Protein 7AR4 (pdb70)

Sequence (524 aa):
DDAELATRAIPELTKLLNDEDQVVVNKAAVMVHQLSKKEASRHAIMRSPQMVSAIVRTMQNTNDVETARCTAGTLHNLSHHREGLLAIFKSGGIPALVKMLGSPVDSVLFYAITTLHNLLLHQEGAKMMAVRLAGGLQKMVALLNKTNVKFLAITTDCLQILAYGNQESKLIILASGGPQALVNIMRTYTYEKLLWTTSRVLKVLSVCSSNKPAIVEAGGMQALGLHLTDPSQRLVQNCLWTLRNLSDAATKQEGMEGLLGTLVQLLGSDDINVVTCAAGILSNLTCNNYKNKMMVCQVGGIEALVRTVLRAGDREDITEPAICALRHLTSRHQEAEMAQNAVRLHYGLPVVVKLLHPPSHWPLIKATVGLIRNLALCPANHAPLREQGAIPRLVQLLVRAHQDTQRFVEGVRMEEIVEGCTGALHILARDVHNRIVIRGLNTIPLFVQLLYSPIENIQRVAAGVLCELAQDKEAAEAIEAEGATAPLTELLHSRNEGVATYAAAVLFRMSEVTRNDVPDSLLVF

Secondary structure (P-SEA, 3-state):
caaaaaaaaaaaaaaaaacccaaaaaaaaaaaaaaaacaaaaaaaaacaaaaaaaaaaaaccccaaaaaaaaaaaaaaaccaaaaaaaaaaaaaaaaaaacccccaaaaaaaaaaaaaaaccccaaaaaaaaaaaaaaaaaacccccaaaaaaaaaaaaaaacccaaaaaaaaaaaaaaaaaaaaaccccaaaaaaaaaaaaaacccccaaaaaaaaaaaaaaaaccccccaaaaaaaaaaaaaacccccccccaaaaaaaaaaacccccaaaaaaaaaaaaaaacccaaaaaaaaaaaaaaaaaaaaaaaccccccaaaaaaaaaaaaccccaaaaaaaaaaaaccaaaaaaaccccccaaaaaaaaaaaaaaaccccaaaaaaaaaaaaaaaaaaaaaaaaaccccccccaaaaaaaaaaaaaaacccaaaaaaaaaacaaaaaaaaaacccaaaaaaaaaaaaaaaccaaaaaaaaaacaaaaaaaacccccaaaaaaaaaaaaaacc/ccccccccccccc

Foldseek 3Di:
DCQVVLQVVQVVLLVQCVDPPLVSVLVSLQVLLVLLVDPSNVVNQLVDLSSLLSLLCSLQPPPPVSSVLSSLSSLLSLLVDPSSLVSCVVSVVLLSLLSQLPPPDPSNVQSSLSSLLSNLVPPPPSLVSNVVSVSLLSLLVCLPDDPLVSLLSSLLNLLSNLAPDVVSLVSCVVSVNLLSLLVCLQPDPPQSNLLSSLSNLLSNLQPPSVLLVNVVSVNLVSLLVCCPPPDPSNNLSSLSSLLSNLLNNLPPPPCLSSLLVLLVQCPPPDVSSVLSSLSSLLNNLPPRQVSLVSCVVNCNLLSLLVSLVVCPQVCSNQLSSLSNLLSNLDDYPCNQVSLVVCVVSPNLLSLLVCCDPPHDDSSVLSSLSNLLSSLLHVVCLVVNVVSVSLVSLLVLLVVLVVCLVVDDPPDRSVSSNLSSLSSLLSSLLDVVSLVVNVVSVCLLVLLVQLVDPDLSSLLSSLRNLLSNLVDVVSLVVNVVSVSLVSLVVLCPDPDPSNNVSSVSSVVSNDD/DDWAAPPRIDDDD

Nearest PDB structures (foldseek):
  2gl7-assembly1_A  TM=9.613E-01  e=1.473E-56  Homo sapiens
  2z6h-assembly1_A  TM=9.650E-01  e=8.062E-56  Homo sapiens
  3tx7-assembly1_A  TM=9.602E-01  e=2.776E-55  Homo sapiens
  8y0p-assembly1_A  TM=9.414E-01  e=1.960E-55  Homo sapiens
  3ifq-assembly1_B-2  TM=9.552E-01  e=3.990E-49  Homo sapiens

Solvent-accessible surface area: 22522 Å² total

Radius of gyration: 33.36 Å; Cα contacts (8 Å, |Δi|>4): 861; chains: 2; bounding box: 43×73×106 Å

B-factor: mean 78.38, std 13.26, range [42.97, 148.44]

Structure (mmCIF, N/CA/C/O backbone):
data_7AR4
#
_entry.id   7AR4
#
_cell.length_a   71.380
_cell.length_b   85.620
_cell.length_c   142.710
_cell.angle_alpha   90.000
_cell.angle_beta   90.000
_cell.angle_gamma   90.000
#
_symmetry.space_group_name_H-M   'P 21 21 21'
#
loop_
_entity.id
_entity.type
_entity.pdbx_description
1 polymer 'Catenin beta-1'
2 polymer Cadherin-1
3 non-polymer '4-(2-HYDROXYETHYL)-1-PIPERAZINE ETHANESULFONIC ACID'
4 non-polymer 'CHLORIDE ION'
5 water water
#
loop_
_atom_site.group_PDB
_atom_site.id
_atom_site.type_symbol
_atom_site.label_atom_id
_atom_site.label_alt_id
_atom_site.label_comp_id
_atom_site.label_asym_id
_atom_site.label_entity_id
_atom_site.label_seq_id
_atom_site.pdbx_PDB_ins_code
_atom_site.Cartn_x
_atom_site.Cartn_y
_atom_site.Cartn_z
_atom_site.occupancy
_atom_site.B_iso_or_equiv
_atom_site.auth_seq_id
_atom_site.auth_comp_id
_atom_site.auth_asym_id
_atom_site.auth_atom_id
_atom_site.pdbx_PDB_model_num
ATOM 1 N N . ASP A 1 15 ? 1.672 -48.204 21.819 1.000 147.826 144 ASP AAA N 1
ATOM 2 C CA . ASP A 1 15 ? 2.230 -46.820 21.660 1.000 146.380 144 ASP AAA CA 1
ATOM 3 C C . ASP A 1 15 ? 1.848 -45.971 22.884 1.000 147.026 144 ASP AAA C 1
ATOM 4 O O . ASP A 1 15 ? 1.114 -46.482 23.761 1.000 148.441 144 ASP AAA O 1
ATOM 13 N N . ASP A 1 16 ? 2.338 -44.725 22.937 1.000 144.616 145 ASP AAA N 1
ATOM 14 C CA . ASP A 1 16 ? 2.101 -43.760 24.050 1.000 139.684 145 ASP AAA CA 1
ATOM 15 C C . ASP A 1 16 ? 0.588 -43.490 24.156 1.000 136.679 145 ASP AAA C 1
ATOM 16 O O . ASP A 1 16 ? -0.001 -43.909 25.170 1.000 137.463 145 ASP AAA O 1
ATOM 25 N N . ALA A 1 17 ? -0.012 -42.855 23.137 1.000 131.524 146 ALA AAA N 1
ATOM 26 C CA . ALA A 1 17 ? -1.469 -42.611 22.976 1.000 126.269 146 ALA AAA CA 1
ATOM 27 C C . ALA A 1 17 ? -2.074 -42.126 24.299 1.000 124.713 146 ALA AAA C 1
ATOM 28 O O . ALA A 1 17 ? -2.167 -40.897 24.490 1.000 121.714 146 ALA AAA O 1
ATOM 35 N N . GLU A 1 18 ? -2.428 -43.071 25.178 1.000 124.442 147 GLU AAA N 1
ATOM 36 C CA . GLU A 1 18 ? -3.062 -42.850 26.507 1.000 123.633 147 GLU AAA CA 1
ATOM 37 C C . GLU A 1 18 ? -2.310 -41.774 27.299 1.000 121.960 147 GLU AAA C 1
ATOM 38 O O . GLU A 1 18 ? -2.962 -40.798 27.722 1.000 122.616 147 GLU AAA O 1
ATOM 50 N N . LEU A 1 19 ? -1.005 -41.975 27.528 1.000 120.820 148 LEU AAA N 1
ATOM 51 C CA . LEU A 1 19 ? -0.158 -41.087 28.377 1.000 118.687 148 LEU AAA CA 1
ATOM 52 C C . LEU A 1 19 ? -0.253 -39.652 27.842 1.000 115.136 148 LEU AAA C 1
ATOM 53 O O . LEU A 1 19 ? -0.510 -38.749 28.665 1.000 114.009 148 LEU AAA O 1
ATOM 69 N N . ALA A 1 20 ? -0.122 -39.468 26.519 1.000 111.217 149 ALA AAA N 1
ATOM 70 C CA . ALA A 1 20 ? -0.129 -38.152 25.835 1.000 107.096 149 ALA AAA CA 1
ATOM 71 C C . ALA A 1 20 ? -1.323 -37.319 26.329 1.000 104.740 149 ALA AAA C 1
ATOM 72 O O . ALA A 1 20 ? -1.097 -36.169 26.778 1.000 103.174 149 ALA AAA O 1
ATOM 79 N N . THR A 1 21 ? -2.531 -37.902 26.290 1.000 102.058 150 THR AAA N 1
ATOM 80 C CA . THR A 1 21 ? -3.834 -37.265 26.645 1.000 101.228 150 THR AAA CA 1
ATOM 81 C C . THR A 1 21 ? -3.854 -36.778 28.096 1.000 101.575 150 THR AAA C 1
ATOM 82 O O . THR A 1 21 ? -4.302 -35.640 28.320 1.000 102.084 150 THR AAA O 1
ATOM 93 N N . ARG A 1 22 ? -3.441 -37.636 29.035 1.000 100.674 151 ARG AAA N 1
ATOM 94 C CA . ARG A 1 22 ? -3.386 -37.330 30.485 1.000 100.107 151 ARG AAA CA 1
ATOM 95 C C . ARG A 1 22 ? -2.392 -36.204 30.766 1.000 97.407 151 ARG AAA C 1
ATOM 96 O O . ARG A 1 22 ? -2.618 -35.472 31.741 1.000 97.966 151 ARG AAA O 1
ATOM 117 N N . ALA A 1 23 ? -1.325 -36.104 29.968 1.000 94.413 152 ALA AAA N 1
ATOM 118 C CA . ALA A 1 23 ? -0.218 -35.130 30.123 1.000 93.409 152 ALA AAA CA 1
ATOM 119 C C . ALA A 1 23 ? -0.670 -33.721 29.714 1.000 93.705 152 ALA AAA C 1
ATOM 120 O O . ALA A 1 23 ? -0.409 -32.775 30.501 1.000 92.514 152 ALA AAA O 1
ATOM 127 N N . ILE A 1 24 ? -1.296 -33.591 28.530 1.000 92.886 153 ILE AAA N 1
ATOM 128 C CA . ILE A 1 24 ? -1.702 -32.294 27.900 1.000 91.951 153 ILE AAA CA 1
ATOM 129 C C . ILE A 1 24 ? -2.299 -31.346 28.949 1.000 91.010 153 ILE AAA C 1
ATOM 130 O O . ILE A 1 24 ? -1.834 -30.215 29.058 1.000 89.796 153 ILE AAA O 1
ATOM 146 N N . PRO A 1 2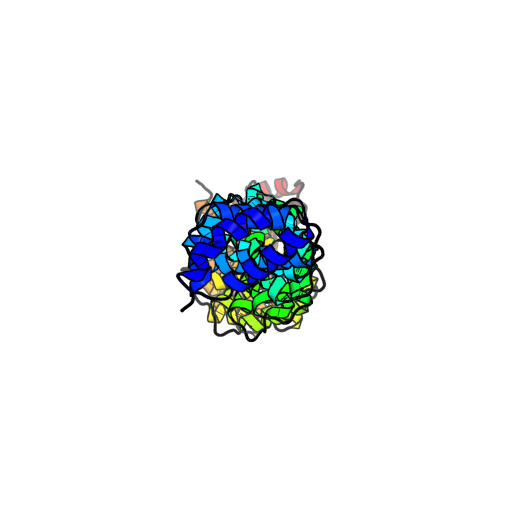5 ? -3.347 -31.722 29.729 1.000 90.868 154 PRO AAA N 1
ATOM 147 C CA . PRO A 1 25 ? -4.011 -30.764 30.622 1.000 92.081 154 PRO AAA CA 1
ATOM 148 C C . PRO A 1 25 ? -3.037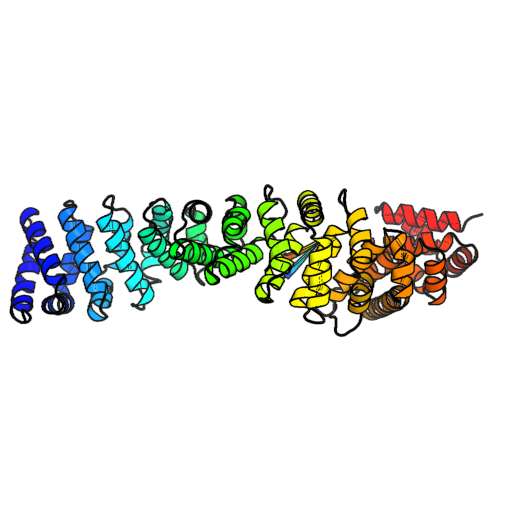 -30.066 31.588 1.000 93.314 154 PRO AAA C 1
ATOM 149 O O . PRO A 1 25 ? -3.121 -28.853 31.741 1.000 91.920 154 PRO AAA O 1
ATOM 160 N N . GLU A 1 26 ? -2.126 -30.841 32.185 1.000 95.450 155 GLU AAA N 1
ATOM 161 C CA . GLU A 1 26 ? -1.057 -30.352 33.096 1.000 98.055 155 GLU AAA CA 1
ATOM 162 C C . GLU A 1 26 ? -0.106 -29.423 32.317 1.000 96.788 155 GLU AAA C 1
ATOM 163 O O . GLU A 1 26 ? 0.113 -28.266 32.778 1.000 96.976 155 GLU AAA O 1
ATOM 175 N N . LEU A 1 27 ? 0.422 -29.897 31.178 1.000 94.336 156 LEU AAA N 1
ATOM 176 C CA . LEU A 1 27 ? 1.407 -29.162 30.325 1.000 91.482 156 LEU AAA CA 1
ATOM 177 C C . LEU A 1 27 ? 0.833 -27.811 29.877 1.000 88.981 156 LEU AAA C 1
ATOM 178 O O . LEU A 1 27 ? 1.627 -26.841 29.750 1.000 87.071 156 LEU AAA O 1
ATOM 194 N N . THR A 1 28 ? -0.479 -27.744 29.634 1.000 88.477 157 THR AAA N 1
ATOM 195 C CA . THR A 1 28 ? -1.179 -26.492 29.243 1.000 89.464 157 THR AAA CA 1
ATOM 196 C C . THR A 1 28 ? -1.025 -25.492 30.389 1.000 91.330 157 THR AAA C 1
ATOM 197 O O . THR A 1 28 ? -0.658 -24.335 30.103 1.000 90.679 157 THR AAA O 1
ATOM 208 N N . LYS A 1 29 ? -1.274 -25.948 31.627 1.000 93.980 158 LYS AAA N 1
ATOM 209 C CA . LYS A 1 29 ? -1.265 -25.124 32.869 1.000 95.407 158 LYS AAA CA 1
ATOM 210 C C . LYS A 1 29 ? 0.166 -24.629 33.149 1.000 94.263 158 LYS AAA C 1
ATOM 211 O O . LYS A 1 29 ? 0.346 -23.391 33.425 1.000 93.142 158 LYS AAA O 1
ATOM 230 N N . LEU A 1 30 ? 1.141 -25.550 33.056 1.000 93.702 159 LEU AAA N 1
ATOM 231 C CA . LEU A 1 30 ? 2.604 -25.267 33.157 1.000 95.313 159 LEU AAA CA 1
ATOM 232 C C . LEU A 1 30 ? 3.043 -24.179 32.150 1.000 97.480 159 LEU AAA C 1
ATOM 233 O O . LEU A 1 30 ? 3.811 -23.291 32.576 1.000 99.688 159 LEU AAA O 1
ATOM 249 N N . LEU A 1 31 ? 2.607 -24.238 30.877 1.000 97.152 160 LEU AAA N 1
ATOM 250 C CA . LEU A 1 31 ? 2.948 -23.233 29.822 1.000 97.662 160 LEU AAA CA 1
ATOM 251 C C . LEU A 1 31 ? 2.448 -21.837 30.226 1.000 99.776 160 LEU AAA C 1
ATOM 252 O O . LEU A 1 31 ? 3.156 -20.856 29.911 1.000 99.724 160 LEU AAA O 1
ATOM 268 N N . ASN A 1 32 ? 1.265 -21.742 30.851 1.000 101.522 161 ASN AAA N 1
ATOM 269 C CA . ASN A 1 32 ? 0.642 -20.454 31.272 1.000 103.479 161 ASN AAA CA 1
ATOM 270 C C . ASN A 1 32 ? 1.134 -20.065 32.673 1.000 106.020 161 ASN AAA C 1
ATOM 271 O O . ASN A 1 32 ? 0.595 -19.087 33.195 1.000 107.620 161 ASN AAA O 1
ATOM 282 N N . ASP A 1 33 ? 2.109 -20.792 33.245 1.000 106.987 162 ASP AAA N 1
ATOM 283 C CA . ASP A 1 33 ? 2.703 -20.531 34.589 1.000 109.995 162 ASP AAA CA 1
ATOM 284 C C . ASP A 1 33 ? 3.539 -19.243 34.599 1.000 110.922 162 ASP AAA C 1
ATOM 285 O O . ASP A 1 33 ? 4.011 -18.834 33.528 1.000 110.445 162 ASP AAA O 1
ATOM 294 N N . GLU A 1 34 ? 3.746 -18.668 35.792 1.000 113.405 163 GLU AAA N 1
ATOM 295 C CA . GLU A 1 34 ? 4.546 -17.434 36.033 1.000 114.421 163 GLU AAA CA 1
ATOM 296 C C . GLU A 1 34 ? 6.046 -17.738 35.929 1.000 112.536 163 GLU AAA C 1
ATOM 297 O O . GLU A 1 34 ? 6.778 -16.896 35.365 1.000 112.710 163 GLU AAA O 1
ATOM 309 N N . ASP A 1 35 ? 6.493 -18.882 36.453 1.000 110.470 164 ASP AAA N 1
ATOM 310 C CA . ASP A 1 35 ? 7.916 -19.304 36.364 1.000 109.281 164 ASP AAA CA 1
ATOM 311 C C . ASP A 1 35 ? 8.255 -19.598 34.895 1.000 105.900 164 ASP AAA C 1
ATOM 312 O O . ASP A 1 35 ? 7.857 -20.671 34.384 1.000 102.956 164 ASP AAA O 1
ATOM 321 N N . GLN A 1 36 ? 8.982 -18.671 34.262 1.000 104.358 165 GLN AAA N 1
ATOM 322 C CA . GLN A 1 36 ? 9.460 -18.766 32.860 1.000 101.884 165 GLN AAA CA 1
ATOM 323 C C . GLN A 1 36 ? 10.490 -19.899 32.724 1.000 100.989 165 GLN AAA C 1
ATOM 324 O O . GLN A 1 36 ? 10.890 -20.178 31.593 1.000 103.282 165 GLN AAA O 1
ATOM 338 N N . VAL A 1 37 ? 10.884 -20.558 33.814 1.000 102.498 166 VAL AAA N 1
ATOM 339 C CA . VAL A 1 37 ? 11.738 -21.788 33.785 1.000 103.140 166 VAL AAA CA 1
ATOM 340 C C . VAL A 1 37 ? 10.830 -23.008 33.562 1.000 102.373 166 VAL AAA C 1
ATOM 341 O O . VAL A 1 37 ? 11.236 -23.922 32.817 1.000 99.817 166 VAL AAA O 1
ATOM 354 N N . VAL A 1 38 ? 9.667 -23.026 34.228 1.000 104.080 167 VAL AAA N 1
ATOM 355 C CA . VAL A 1 38 ? 8.628 -24.101 34.138 1.000 104.440 167 VAL AAA CA 1
ATOM 356 C C . VAL A 1 38 ? 7.977 -24.028 32.748 1.000 103.139 167 VAL AAA C 1
ATOM 357 O O . VAL A 1 38 ? 7.833 -25.084 32.102 1.000 102.211 167 VAL AAA O 1
ATOM 370 N N . VAL A 1 39 ? 7.608 -22.823 32.309 1.000 102.418 168 VAL AAA N 1
ATOM 371 C CA . VAL A 1 39 ? 7.131 -22.551 30.920 1.000 101.765 168 VAL AAA CA 1
ATOM 372 C C . VAL A 1 39 ? 8.097 -23.210 29.930 1.000 100.855 168 VAL AAA C 1
ATOM 373 O O . VAL A 1 39 ? 7.615 -23.827 28.961 1.000 98.928 168 VAL AAA O 1
ATOM 386 N N . ASN A 1 40 ? 9.403 -23.073 30.176 1.000 102.060 169 ASN AAA N 1
ATOM 387 C CA . ASN A 1 40 ? 10.478 -23.484 29.235 1.000 101.540 169 ASN AAA CA 1
ATOM 388 C C . ASN A 1 40 ? 10.580 -25.013 29.209 1.000 101.411 169 ASN AAA C 1
ATOM 389 O O . ASN A 1 40 ? 10.692 -25.566 28.092 1.000 102.704 169 ASN AAA O 1
ATOM 400 N N . LYS A 1 41 ? 10.562 -25.667 30.376 1.000 101.431 170 LYS AAA N 1
ATOM 401 C CA . LYS A 1 41 ? 10.674 -27.149 30.478 1.000 101.391 170 LYS AAA CA 1
ATOM 402 C C . LYS A 1 41 ? 9.407 -27.770 29.872 1.000 98.930 170 LYS AAA C 1
ATOM 403 O O . LYS A 1 41 ? 9.512 -28.843 29.234 1.000 97.103 170 LYS AAA O 1
ATOM 422 N N . ALA A 1 42 ? 8.262 -27.104 30.044 1.000 97.305 171 ALA AAA N 1
ATOM 423 C CA . ALA A 1 42 ? 6.956 -27.515 29.481 1.000 96.419 171 ALA AAA CA 1
ATOM 424 C C . ALA A 1 42 ? 7.033 -27.423 27.953 1.000 94.501 171 ALA AAA C 1
ATOM 425 O O . ALA A 1 42 ? 6.770 -28.442 27.289 1.000 92.954 171 ALA AAA O 1
ATOM 432 N N . ALA A 1 43 ? 7.425 -26.250 27.444 1.000 93.478 172 ALA AAA N 1
ATOM 433 C CA . ALA A 1 43 ? 7.649 -25.950 26.011 1.000 93.062 172 ALA AAA CA 1
ATOM 434 C C . ALA A 1 43 ? 8.522 -27.036 25.372 1.000 93.026 172 ALA AAA C 1
ATOM 435 O O . ALA A 1 43 ? 8.281 -27.378 24.185 1.000 94.337 172 ALA AAA O 1
ATOM 442 N N . VAL A 1 44 ? 9.488 -27.557 26.130 1.000 92.851 173 VAL AAA N 1
ATOM 443 C CA . VAL A 1 44 ? 10.482 -28.563 25.650 1.000 93.240 173 VAL AAA CA 1
ATOM 444 C C . VAL A 1 44 ? 9.809 -29.933 25.544 1.000 94.745 173 VAL AAA C 1
ATOM 445 O O . VAL A 1 44 ? 9.996 -30.586 24.512 1.000 95.992 173 VAL AAA O 1
ATOM 458 N N . MET A 1 45 ? 9.084 -30.356 26.581 1.000 97.587 174 MET AAA N 1
ATOM 459 C CA . MET A 1 45 ? 8.377 -31.664 26.611 1.000 98.802 174 MET AAA CA 1
ATOM 460 C C . MET A 1 45 ? 7.199 -31.628 25.621 1.000 95.933 174 MET AAA C 1
ATOM 461 O O . MET A 1 45 ? 7.022 -32.628 24.901 1.000 93.432 174 MET AAA O 1
ATOM 475 N N . VAL A 1 46 ? 6.460 -30.509 25.542 1.000 94.625 175 VAL AAA N 1
ATOM 476 C CA . VAL A 1 46 ? 5.390 -30.270 24.516 1.000 94.900 175 VAL AAA CA 1
ATOM 477 C C . VAL A 1 46 ? 5.987 -30.507 23.120 1.000 93.003 175 VAL AAA C 1
ATOM 478 O O . VAL A 1 46 ? 5.443 -31.342 22.368 1.000 88.809 175 VAL AAA O 1
ATOM 491 N N . HIS A 1 47 ? 7.071 -29.794 22.804 1.000 92.352 176 HIS AAA N 1
ATOM 492 C CA . HIS A 1 47 ? 7.859 -29.987 21.567 1.000 93.090 176 HIS AAA CA 1
ATOM 493 C C . HIS A 1 47 ? 8.152 -31.477 21.359 1.000 95.025 176 HIS AAA C 1
ATOM 494 O O . HIS A 1 47 ? 7.913 -31.977 20.240 1.000 97.711 176 HIS AAA O 1
ATOM 509 N N . GLN A 1 48 ? 8.661 -32.160 22.384 1.000 97.124 177 GLN AAA N 1
ATOM 510 C CA . GLN A 1 48 ? 9.123 -33.574 22.284 1.000 98.682 177 GLN AAA CA 1
ATOM 511 C C . GLN A 1 48 ? 7.924 -34.482 21.975 1.000 97.395 177 GLN AAA C 1
ATOM 512 O O . GLN A 1 48 ? 8.088 -35.387 21.132 1.000 95.487 177 GLN AAA O 1
ATOM 526 N N . LEU A 1 49 ? 6.776 -34.249 22.633 1.000 97.169 178 LEU AAA N 1
ATOM 527 C CA . LEU A 1 49 ? 5.496 -34.976 22.390 1.000 96.809 178 LEU AAA CA 1
ATOM 528 C C . LEU A 1 49 ? 5.104 -34.815 20.916 1.000 95.079 178 LEU AAA C 1
ATOM 529 O O . LEU A 1 49 ? 4.744 -35.830 20.277 1.000 92.316 178 LEU AAA O 1
ATOM 545 N N . SER A 1 50 ? 5.203 -33.581 20.406 1.000 94.054 179 SER AAA N 1
ATOM 546 C CA . SER A 1 50 ? 4.812 -33.182 19.027 1.000 93.852 179 SER AAA CA 1
ATOM 547 C C . SER A 1 50 ? 5.662 -33.930 17.995 1.000 94.227 179 SER AAA C 1
ATOM 548 O O . SER A 1 50 ? 5.303 -33.889 16.802 1.000 92.580 179 SER AAA O 1
ATOM 556 N N . LYS A 1 51 ? 6.734 -34.592 18.438 1.000 96.065 180 LYS AAA N 1
ATOM 557 C CA . LYS A 1 51 ? 7.724 -35.248 17.550 1.000 97.776 180 LYS AAA CA 1
ATOM 558 C C . LYS A 1 51 ? 7.328 -36.706 17.284 1.000 98.959 180 LYS AAA C 1
ATOM 559 O O . LYS A 1 51 ? 8.016 -37.337 16.473 1.000 99.206 180 LYS AAA O 1
ATOM 578 N N . LYS A 1 52 ? 6.260 -37.211 17.913 1.000 102.113 181 LYS AAA N 1
ATOM 579 C CA . LYS A 1 52 ? 5.764 -38.611 17.755 1.000 104.120 181 LYS AAA CA 1
ATOM 580 C C . LYS A 1 52 ? 4.277 -38.571 17.376 1.000 104.454 181 LYS AAA C 1
ATOM 581 O O . LYS A 1 52 ? 3.520 -37.856 18.061 1.000 104.355 181 LYS AAA O 1
ATOM 600 N N . GLU A 1 53 ? 3.879 -39.312 16.334 1.000 105.279 182 GLU AAA N 1
ATOM 601 C CA . GLU A 1 53 ? 2.520 -39.251 15.721 1.000 106.201 182 GLU AAA CA 1
ATOM 602 C C . GLU A 1 53 ? 1.453 -39.548 16.780 1.000 104.624 182 GLU AAA C 1
ATOM 603 O O . GLU A 1 53 ? 0.428 -38.827 16.812 1.000 102.760 182 GLU AAA O 1
ATOM 615 N N . ALA A 1 54 ? 1.686 -40.595 17.575 1.000 103.167 183 ALA AAA N 1
ATOM 616 C CA . ALA A 1 54 ? 0.905 -40.968 18.773 1.000 102.775 183 ALA AAA CA 1
ATOM 617 C C . ALA A 1 54 ? 0.456 -39.704 19.524 1.000 100.161 183 ALA AAA C 1
ATOM 618 O O . ALA A 1 54 ? -0.751 -39.401 19.517 1.000 97.567 183 ALA AAA O 1
ATOM 625 N N . SER A 1 55 ? 1.402 -38.978 20.127 1.000 98.719 184 SER AAA N 1
ATOM 626 C CA . SER A 1 55 ? 1.142 -37.828 21.033 1.000 97.916 184 SER AAA CA 1
ATOM 627 C C . SER A 1 55 ? 0.878 -36.540 20.233 1.000 95.987 184 SER AAA C 1
ATOM 628 O O . SER A 1 55 ? 0.253 -35.616 20.795 1.000 94.837 184 SER AAA O 1
ATOM 636 N N . ARG A 1 56 ? 1.314 -36.458 18.970 1.000 94.450 185 ARG AAA N 1
ATOM 637 C CA . ARG A 1 56 ? 1.056 -35.257 18.128 1.000 91.938 185 ARG AAA CA 1
ATOM 638 C C . ARG A 1 56 ? -0.454 -35.103 17.936 1.000 90.440 185 ARG AAA C 1
ATOM 639 O O . ARG A 1 56 ? -0.952 -33.969 18.120 1.000 88.799 185 ARG AAA O 1
ATOM 660 N N . HIS A 1 57 ? -1.142 -36.201 17.594 1.000 89.849 186 HIS AAA N 1
ATOM 661 C CA . HIS A 1 57 ? -2.625 -36.258 17.478 1.000 90.764 186 HIS AAA CA 1
ATOM 662 C C . HIS A 1 57 ? -3.247 -35.762 18.787 1.000 90.287 186 HIS AAA C 1
ATOM 663 O O . HIS A 1 57 ? -4.160 -34.928 18.693 1.000 90.678 186 HIS AAA O 1
ATOM 678 N N . ALA A 1 58 ? -2.713 -36.176 19.944 1.000 88.349 187 ALA AAA N 1
ATOM 679 C CA . ALA A 1 58 ? -3.139 -35.694 21.279 1.000 89.048 187 ALA AAA CA 1
ATOM 680 C C . ALA A 1 58 ? -3.138 -34.161 21.316 1.000 87.661 187 ALA AAA C 1
ATOM 681 O O . ALA A 1 58 ? -4.169 -33.579 21.688 1.000 88.537 187 ALA AAA O 1
ATOM 688 N N . ILE A 1 59 ? -2.026 -33.528 20.945 1.000 86.011 188 ILE AAA N 1
ATOM 689 C CA . ILE A 1 59 ? -1.842 -32.052 21.076 1.000 85.331 188 ILE AAA CA 1
ATOM 690 C C . ILE A 1 59 ? -2.903 -31.341 20.231 1.000 84.414 188 ILE AAA C 1
ATOM 691 O O . ILE A 1 59 ? -3.436 -30.330 20.714 1.000 82.435 188 ILE AAA O 1
ATOM 707 N N . MET A 1 60 ? -3.172 -31.848 19.019 1.000 85.741 189 MET AAA N 1
ATOM 708 C CA . MET A 1 60 ? -4.004 -31.171 17.980 1.000 86.826 189 MET AAA CA 1
ATOM 709 C C . MET A 1 60 ? -5.471 -31.226 18.395 1.000 86.743 189 MET AAA C 1
ATOM 710 O O . MET A 1 60 ? -6.201 -30.277 18.099 1.000 86.459 189 MET AAA O 1
ATOM 724 N N . ARG A 1 61 ? -5.853 -32.290 19.100 1.000 88.028 190 ARG AAA N 1
ATOM 725 C CA . ARG A 1 61 ? -7.206 -32.480 19.687 1.000 88.923 190 ARG AAA CA 1
ATOM 726 C C . ARG A 1 61 ? -7.492 -31.436 20.776 1.000 87.638 190 ARG AAA C 1
ATOM 727 O O . ARG A 1 61 ? -8.666 -31.312 21.138 1.000 89.351 190 ARG AAA O 1
ATOM 748 N N . SER A 1 62 ? -6.483 -30.720 21.285 1.000 84.601 191 SER AAA N 1
ATOM 749 C CA . SER A 1 62 ? -6.614 -29.830 22.470 1.000 83.809 191 SER AAA CA 1
ATOM 750 C C . SER A 1 62 ? -6.537 -28.354 22.079 1.000 81.284 191 SER AAA C 1
ATOM 751 O O . SER A 1 62 ? -5.450 -27.786 21.999 1.000 79.066 191 SER AAA O 1
ATOM 759 N N . PRO A 1 63 ? -7.685 -27.660 21.904 1.000 80.955 192 PRO AAA N 1
ATOM 760 C CA . PRO A 1 63 ? -7.674 -26.245 21.550 1.000 80.911 192 PRO AAA CA 1
ATOM 761 C C . PRO A 1 63 ? -6.872 -25.439 22.577 1.000 82.044 192 PRO AAA C 1
ATOM 762 O O . PRO A 1 63 ? -6.139 -24.568 22.187 1.000 82.359 192 PRO AAA O 1
ATOM 773 N N . GLN A 1 64 ? -7.027 -25.757 23.861 1.000 83.830 193 GLN AAA N 1
ATOM 774 C CA . GLN A 1 64 ? -6.414 -24.965 24.954 1.000 85.586 193 GLN AAA CA 1
ATOM 775 C C . GLN A 1 64 ? -4.889 -25.067 24.825 1.000 85.352 193 GLN AAA C 1
ATOM 776 O O . GLN A 1 64 ? -4.240 -24.006 24.795 1.000 85.230 193 GLN AAA O 1
ATOM 790 N N . MET A 1 65 ? -4.356 -26.291 24.719 1.000 86.116 194 MET AAA N 1
ATOM 791 C CA . MET A 1 65 ? -2.904 -26.581 24.525 1.000 85.996 194 MET AAA CA 1
ATOM 792 C C . MET A 1 65 ? -2.375 -25.776 23.330 1.000 83.558 194 MET AAA C 1
ATOM 793 O O . MET A 1 65 ? -1.371 -25.074 23.499 1.000 82.561 194 MET AAA O 1
ATOM 807 N N . VAL A 1 66 ? -3.036 -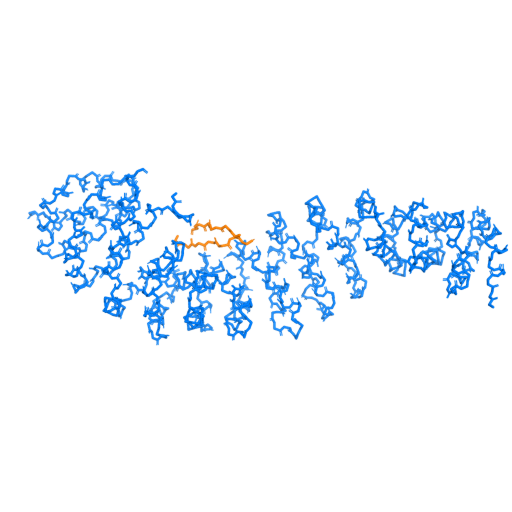25.848 22.174 1.000 82.623 195 VAL AAA N 1
ATOM 808 C CA . VAL A 1 66 ? -2.550 -25.178 20.929 1.000 81.756 195 VAL AAA CA 1
ATOM 809 C C . VAL A 1 66 ? -2.586 -23.667 21.169 1.000 81.428 195 VAL AAA C 1
ATOM 810 O O . VAL A 1 66 ? -1.649 -22.980 20.757 1.000 81.662 195 VAL AAA O 1
ATOM 823 N N . SER A 1 67 ? -3.617 -23.169 21.833 1.000 83.164 196 SER AAA N 1
ATOM 824 C CA . SER A 1 67 ? -3.730 -21.726 22.155 1.000 85.234 196 SER AAA CA 1
ATOM 825 C C . SER A 1 67 ? -2.595 -21.329 23.109 1.000 84.941 196 SER AAA C 1
ATOM 826 O O . SER A 1 67 ? -2.106 -20.185 22.999 1.000 85.218 196 SER AAA O 1
ATOM 834 N N . ALA A 1 68 ? -2.185 -22.236 23.999 1.000 84.020 197 ALA AAA N 1
ATOM 835 C CA . ALA A 1 68 ? -1.124 -21.985 25.002 1.000 85.113 197 ALA AAA CA 1
ATOM 836 C C . ALA A 1 68 ? 0.225 -21.905 24.277 1.000 84.417 197 ALA AAA C 1
ATOM 837 O O . ALA A 1 68 ? 1.009 -20.982 24.587 1.000 83.785 197 ALA AAA O 1
ATOM 844 N N . ILE A 1 69 ? 0.463 -22.805 23.315 1.000 83.855 198 ILE AAA N 1
ATOM 845 C CA . ILE A 1 69 ? 1.716 -22.843 22.497 1.000 83.000 198 ILE AAA CA 1
ATOM 846 C C . ILE A 1 69 ? 1.853 -21.520 21.724 1.000 82.619 198 ILE AAA C 1
ATOM 847 O O . ILE A 1 69 ? 2.967 -20.946 21.729 1.000 82.528 198 ILE AAA O 1
ATOM 863 N N . VAL A 1 70 ? 0.768 -21.035 21.111 1.000 82.389 199 VAL AAA N 1
ATOM 864 C CA . VAL A 1 70 ? 0.791 -19.835 20.223 1.000 82.543 199 VAL AAA CA 1
ATOM 865 C C . VAL A 1 70 ? 1.081 -18.594 21.075 1.000 84.351 199 VAL AAA C 1
ATOM 866 O O . VAL A 1 70 ? 1.820 -17.719 20.607 1.000 83.944 199 VAL AAA O 1
ATOM 879 N N . ARG A 1 71 ? 0.526 -18.526 22.285 1.000 88.172 200 ARG AAA N 1
ATOM 880 C CA . ARG A 1 71 ? 0.703 -17.367 23.200 1.000 90.423 200 ARG AAA CA 1
ATOM 881 C C . ARG A 1 71 ? 2.122 -17.390 23.791 1.000 88.541 200 ARG AAA C 1
ATOM 882 O O . ARG A 1 71 ? 2.720 -16.308 23.897 1.000 87.625 200 ARG AAA O 1
ATOM 903 N N . THR A 1 72 ? 2.653 -18.566 24.148 1.000 87.393 201 THR AAA N 1
ATOM 904 C CA . THR A 1 72 ? 4.050 -18.740 24.643 1.000 87.397 201 THR AAA CA 1
ATOM 905 C C . THR A 1 72 ? 5.019 -18.219 23.576 1.000 86.728 201 THR AAA C 1
ATOM 906 O O . THR A 1 72 ? 5.663 -17.197 23.839 1.000 87.578 201 THR AAA O 1
ATOM 917 N N . MET A 1 73 ? 5.093 -18.891 22.420 1.000 85.741 202 MET AAA N 1
ATOM 918 C CA . MET A 1 73 ? 5.886 -18.479 21.224 1.000 84.911 202 MET AAA CA 1
ATOM 919 C C . MET A 1 73 ? 5.826 -16.952 21.040 1.000 85.290 202 MET AAA C 1
ATOM 920 O O . MET A 1 73 ? 6.882 -16.303 20.993 1.000 85.901 202 MET AAA O 1
ATOM 934 N N . GLN A 1 74 ? 4.625 -16.391 20.964 1.000 85.887 203 GLN AAA N 1
ATOM 935 C CA . GLN A 1 74 ? 4.391 -14.966 20.624 1.000 87.538 203 GLN AAA CA 1
ATOM 936 C C . GLN A 1 74 ? 4.982 -14.017 21.676 1.000 89.149 203 GLN AAA C 1
ATOM 937 O O . GLN A 1 74 ? 5.326 -12.885 21.275 1.000 90.687 203 GLN AAA O 1
ATOM 951 N N . ASN A 1 75 ? 5.068 -14.446 22.948 1.000 88.643 204 ASN AAA N 1
ATOM 952 C CA . ASN A 1 75 ? 5.316 -13.585 24.142 1.000 89.991 204 ASN AAA CA 1
ATOM 953 C C . ASN A 1 75 ? 6.576 -14.001 24.917 1.000 89.460 204 ASN AAA C 1
ATOM 954 O O . ASN A 1 75 ? 6.912 -13.295 25.867 1.000 90.155 204 ASN AAA O 1
ATOM 965 N N . THR A 1 76 ? 7.248 -15.093 24.557 1.000 87.940 205 THR AAA N 1
ATOM 966 C CA . THR A 1 76 ? 8.449 -15.593 25.279 1.000 87.446 205 THR AAA CA 1
ATOM 967 C C . THR A 1 76 ? 9.640 -14.677 24.979 1.000 89.007 205 THR AAA C 1
ATOM 968 O O . THR A 1 76 ? 9.533 -13.847 24.052 1.000 88.602 205 THR AAA O 1
ATOM 979 N N . ASN A 1 77 ? 10.712 -14.821 25.767 1.000 91.177 206 ASN AAA N 1
ATOM 980 C CA . ASN A 1 77 ? 12.054 -14.211 25.555 1.000 91.952 206 ASN AAA CA 1
ATOM 981 C C . ASN A 1 77 ? 13.145 -15.282 25.638 1.000 92.513 206 ASN AAA C 1
ATOM 982 O O . ASN A 1 77 ? 14.291 -14.945 25.344 1.000 93.532 206 ASN AAA O 1
ATOM 993 N N . ASP A 1 78 ? 12.824 -16.506 26.058 1.000 94.457 207 ASP AAA N 1
ATOM 994 C CA . ASP A 1 78 ? 13.727 -17.675 25.901 1.000 96.853 207 ASP AAA CA 1
ATOM 995 C C . ASP A 1 78 ? 13.716 -18.034 24.414 1.000 96.595 207 ASP AAA C 1
ATOM 996 O O . ASP A 1 78 ? 12.616 -18.293 23.888 1.000 97.252 207 ASP AAA O 1
ATOM 1005 N N . VAL A 1 79 ? 14.873 -17.999 23.752 1.000 95.768 208 VAL AAA N 1
ATOM 1006 C CA . VAL A 1 79 ? 15.000 -18.444 22.335 1.000 94.623 208 VAL AAA CA 1
ATOM 1007 C C . VAL A 1 79 ? 14.661 -19.943 22.293 1.000 94.657 208 VAL AAA C 1
ATOM 1008 O O . VAL A 1 79 ? 13.917 -20.362 21.385 1.000 92.580 208 VAL AAA O 1
ATOM 1021 N N . GLU A 1 80 ? 15.128 -20.702 23.284 1.000 96.689 209 GLU AAA N 1
ATOM 1022 C CA . GLU A 1 80 ? 14.849 -22.153 23.443 1.000 98.815 209 GLU AAA CA 1
ATOM 1023 C C . GLU A 1 80 ? 13.340 -22.427 23.338 1.000 99.956 209 GLU AAA C 1
ATOM 1024 O O . GLU A 1 80 ? 12.980 -23.419 22.651 1.000 100.754 209 GLU AAA O 1
ATOM 1036 N N . THR A 1 81 ? 12.496 -21.602 23.983 1.000 100.273 210 THR AAA N 1
ATOM 1037 C CA . THR A 1 81 ? 11.019 -21.812 24.096 1.000 99.940 210 THR AAA CA 1
ATOM 1038 C C . THR A 1 81 ? 10.287 -21.165 22.914 1.000 96.340 210 THR AAA C 1
ATOM 1039 O O . THR A 1 81 ? 9.182 -21.633 22.595 1.000 96.114 210 THR AAA O 1
ATOM 1050 N N . ALA A 1 82 ? 10.858 -20.122 22.311 1.000 94.146 211 ALA AAA N 1
ATOM 1051 C CA . ALA A 1 82 ? 10.462 -19.641 20.967 1.000 92.217 211 ALA AAA CA 1
ATOM 1052 C C . ALA A 1 82 ? 10.684 -20.776 19.959 1.000 90.268 211 ALA AAA C 1
ATOM 1053 O O . ALA A 1 82 ? 9.755 -21.089 19.204 1.000 88.668 211 ALA AAA O 1
ATOM 1060 N N . ARG A 1 83 ? 11.869 -21.384 19.976 1.000 91.255 212 ARG AAA N 1
ATOM 1061 C CA . ARG A 1 83 ? 12.274 -22.447 19.017 1.000 92.786 212 ARG AAA CA 1
ATOM 1062 C C . ARG A 1 83 ? 11.363 -23.665 19.195 1.000 91.760 212 ARG AAA C 1
ATOM 1063 O O . ARG A 1 83 ? 10.871 -24.204 18.171 1.000 91.631 212 ARG AAA O 1
ATOM 1084 N N . CYS A 1 84 ? 11.169 -24.085 20.447 1.000 90.689 213 CYS AAA N 1
ATOM 1085 C CA . CYS A 1 84 ? 10.389 -25.291 20.823 1.000 89.216 213 CYS AAA CA 1
ATOM 1086 C C . CYS A 1 84 ? 8.913 -25.107 20.460 1.000 85.113 213 CYS AAA C 1
ATOM 1087 O O . CYS A 1 84 ? 8.356 -26.066 19.926 1.000 83.736 213 CYS AAA O 1
ATOM 1095 N N . THR A 1 85 ? 8.316 -23.937 20.733 1.000 82.544 214 THR AAA N 1
ATOM 1096 C CA . THR A 1 85 ? 6.864 -23.676 20.515 1.000 81.676 214 THR AAA CA 1
ATOM 1097 C C . THR A 1 85 ? 6.586 -23.583 19.012 1.000 81.511 214 THR AAA C 1
ATOM 1098 O O . THR A 1 85 ? 5.624 -24.240 18.544 1.000 80.881 214 THR AAA O 1
ATOM 1109 N N . ALA A 1 86 ? 7.389 -22.789 18.296 1.000 81.420 215 ALA AAA N 1
ATOM 1110 C CA . ALA A 1 86 ? 7.388 -22.678 16.821 1.000 79.720 215 ALA AAA CA 1
ATOM 1111 C C . ALA A 1 86 ? 7.581 -24.070 16.202 1.000 79.647 215 ALA AAA C 1
ATOM 1112 O O . ALA A 1 86 ? 6.840 -24.402 15.239 1.000 79.270 215 ALA AAA O 1
ATOM 1119 N N . GLY A 1 87 ? 8.547 -24.837 16.730 1.000 78.369 216 GLY AAA N 1
ATOM 1120 C CA . GLY A 1 87 ? 8.834 -26.225 16.322 1.000 78.160 216 GLY AAA CA 1
ATOM 1121 C C . GLY A 1 87 ? 7.606 -27.115 16.449 1.000 78.610 216 GLY AAA C 1
ATOM 1122 O O . GLY A 1 87 ? 7.398 -27.974 15.567 1.000 78.539 216 GLY AAA O 1
ATOM 1126 N N . THR A 1 88 ? 6.826 -26.936 17.522 1.000 79.459 217 THR AAA N 1
ATOM 1127 C CA . THR A 1 88 ? 5.569 -27.688 17.781 1.000 79.564 217 THR AAA CA 1
ATOM 1128 C C . THR A 1 88 ? 4.545 -27.312 16.704 1.000 78.308 217 THR AAA C 1
ATOM 1129 O O . THR A 1 88 ? 3.915 -28.232 16.156 1.000 78.076 217 THR AAA O 1
ATOM 1140 N N . LEU A 1 89 ? 4.388 -26.016 16.424 1.000 77.181 218 LEU AAA N 1
ATOM 1141 C CA . LEU A 1 89 ? 3.453 -25.516 15.386 1.000 77.929 218 LEU AAA CA 1
ATOM 1142 C C . LEU A 1 89 ? 3.899 -26.052 14.010 1.000 78.075 218 LEU AAA C 1
ATOM 1143 O O . LEU A 1 89 ? 3.041 -26.558 13.280 1.000 78.152 218 LEU AAA O 1
ATOM 1159 N N . HIS A 1 90 ? 5.195 -26.022 13.696 1.000 78.390 219 HIS AAA N 1
ATOM 1160 C CA . HIS A 1 90 ? 5.761 -26.680 12.490 1.000 79.594 219 HIS AAA CA 1
ATOM 1161 C C . HIS A 1 90 ? 5.194 -28.102 12.366 1.000 80.769 219 HIS AAA C 1
ATOM 1162 O O . HIS A 1 90 ? 4.822 -28.498 11.239 1.000 82.619 219 HIS AAA O 1
ATOM 1177 N N . ASN A 1 91 ? 5.155 -28.860 13.459 1.000 80.137 220 ASN AAA N 1
ATOM 1178 C CA . ASN A 1 91 ? 4.785 -30.300 13.433 1.000 81.360 220 ASN AAA CA 1
ATOM 1179 C C . ASN A 1 91 ? 3.264 -30.442 13.289 1.000 80.531 220 ASN AAA C 1
ATOM 1180 O O . ASN A 1 91 ? 2.834 -31.287 12.487 1.000 81.518 220 ASN AAA O 1
ATOM 1191 N N . LEU A 1 92 ? 2.487 -29.659 14.044 1.000 79.321 221 LEU AAA N 1
ATOM 1192 C CA . LEU A 1 92 ? 1.000 -29.654 13.986 1.000 79.033 221 LEU AAA CA 1
ATOM 1193 C C . LEU A 1 92 ? 0.566 -29.335 12.553 1.000 77.685 221 LEU AAA C 1
ATOM 1194 O O . LEU A 1 92 ? -0.439 -29.905 12.092 1.000 78.251 221 LEU AAA O 1
ATOM 1210 N N . SER A 1 93 ? 1.317 -28.459 11.884 1.000 75.537 222 SER AAA N 1
ATOM 1211 C CA . SER A 1 93 ? 0.999 -27.901 10.545 1.000 75.595 222 SER AAA CA 1
ATOM 1212 C C . SER A 1 93 ? 1.121 -28.969 9.441 1.000 76.433 222 SER AAA C 1
ATOM 1213 O O . SER A 1 93 ? 0.843 -28.639 8.266 1.000 73.758 222 SER AAA O 1
ATOM 1221 N N . HIS A 1 94 ? 1.503 -30.200 9.789 1.000 77.740 223 HIS AAA N 1
ATOM 1222 C CA . HIS A 1 94 ? 1.639 -31.316 8.822 1.000 79.054 223 HIS AAA CA 1
ATOM 1223 C C . HIS A 1 94 ? 0.325 -32.099 8.728 1.000 79.482 223 HIS AAA C 1
ATOM 1224 O O . HIS A 1 94 ? 0.287 -33.048 7.948 1.000 81.170 223 HIS AAA O 1
ATOM 1239 N N . HIS A 1 95 ? -0.721 -31.686 9.446 1.000 79.178 224 HIS AAA N 1
ATOM 1240 C CA . HIS A 1 95 ? -2.018 -32.405 9.532 1.000 80.384 224 HIS AAA CA 1
ATOM 1241 C C . HIS A 1 95 ? -3.181 -31.425 9.359 1.000 79.409 224 HIS AAA C 1
ATOM 1242 O O . HIS A 1 95 ? -2.996 -30.240 9.639 1.000 78.033 224 HIS AAA O 1
ATOM 1257 N N . ARG A 1 96 ? -4.345 -31.932 8.947 1.000 80.517 225 ARG AAA N 1
ATOM 1258 C CA . ARG A 1 96 ? -5.610 -31.162 8.790 1.000 81.322 225 ARG AAA CA 1
ATOM 1259 C C . ARG A 1 96 ? -5.963 -30.522 10.135 1.000 80.930 225 ARG AAA C 1
ATOM 1260 O O . ARG A 1 96 ? -6.108 -29.287 10.174 1.000 79.019 225 ARG AAA O 1
ATOM 1281 N N . GLU A 1 97 ? -6.082 -31.351 11.177 1.000 82.256 226 GLU AAA N 1
ATOM 1282 C CA . GLU A 1 97 ? -6.497 -30.965 12.554 1.000 84.690 226 GLU AAA CA 1
ATOM 1283 C C . GLU A 1 97 ? -5.576 -29.852 13.068 1.000 81.257 226 GLU AAA C 1
ATOM 1284 O O . GLU A 1 97 ? -6.101 -28.832 13.541 1.000 79.733 226 GLU AAA O 1
ATOM 1296 N N . GLY A 1 98 ? -4.258 -30.052 12.950 1.000 78.340 227 GLY AAA N 1
ATOM 1297 C CA . GLY A 1 98 ? -3.212 -29.095 13.352 1.000 76.525 227 GLY AAA CA 1
ATOM 1298 C C . GLY A 1 98 ? -3.320 -27.759 12.633 1.000 75.165 227 GLY AAA C 1
ATOM 1299 O O . GLY A 1 98 ? -3.277 -26.724 13.325 1.000 75.028 227 GLY AAA O 1
ATOM 1303 N N . LEU A 1 99 ? -3.440 -27.759 11.299 1.000 73.463 228 LEU AAA N 1
ATOM 1304 C CA . LEU A 1 99 ? -3.514 -26.510 10.486 1.000 71.977 228 LEU AAA CA 1
ATOM 1305 C C . LEU A 1 99 ? -4.739 -25.691 10.901 1.000 71.737 228 LEU AAA C 1
ATOM 1306 O O . LEU A 1 99 ? -4.594 -24.470 11.065 1.000 72.224 228 LEU AAA O 1
ATOM 1322 N N . LEU A 1 100 ? -5.905 -26.322 11.036 1.000 71.315 229 LEU AAA N 1
ATOM 1323 C CA . LEU A 1 100 ? -7.128 -25.617 11.500 1.000 73.034 229 LEU AAA CA 1
ATOM 1324 C C . LEU A 1 100 ? -6.919 -25.135 12.948 1.000 74.535 229 LEU AAA C 1
ATOM 1325 O O . LEU A 1 100 ? -7.219 -23.953 13.210 1.000 74.984 229 LEU AAA O 1
ATOM 1341 N N . ALA A 1 101 ? -6.419 -26.001 13.843 1.000 74.741 230 ALA AAA N 1
ATOM 1342 C CA . ALA A 1 101 ? -6.010 -25.638 15.224 1.000 75.636 230 ALA AAA CA 1
ATOM 1343 C C . ALA A 1 101 ? -5.227 -24.323 15.183 1.000 75.683 230 ALA AAA C 1
ATOM 1344 O O . ALA A 1 101 ? -5.716 -23.335 15.771 1.000 75.752 230 ALA AAA O 1
ATOM 1351 N N . ILE A 1 102 ? -4.084 -24.299 14.483 1.000 74.540 231 ILE AAA N 1
ATOM 1352 C CA . ILE A 1 102 ? -3.188 -23.108 14.462 1.000 73.463 231 ILE AAA CA 1
ATOM 1353 C C . ILE A 1 102 ? -4.035 -21.909 14.033 1.000 74.179 231 ILE AAA C 1
ATOM 1354 O O . ILE A 1 102 ? -4.015 -20.904 14.766 1.000 75.472 231 ILE AAA O 1
ATOM 1370 N N . PHE A 1 103 ? -4.813 -22.027 12.952 1.000 74.291 232 PHE AAA N 1
ATOM 1371 C CA . PHE A 1 103 ? -5.640 -20.911 12.412 1.000 75.201 232 PHE AAA CA 1
ATOM 1372 C C . PHE A 1 103 ? -6.590 -20.388 13.502 1.000 77.271 232 PHE AAA C 1
ATOM 1373 O O . PHE A 1 103 ? -6.606 -19.169 13.741 1.000 78.024 232 PHE AAA O 1
ATOM 1390 N N . LYS A 1 104 ? -7.356 -21.278 14.135 1.000 79.206 233 LYS AAA N 1
ATOM 1391 C CA . LYS A 1 104 ? -8.429 -20.923 15.112 1.000 81.882 233 LYS AAA CA 1
ATOM 1392 C C . LYS A 1 104 ? -7.794 -20.358 16.388 1.000 81.938 233 LYS AAA C 1
ATOM 1393 O O . LYS A 1 104 ? -8.396 -19.465 16.993 1.000 83.874 233 LYS AAA O 1
ATOM 1412 N N . SER A 1 105 ? -6.608 -20.840 16.761 1.000 80.729 234 SER AAA N 1
ATOM 1413 C CA . SER A 1 105 ? -5.804 -20.339 17.904 1.000 79.551 234 SER AAA CA 1
ATOM 1414 C C . SER A 1 105 ? -5.162 -18.981 17.589 1.000 79.601 234 SER AAA C 1
ATOM 1415 O O . SER A 1 105 ? -4.249 -18.611 18.323 1.000 82.454 234 SER AAA O 1
ATOM 1423 N N . GLY A 1 106 ? -5.567 -18.282 16.525 1.000 79.042 235 GLY AAA N 1
ATOM 1424 C CA . GLY A 1 106 ? -4.954 -17.011 16.089 1.000 77.888 235 GLY AAA CA 1
ATOM 1425 C C . GLY A 1 106 ? -3.463 -17.137 15.800 1.000 77.479 235 GLY AAA C 1
ATOM 1426 O O . GLY A 1 106 ? -2.752 -16.130 15.933 1.000 78.655 235 GLY AAA O 1
ATOM 1430 N N . GLY A 1 107 ? -2.995 -18.307 15.356 1.000 77.210 236 GLY AAA N 1
ATOM 1431 C CA . GLY A 1 107 ? -1.573 -18.573 15.042 1.000 75.779 236 GLY AAA CA 1
ATOM 1432 C C . GLY A 1 107 ? -1.010 -17.743 13.887 1.000 74.974 236 GLY AAA C 1
ATOM 1433 O O . GLY A 1 107 ? 0.214 -17.558 13.862 1.000 76.354 236 GLY AAA O 1
ATOM 1437 N N . ILE A 1 108 ? -1.823 -17.266 12.941 1.000 73.478 237 ILE AAA N 1
ATOM 1438 C CA . ILE A 1 108 ? -1.287 -16.595 11.717 1.000 72.940 237 ILE AAA CA 1
ATOM 1439 C C . ILE A 1 108 ? -0.702 -15.226 12.071 1.000 74.162 237 ILE AAA C 1
ATOM 1440 O O . ILE A 1 108 ? 0.404 -14.898 11.644 1.000 73.114 237 ILE AAA O 1
ATOM 1456 N N . PRO A 1 109 ? -1.409 -14.373 12.844 1.000 77.542 238 PRO AAA N 1
ATOM 1457 C CA . PRO A 1 109 ? -0.799 -13.156 13.399 1.000 77.112 238 PRO AAA CA 1
ATOM 1458 C C . PRO A 1 109 ? 0.476 -13.389 14.236 1.000 75.592 238 PRO AAA C 1
ATOM 1459 O O . PRO A 1 109 ? 1.443 -12.664 14.052 1.000 74.147 238 PRO AAA O 1
ATOM 1470 N N . ALA A 1 110 ? 0.466 -14.399 15.114 1.000 74.800 239 ALA AAA N 1
ATOM 1471 C CA . ALA A 1 110 ? 1.624 -14.808 15.946 1.000 75.079 239 ALA AAA CA 1
ATOM 1472 C C . ALA A 1 110 ? 2.820 -15.125 15.039 1.000 74.162 239 ALA AAA C 1
ATOM 1473 O O . ALA A 1 110 ? 3.865 -14.452 15.177 1.000 73.625 239 ALA AAA O 1
ATOM 1480 N N . LEU A 1 111 ? 2.653 -16.096 14.132 1.000 73.371 240 LEU AAA N 1
ATOM 1481 C CA . LEU A 1 111 ? 3.718 -16.585 13.213 1.000 72.115 240 LEU AAA CA 1
ATOM 1482 C C . LEU A 1 111 ? 4.270 -15.416 12.397 1.000 70.526 240 LEU AAA C 1
ATOM 1483 O O . LEU A 1 111 ? 5.503 -15.375 12.217 1.000 70.161 240 LEU AAA O 1
ATOM 1499 N N . VAL A 1 112 ? 3.416 -14.492 11.944 1.000 69.771 241 VAL AAA N 1
ATOM 1500 C CA . VAL A 1 112 ? 3.881 -13.304 11.165 1.000 69.972 241 VAL AAA CA 1
ATOM 1501 C C . VAL A 1 112 ? 4.762 -12.443 12.074 1.000 71.487 241 VAL AAA C 1
ATOM 1502 O O . VAL A 1 112 ? 5.759 -11.913 11.582 1.000 69.682 241 VAL AAA O 1
ATOM 1515 N N . LYS A 1 113 ? 4.413 -12.312 13.357 1.000 75.256 242 LYS AAA N 1
ATOM 1516 C CA . LYS A 1 113 ? 5.276 -11.591 14.332 1.000 76.881 242 LYS AAA CA 1
ATOM 1517 C C . LYS A 1 113 ? 6.643 -12.277 14.348 1.000 75.574 242 LYS AAA C 1
ATOM 1518 O O . LYS A 1 113 ? 7.653 -11.554 14.268 1.000 75.772 242 LYS AAA O 1
ATOM 1537 N N . MET A 1 114 ? 6.664 -13.615 14.385 1.000 74.530 243 MET AAA N 1
ATOM 1538 C CA . MET A 1 114 ? 7.907 -14.430 14.516 1.000 74.577 243 MET AAA CA 1
ATOM 1539 C C . MET A 1 114 ? 8.796 -14.319 13.261 1.000 73.656 243 MET AAA C 1
ATOM 1540 O O . MET A 1 114 ? 9.960 -14.763 13.342 1.000 73.487 243 MET AAA O 1
ATOM 1554 N N . LEU A 1 115 ? 8.296 -13.749 12.157 1.000 72.388 244 LEU AAA N 1
ATOM 1555 C CA . LEU A 1 115 ? 9.098 -13.490 10.928 1.000 71.746 244 LEU AAA CA 1
ATOM 1556 C C . LEU A 1 115 ? 9.981 -12.256 11.134 1.000 72.234 244 LEU AAA C 1
ATOM 1557 O O . LEU A 1 115 ? 10.700 -11.891 10.183 1.000 72.445 244 LEU AAA O 1
ATOM 1573 N N . GLY A 1 116 ? 9.916 -11.630 12.313 1.000 73.154 245 GLY AAA N 1
ATOM 1574 C CA . GLY A 1 116 ? 10.896 -10.623 12.768 1.000 73.597 245 GLY AAA CA 1
ATOM 1575 C C . GLY A 1 116 ? 11.942 -11.209 13.715 1.000 74.205 245 GLY AAA C 1
ATOM 1576 O O . GLY A 1 116 ? 12.863 -10.473 14.075 1.000 76.181 245 GLY AAA O 1
ATOM 1580 N N . SER A 1 117 ? 11.829 -12.480 14.111 1.000 73.281 246 SER AAA N 1
ATOM 1581 C CA . SER A 1 117 ? 12.761 -13.149 15.056 1.000 74.472 246 SER AAA CA 1
ATOM 1582 C C . SER A 1 117 ? 14.202 -13.030 14.565 1.000 75.581 246 SER AAA C 1
ATOM 1583 O O . SER A 1 117 ? 14.477 -13.184 13.377 1.000 75.937 246 SER AAA O 1
ATOM 1591 N N . PRO A 1 118 ? 15.185 -12.835 15.471 1.000 77.919 247 PRO AAA N 1
ATOM 1592 C CA . PRO A 1 118 ? 16.598 -12.919 15.129 1.000 79.349 247 PRO AAA CA 1
ATOM 1593 C C . PRO A 1 118 ? 17.238 -14.298 15.569 1.000 80.049 247 PRO AAA C 1
ATOM 1594 O O . PRO A 1 118 ? 18.458 -14.335 15.488 1.000 83.955 247 PRO AAA O 1
ATOM 1605 N N . VAL A 1 119 ? 16.250 -15.324 15.590 1.000 78.116 248 VAL AAA N 1
ATOM 1606 C CA . VAL A 1 119 ? 16.660 -16.753 15.684 1.000 77.198 248 V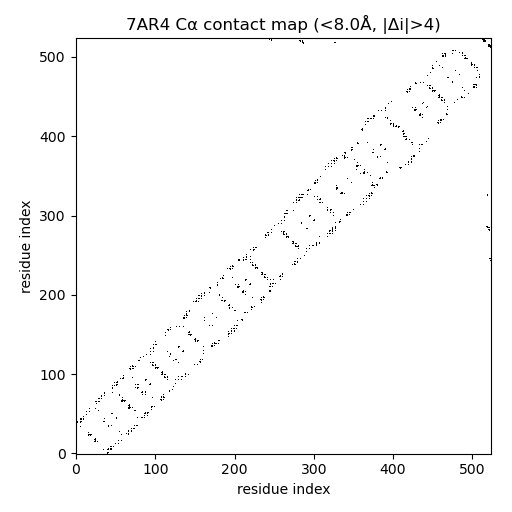AL AAA CA 1
ATOM 1607 C C . VAL A 1 119 ? 16.343 -17.433 14.347 1.000 75.715 248 VAL AAA C 1
ATOM 1608 O O . VAL A 1 119 ? 15.192 -17.345 13.901 1.000 75.764 248 VAL AAA O 1
ATOM 1621 N N . ASP A 1 120 ? 17.345 -18.054 13.719 1.000 75.590 249 ASP AAA N 1
ATOM 1622 C CA . ASP A 1 120 ? 17.236 -18.665 12.368 1.000 73.342 249 ASP AAA CA 1
ATOM 1623 C C . ASP A 1 120 ? 16.248 -19.835 12.427 1.000 71.284 249 ASP AAA C 1
ATOM 1624 O O . ASP A 1 120 ? 15.426 -19.930 11.530 1.000 68.562 249 ASP AAA O 1
ATOM 1633 N N . SER A 1 121 ? 16.299 -20.670 13.471 1.000 72.724 250 SER AAA N 1
ATOM 1634 C CA . SER A 1 121 ? 15.418 -21.861 13.618 1.000 71.772 250 SER AAA CA 1
ATOM 1635 C C . SER A 1 121 ? 13.960 -21.394 13.723 1.000 71.401 250 SER AAA C 1
ATOM 1636 O O . SER A 1 121 ? 13.089 -22.029 13.090 1.000 71.973 250 SER AAA O 1
ATOM 1644 N N . VAL A 1 122 ? 13.713 -20.297 14.448 1.000 70.218 251 VAL AAA N 1
ATOM 1645 C CA . VAL A 1 122 ? 12.356 -19.698 14.619 1.000 69.108 251 VAL AAA CA 1
ATOM 1646 C C . VAL A 1 122 ? 11.855 -19.189 13.258 1.000 67.974 251 VAL AAA C 1
ATOM 1647 O O . VAL A 1 122 ? 10.715 -19.521 12.919 1.000 66.375 251 VAL AAA O 1
ATOM 1660 N N . LEU A 1 123 ? 12.660 -18.424 12.507 1.000 69.099 252 LEU AAA N 1
ATOM 1661 C CA . LEU A 1 123 ? 12.300 -17.955 11.135 1.000 70.145 252 LEU AAA CA 1
ATOM 1662 C C . LEU A 1 123 ? 11.919 -19.149 10.248 1.000 68.856 252 LEU AAA C 1
ATOM 1663 O O . LEU A 1 123 ? 10.950 -19.016 9.479 1.000 67.203 252 LEU AAA O 1
ATOM 1679 N N . PHE A 1 124 ? 12.645 -20.265 10.350 1.000 68.730 253 PHE AAA N 1
ATOM 1680 C CA . PHE A 1 124 ? 12.432 -21.470 9.507 1.000 69.726 253 PHE AAA CA 1
ATOM 1681 C C . PHE A 1 124 ? 11.063 -22.097 9.799 1.000 70.204 253 PHE AAA C 1
ATOM 1682 O O . PHE A 1 124 ? 10.287 -22.393 8.873 1.000 70.837 253 PHE AAA O 1
ATOM 1699 N N . TYR A 1 125 ? 10.818 -22.349 11.075 1.000 70.957 254 TYR AAA N 1
ATOM 1700 C CA . TYR A 1 125 ? 9.578 -22.949 11.610 1.000 71.188 254 TYR AAA CA 1
ATOM 1701 C C . TYR A 1 125 ? 8.396 -22.037 11.278 1.000 70.024 254 TYR AAA C 1
ATOM 1702 O O . TYR A 1 125 ? 7.361 -22.551 10.817 1.000 71.666 254 TYR AAA O 1
ATOM 1720 N N . ALA A 1 126 ? 8.553 -20.731 11.500 1.000 68.372 255 ALA AAA N 1
ATOM 1721 C CA . ALA A 1 126 ? 7.539 -19.695 11.195 1.000 67.411 255 ALA AAA CA 1
ATOM 1722 C C . ALA A 1 126 ? 7.121 -19.790 9.722 1.000 65.821 255 ALA AAA C 1
ATOM 1723 O O . ALA A 1 126 ? 5.913 -19.896 9.439 1.000 64.606 255 ALA AAA O 1
ATOM 1730 N N . ILE A 1 127 ? 8.090 -19.733 8.818 1.000 65.382 256 ILE AAA N 1
ATOM 1731 C CA . ILE A 1 127 ? 7.817 -19.552 7.369 1.000 65.806 256 ILE AAA CA 1
ATOM 1732 C C . ILE A 1 127 ? 7.287 -20.872 6.799 1.000 65.125 256 ILE AAA C 1
ATOM 1733 O O . ILE A 1 127 ? 6.412 -20.801 5.914 1.000 64.259 256 ILE AAA O 1
ATOM 1749 N N . THR A 1 128 ? 7.770 -22.025 7.276 1.000 64.808 257 THR AAA N 1
ATOM 1750 C CA . THR A 1 128 ? 7.267 -23.350 6.813 1.000 65.284 257 THR AAA CA 1
ATOM 1751 C C . THR A 1 128 ? 5.817 -23.483 7.300 1.000 65.189 257 THR AAA C 1
ATOM 1752 O O . THR A 1 128 ? 4.961 -23.926 6.509 1.000 65.897 257 THR AAA O 1
ATOM 1763 N N . THR A 1 129 ? 5.527 -23.081 8.540 1.000 65.363 258 THR AAA N 1
ATOM 1764 C CA . THR A 1 129 ? 4.161 -23.191 9.120 1.000 65.133 258 THR AAA CA 1
ATOM 1765 C C . THR A 1 129 ? 3.202 -22.334 8.277 1.000 64.115 258 THR AAA C 1
ATOM 1766 O O . THR A 1 129 ? 2.180 -22.870 7.844 1.000 63.887 258 THR AAA O 1
ATOM 1777 N N . LEU A 1 130 ? 3.539 -21.066 8.028 1.000 64.649 259 LEU AAA N 1
ATOM 1778 C CA . LEU A 1 130 ? 2.740 -20.128 7.186 1.000 65.007 259 LEU AAA CA 1
ATOM 1779 C C . LEU A 1 130 ? 2.594 -20.697 5.774 1.000 64.512 259 LEU AAA C 1
ATOM 1780 O O . LEU A 1 130 ? 1.512 -20.548 5.189 1.000 64.442 259 LEU AAA O 1
ATOM 1796 N N . HIS A 1 131 ? 3.636 -21.348 5.269 1.000 64.828 260 HIS AAA N 1
ATOM 1797 C CA . HIS A 1 131 ? 3.654 -22.016 3.939 1.000 64.591 260 HIS AAA CA 1
ATOM 1798 C C . HIS A 1 131 ? 2.586 -23.118 3.901 1.000 64.194 260 HIS AAA C 1
ATOM 1799 O O . HIS A 1 131 ? 1.753 -23.124 2.974 1.000 62.561 260 HIS AAA O 1
ATOM 1814 N N . ASN A 1 132 ? 2.587 -24.008 4.893 1.000 64.634 261 ASN AAA N 1
ATOM 1815 C CA . ASN A 1 132 ? 1.611 -25.124 4.949 1.000 65.287 261 ASN AAA CA 1
ATOM 1816 C C . ASN A 1 132 ? 0.211 -24.521 5.044 1.000 65.230 261 ASN AAA C 1
ATOM 1817 O O . ASN A 1 132 ? -0.647 -24.992 4.314 1.000 66.250 261 ASN AAA O 1
ATOM 1828 N N . LEU A 1 133 ? 0.020 -23.485 5.863 1.000 64.504 262 LEU AAA N 1
ATOM 1829 C CA . LEU A 1 133 ? -1.279 -22.784 6.002 1.000 65.304 262 LEU AAA CA 1
ATOM 1830 C C . LEU A 1 133 ? -1.704 -22.196 4.648 1.000 64.608 262 LEU AAA C 1
ATOM 1831 O O . LEU A 1 133 ? -2.854 -22.417 4.265 1.000 65.609 262 LEU AAA O 1
ATOM 1847 N N . LEU A 1 134 ? -0.832 -21.472 3.950 1.000 64.268 263 LEU AAA N 1
ATOM 1848 C CA . LEU A 1 134 ? -1.179 -20.824 2.655 1.000 65.048 263 LEU AAA CA 1
ATOM 1849 C C . LEU A 1 134 ? -1.659 -21.886 1.655 1.000 64.781 263 LEU AAA C 1
ATOM 1850 O O . LEU A 1 134 ? -2.636 -21.620 0.963 1.000 64.612 263 LEU AAA O 1
ATOM 1866 N N . LEU A 1 135 ? -1.055 -23.071 1.642 1.000 64.458 264 LEU AAA N 1
ATOM 1867 C CA . LEU A 1 135 ? -1.394 -24.142 0.673 1.000 64.829 264 LEU AAA CA 1
ATOM 1868 C C . LEU A 1 135 ? -2.586 -24.991 1.126 1.000 66.020 264 LEU AAA C 1
ATOM 1869 O O . LEU A 1 135 ? -3.298 -25.503 0.248 1.000 67.749 264 LEU AAA O 1
ATOM 1885 N N . HIS A 1 136 ? -2.786 -25.193 2.428 1.000 67.289 265 HIS AAA N 1
ATOM 1886 C CA . HIS A 1 136 ? -3.602 -26.324 2.948 1.000 67.667 265 HIS AAA CA 1
ATOM 1887 C C . HIS A 1 136 ? -4.736 -25.874 3.868 1.000 67.740 265 HIS AAA C 1
ATOM 1888 O O . HIS A 1 136 ? -5.459 -26.770 4.344 1.000 69.630 265 HIS AAA O 1
ATOM 1903 N N . GLN A 1 137 ? -4.922 -24.573 4.093 1.000 67.208 266 GLN AAA N 1
ATOM 1904 C CA . GLN A 1 137 ? -5.971 -24.070 5.021 1.000 68.447 266 GLN AAA CA 1
ATOM 1905 C C . GLN A 1 137 ? -6.717 -22.901 4.373 1.000 68.519 266 GLN AAA C 1
ATOM 1906 O O . GLN A 1 137 ? -6.136 -21.815 4.308 1.000 68.780 266 GLN AAA O 1
ATOM 1920 N N . GLU A 1 138 ? -7.956 -23.123 3.926 1.000 69.469 267 GLU AAA N 1
ATOM 1921 C CA . GLU A 1 138 ? -8.836 -22.049 3.399 1.000 70.609 267 GLU AAA CA 1
ATOM 1922 C C . GLU A 1 138 ? -8.966 -20.975 4.487 1.000 71.487 267 GLU AAA C 1
ATOM 1923 O O . GLU A 1 138 ? -9.277 -21.335 5.656 1.000 71.882 267 GLU AAA O 1
ATOM 1935 N N . GLY A 1 139 ? -8.714 -19.717 4.102 1.000 71.791 268 GLY AAA N 1
ATOM 1936 C CA . GLY A 1 139 ? -8.841 -18.510 4.941 1.000 73.101 268 GLY AAA CA 1
ATOM 1937 C C . GLY A 1 139 ? -7.496 -17.870 5.220 1.000 72.329 268 GLY AAA C 1
ATOM 1938 O O . GLY A 1 139 ? -7.474 -16.688 5.636 1.000 75.358 268 GLY AAA O 1
ATOM 1942 N N . ALA A 1 140 ? -6.423 -18.636 5.021 1.000 70.467 269 ALA AAA N 1
ATOM 1943 C CA . ALA A 1 140 ? -5.049 -18.319 5.457 1.000 70.595 269 ALA AAA CA 1
ATOM 1944 C C . ALA A 1 140 ? -4.424 -17.245 4.559 1.000 70.575 269 ALA AAA C 1
ATOM 1945 O O . ALA A 1 140 ? -3.625 -16.459 5.066 1.000 70.060 269 ALA AAA O 1
ATOM 1952 N N . LYS A 1 141 ? -4.758 -17.207 3.272 1.000 72.349 270 LYS AAA N 1
ATOM 1953 C CA . LYS A 1 141 ? -4.170 -16.224 2.329 1.000 72.844 270 LYS AAA CA 1
ATOM 1954 C C . LYS A 1 141 ? -4.577 -14.807 2.745 1.000 74.302 270 LYS AAA C 1
ATOM 1955 O O . LYS A 1 141 ? -3.673 -13.966 2.904 1.000 74.829 270 LYS AAA O 1
ATOM 1974 N N . MET A 1 142 ? -5.878 -14.549 2.909 1.000 75.444 271 MET AAA N 1
ATOM 1975 C CA A MET A 1 142 ? -6.448 -13.259 3.390 0.500 76.347 271 MET AAA CA 1
ATOM 1976 C CA B MET A 1 142 ? -6.332 -13.198 3.336 0.500 75.564 271 MET AAA CA 1
ATOM 1977 C C . MET A 1 142 ? -5.917 -12.968 4.800 1.000 75.912 271 MET AAA C 1
ATOM 1978 O O . MET A 1 142 ? -5.555 -11.826 5.093 1.000 77.471 271 MET AAA O 1
ATOM 2004 N N . ALA A 1 143 ? -5.884 -13.993 5.650 1.000 74.156 272 ALA AAA N 1
ATOM 2005 C CA . ALA A 1 143 ? -5.379 -13.875 7.040 1.000 74.338 272 ALA AAA CA 1
ATOM 2006 C C . ALA A 1 143 ? -3.917 -13.385 7.056 1.000 74.412 272 ALA AAA C 1
ATOM 2007 O O . ALA A 1 143 ? -3.594 -12.434 7.800 1.000 74.393 272 ALA AAA O 1
ATOM 2014 N N . VAL A 1 144 ? -3.031 -14.021 6.286 1.000 73.705 273 VAL AAA N 1
ATOM 2015 C CA . VAL A 1 144 ? -1.5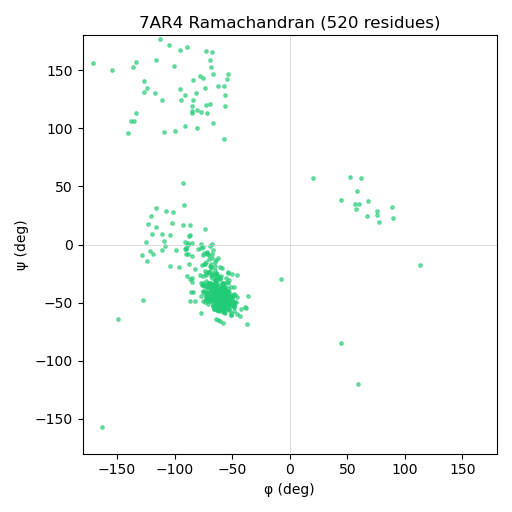82 -13.673 6.291 1.000 72.255 273 VAL AAA CA 1
ATOM 2016 C C . VAL A 1 144 ? -1.457 -12.245 5.758 1.000 72.919 273 VAL AAA C 1
ATOM 2017 O O . VAL A 1 144 ? -0.781 -11.444 6.419 1.000 74.610 273 VAL AAA O 1
ATOM 2030 N N . ARG A 1 145 ? -2.132 -11.936 4.648 1.000 72.656 274 ARG AAA N 1
ATOM 2031 C CA . ARG A 1 145 ? -2.165 -10.577 4.041 1.000 73.149 274 ARG AAA CA 1
ATOM 2032 C C . ARG A 1 145 ? -2.520 -9.523 5.097 1.000 74.007 274 ARG AAA C 1
ATOM 2033 O O . ARG A 1 145 ? -1.791 -8.529 5.184 1.000 74.193 274 ARG AAA O 1
ATOM 2054 N N . LEU A 1 146 ? -3.603 -9.718 5.850 1.000 74.881 275 LEU AAA N 1
ATOM 2055 C CA . LEU A 1 146 ? -4.108 -8.714 6.828 1.000 76.736 275 LEU AAA CA 1
ATOM 2056 C C . LEU A 1 146 ? -3.145 -8.607 8.019 1.000 77.152 275 LEU AAA C 1
ATOM 2057 O O . LEU A 1 146 ? -3.159 -7.552 8.660 1.000 79.587 275 LEU AAA O 1
ATOM 2073 N N . ALA A 1 147 ? -2.339 -9.636 8.311 1.000 76.094 276 ALA AAA N 1
ATOM 2074 C CA . ALA A 1 147 ? -1.373 -9.634 9.438 1.000 75.251 276 ALA AAA CA 1
ATOM 2075 C C . ALA A 1 147 ? -0.041 -8.982 9.027 1.000 75.360 276 ALA AAA C 1
ATOM 2076 O O . ALA A 1 147 ? 0.859 -8.939 9.872 1.000 76.430 276 ALA AAA O 1
ATOM 2083 N N . GLY A 1 148 ? 0.092 -8.490 7.790 1.000 74.672 277 GLY AAA N 1
ATOM 2084 C CA . GLY A 1 148 ? 1.320 -7.846 7.278 1.000 74.922 277 GLY AAA CA 1
ATOM 2085 C C . GLY A 1 148 ? 2.416 -8.852 6.938 1.000 75.009 277 GLY AAA C 1
ATOM 2086 O O . GLY A 1 148 ? 3.599 -8.479 6.992 1.000 76.257 277 GLY AAA O 1
ATOM 2090 N N . GLY A 1 149 ? 2.044 -10.077 6.565 1.000 74.679 278 GLY AAA N 1
ATOM 2091 C CA . GLY A 1 149 ? 2.974 -11.153 6.172 1.000 73.424 278 GLY AAA CA 1
ATOM 2092 C C . GLY A 1 149 ? 3.849 -10.781 4.988 1.000 71.766 278 GLY AAA C 1
ATOM 2093 O O . GLY A 1 149 ? 5.005 -11.191 4.998 1.000 72.335 278 GLY AAA O 1
ATOM 2097 N N . LEU A 1 150 ? 3.330 -10.057 3.994 1.000 71.836 279 LEU AAA N 1
ATOM 2098 C CA . LEU A 1 150 ? 4.092 -9.713 2.759 1.000 72.873 279 LEU AAA CA 1
ATOM 2099 C C . LEU A 1 150 ? 5.328 -8.892 3.119 1.000 74.386 279 LEU AAA C 1
ATOM 2100 O O . LEU A 1 150 ? 6.430 -9.264 2.692 1.000 75.510 279 LEU AAA O 1
ATOM 2116 N N . GLN A 1 151 ? 5.132 -7.813 3.871 1.000 76.182 280 GLN AAA N 1
ATOM 2117 C CA . GLN A 1 151 ? 6.207 -6.883 4.297 1.000 76.506 280 GLN AAA CA 1
ATOM 2118 C C . GLN A 1 151 ? 7.297 -7.676 5.030 1.000 76.358 280 GLN AAA C 1
ATOM 2119 O O . GLN A 1 151 ? 8.494 -7.485 4.709 1.000 77.961 280 GLN AAA O 1
ATOM 2133 N N . LYS A 1 152 ? 6.895 -8.553 5.950 1.000 74.592 281 LYS AAA N 1
ATOM 2134 C CA . LYS A 1 152 ? 7.804 -9.430 6.734 1.000 74.208 281 LYS AAA CA 1
ATOM 2135 C C . LYS A 1 152 ? 8.582 -10.367 5.811 1.000 71.380 281 LYS AAA C 1
ATOM 2136 O O . LYS A 1 152 ? 9.781 -10.537 6.024 1.000 71.105 281 LYS AAA O 1
ATOM 2155 N N . MET A 1 153 ? 7.901 -10.978 4.845 1.000 70.683 282 MET AAA N 1
ATOM 2156 C CA . MET A 1 153 ? 8.488 -11.985 3.923 1.000 69.187 282 MET AAA CA 1
ATOM 2157 C C . MET A 1 153 ? 9.440 -11.314 2.928 1.000 68.872 282 MET AAA C 1
ATOM 2158 O O . MET A 1 153 ? 10.520 -11.874 2.694 1.000 70.707 282 MET AAA O 1
ATOM 2172 N N . VAL A 1 154 ? 9.069 -10.167 2.355 1.000 68.338 283 VAL AAA N 1
ATOM 2173 C CA . VAL A 1 154 ? 9.961 -9.401 1.434 1.000 68.261 283 VAL AAA CA 1
ATOM 2174 C C . VAL A 1 154 ? 11.214 -8.978 2.203 1.000 70.286 283 VAL AAA C 1
ATOM 2175 O O . VAL A 1 154 ? 12.307 -9.069 1.637 1.000 70.473 283 VAL AAA O 1
ATOM 2188 N N . ALA A 1 155 ? 11.063 -8.536 3.455 1.000 72.948 284 ALA AAA N 1
ATOM 2189 C CA . ALA A 1 155 ? 12.189 -8.143 4.333 1.000 73.732 284 ALA AAA CA 1
ATOM 2190 C C . ALA A 1 155 ? 13.136 -9.336 4.515 1.000 74.256 284 ALA AAA C 1
ATOM 2191 O O . ALA A 1 155 ? 14.364 -9.119 4.608 1.000 78.585 284 ALA AAA O 1
ATOM 2198 N N . LEU A 1 156 ? 12.598 -10.557 4.517 1.000 72.209 285 LEU AAA N 1
ATOM 2199 C CA . LEU A 1 156 ? 13.380 -11.800 4.754 1.000 71.218 285 LEU AAA CA 1
ATOM 2200 C C . LEU A 1 156 ? 14.140 -12.255 3.494 1.000 69.609 285 LEU AAA C 1
ATOM 2201 O O . LEU A 1 156 ? 14.913 -13.228 3.614 1.000 68.632 285 LEU AAA O 1
ATOM 2217 N N . LEU A 1 157 ? 13.974 -11.586 2.347 1.000 69.152 286 LEU AAA N 1
ATOM 2218 C CA . LEU A 1 157 ? 14.610 -12.010 1.066 1.000 70.000 286 LEU AAA CA 1
ATOM 2219 C C . LEU A 1 157 ? 16.116 -11.736 1.105 1.000 71.630 286 LEU AAA C 1
ATOM 2220 O O . LEU A 1 157 ? 16.791 -12.206 0.196 1.000 72.142 286 LEU AAA O 1
ATOM 2236 N N . ASN A 1 158 ? 16.612 -11.050 2.137 1.000 73.914 287 ASN AAA N 1
ATOM 2237 C CA . ASN A 1 158 ? 18.055 -10.773 2.370 1.000 75.073 287 ASN AAA CA 1
ATOM 2238 C C . ASN A 1 158 ? 18.736 -11.939 3.109 1.000 73.282 287 ASN AAA C 1
ATOM 2239 O O . ASN A 1 158 ? 19.963 -11.928 3.202 1.000 72.862 287 ASN AAA O 1
ATOM 2250 N N . LYS A 1 159 ? 18.000 -12.924 3.622 1.000 72.206 288 LYS AAA N 1
ATOM 2251 C CA . LYS A 1 159 ? 18.632 -14.114 4.255 1.000 73.215 288 LYS AAA CA 1
ATOM 2252 C C . LYS A 1 159 ? 19.349 -14.922 3.165 1.000 71.603 288 LYS AAA C 1
ATOM 2253 O O . LYS A 1 159 ? 19.062 -14.689 1.989 1.000 72.235 288 LYS AAA O 1
ATOM 2272 N N . THR A 1 160 ? 20.218 -15.858 3.550 1.000 70.481 289 THR AAA N 1
ATOM 2273 C CA . THR A 1 160 ? 21.204 -16.520 2.659 1.000 69.628 289 THR AAA CA 1
ATOM 2274 C C . THR A 1 160 ? 20.992 -18.040 2.557 1.000 68.857 289 THR AAA C 1
ATOM 2275 O O . THR A 1 160 ? 21.669 -18.679 1.713 1.000 72.402 289 THR AAA O 1
ATOM 2286 N N . ASN A 1 161 ? 20.104 -18.620 3.355 1.000 65.542 290 ASN AAA N 1
ATOM 2287 C CA . ASN A 1 161 ? 19.771 -20.061 3.273 1.000 64.398 290 ASN AAA CA 1
ATOM 2288 C C . ASN A 1 161 ? 18.840 -20.300 2.069 1.000 64.444 290 ASN AAA C 1
ATOM 2289 O O . ASN A 1 161 ? 17.681 -19.840 2.064 1.000 63.317 290 ASN AAA O 1
ATOM 2300 N N . VAL A 1 162 ? 19.329 -21.027 1.073 1.000 65.088 291 VAL AAA N 1
ATOM 2301 C CA . VAL A 1 162 ? 18.645 -21.184 -0.241 1.000 65.383 291 VAL AAA CA 1
ATOM 2302 C C . VAL A 1 162 ? 17.314 -21.928 -0.050 1.000 65.571 291 VAL AAA C 1
ATOM 2303 O O . VAL A 1 162 ? 16.367 -21.622 -0.795 1.000 63.190 291 VAL AAA O 1
ATOM 2316 N N . LYS A 1 163 ? 17.226 -22.832 0.931 1.000 68.208 292 LYS AAA N 1
ATOM 2317 C CA . LYS A 1 163 ? 15.986 -23.610 1.236 1.000 69.908 292 LYS AAA CA 1
ATOM 2318 C C . LYS A 1 163 ? 14.942 -22.707 1.911 1.000 68.392 292 LYS AAA C 1
ATOM 2319 O O . LYS A 1 163 ? 13.746 -22.800 1.549 1.000 67.263 292 LYS AAA O 1
ATOM 2338 N N . PHE A 1 164 ? 15.380 -21.867 2.852 1.000 65.869 293 PHE AAA N 1
ATOM 2339 C CA . PHE A 1 164 ? 14.554 -20.828 3.514 1.000 63.968 293 PHE AAA CA 1
ATOM 2340 C C . PHE A 1 164 ? 14.014 -19.854 2.461 1.000 62.655 293 PHE AAA C 1
ATOM 2341 O O . PHE A 1 164 ? 12.783 -19.634 2.430 1.000 62.564 293 PHE AAA O 1
ATOM 2358 N N . LEU A 1 165 ? 14.899 -19.265 1.652 1.000 62.215 294 LEU AAA N 1
ATOM 2359 C CA . LEU A 1 165 ? 14.510 -18.308 0.572 1.000 62.733 294 LEU AAA CA 1
ATOM 2360 C C . LEU A 1 165 ? 13.511 -18.966 -0.398 1.000 62.075 294 LEU AAA C 1
ATOM 2361 O O . LEU A 1 165 ? 12.586 -18.279 -0.835 1.000 63.166 294 LEU AAA O 1
ATOM 2377 N N . ALA A 1 166 ? 13.692 -20.242 -0.741 1.000 61.999 295 ALA AAA N 1
ATOM 2378 C CA . ALA A 1 166 ? 12.818 -20.976 -1.683 1.000 61.606 295 ALA AAA CA 1
ATOM 2379 C C . ALA A 1 166 ? 11.394 -21.000 -1.127 1.000 62.068 295 ALA AAA C 1
ATOM 2380 O O . ALA A 1 166 ? 10.446 -20.780 -1.905 1.000 60.345 295 ALA AAA O 1
ATOM 2387 N N . ILE A 1 167 ? 11.265 -21.199 0.195 1.000 66.033 296 ILE AAA N 1
ATOM 2388 C CA . ILE A 1 167 ? 9.960 -21.227 0.938 1.000 64.828 296 ILE AAA CA 1
ATOM 2389 C C . ILE A 1 167 ? 9.401 -19.803 0.999 1.000 62.650 296 ILE AAA C 1
ATOM 2390 O O . ILE A 1 167 ? 8.201 -19.631 0.794 1.000 62.013 296 ILE AAA O 1
ATOM 2406 N N . THR A 1 168 ? 10.242 -18.808 1.248 1.000 62.844 297 THR AAA N 1
ATOM 2407 C CA . THR A 1 168 ? 9.790 -17.404 1.407 1.000 63.296 297 THR AAA CA 1
ATOM 2408 C C . THR A 1 168 ? 9.267 -16.904 0.053 1.000 63.202 297 THR AAA C 1
ATOM 2409 O O . THR A 1 168 ? 8.159 -16.325 0.019 1.000 63.273 297 THR AAA O 1
ATOM 2420 N N . THR A 1 169 ? 10.016 -17.123 -1.030 1.000 63.101 298 THR AAA N 1
ATOM 2421 C CA . THR A 1 169 ? 9.620 -16.661 -2.384 1.000 63.221 298 THR AAA CA 1
ATOM 2422 C C . THR A 1 169 ? 8.349 -17.410 -2.796 1.000 63.842 298 THR AAA C 1
ATOM 2423 O O . THR A 1 169 ? 7.493 -16.794 -3.468 1.000 63.995 298 THR AAA O 1
ATOM 2434 N N . ASP A 1 170 ? 8.184 -18.662 -2.365 1.000 64.366 299 ASP AAA N 1
ATOM 2435 C CA . ASP A 1 170 ? 6.966 -19.437 -2.715 1.000 65.661 299 ASP AAA CA 1
ATOM 2436 C C . ASP A 1 170 ? 5.720 -18.867 -2.008 1.000 66.950 299 ASP AAA C 1
ATOM 2437 O O . ASP A 1 170 ? 4.649 -18.826 -2.632 1.000 67.659 299 ASP AAA O 1
ATOM 2446 N N . CYS A 1 171 ? 5.828 -18.473 -0.742 1.000 68.084 300 CYS AAA N 1
ATOM 2447 C CA . CYS A 1 171 ? 4.761 -17.733 -0.020 1.000 67.867 300 CYS AAA CA 1
ATOM 2448 C C . CYS A 1 171 ? 4.453 -16.445 -0.789 1.000 66.699 300 CYS AAA C 1
ATOM 2449 O O . CYS A 1 171 ? 3.273 -16.166 -1.019 1.000 67.373 300 CYS AAA O 1
ATOM 2457 N N . LEU A 1 172 ? 5.478 -15.709 -1.210 1.000 66.838 301 LEU AAA N 1
ATOM 2458 C CA . LEU A 1 172 ? 5.293 -14.423 -1.934 1.000 67.977 301 LEU AAA CA 1
ATOM 2459 C C . LEU A 1 172 ? 4.532 -14.675 -3.241 1.000 68.391 301 LEU AAA C 1
ATOM 2460 O O . LEU A 1 172 ? 3.621 -13.885 -3.542 1.000 70.363 301 LEU AAA O 1
ATOM 2476 N N . GLN A 1 173 ? 4.848 -15.751 -3.964 1.000 67.813 302 GLN AAA N 1
ATOM 2477 C CA . GLN A 1 173 ? 4.179 -16.080 -5.251 1.000 67.170 302 GLN AAA CA 1
ATOM 2478 C C . GLN A 1 173 ? 2.702 -16.376 -4.985 1.000 66.481 302 GLN AAA C 1
ATOM 2479 O O . GLN A 1 173 ? 1.852 -15.768 -5.661 1.000 67.274 302 GLN AAA O 1
ATOM 2493 N N . ILE A 1 174 ? 2.410 -17.273 -4.039 1.000 66.306 303 ILE AAA N 1
ATOM 2494 C CA . ILE A 1 174 ? 1.019 -17.633 -3.628 1.000 67.085 303 ILE AAA CA 1
ATOM 2495 C C . ILE A 1 174 ? 0.220 -16.350 -3.375 1.000 67.092 303 ILE AAA C 1
ATOM 2496 O O . ILE A 1 174 ? -0.898 -16.257 -3.926 1.000 68.215 303 ILE AAA O 1
ATOM 2512 N N . LEU A 1 175 ? 0.767 -15.415 -2.580 1.000 66.080 304 LEU AAA N 1
ATOM 2513 C CA . LEU A 1 175 ? 0.064 -14.188 -2.104 1.000 66.313 304 LEU AAA CA 1
ATOM 2514 C C . LEU A 1 175 ? -0.015 -13.115 -3.200 1.000 66.803 304 LEU AAA C 1
ATOM 2515 O O . LEU A 1 175 ? -1.004 -12.340 -3.177 1.000 68.279 304 LEU AAA O 1
ATOM 2531 N N . ALA A 1 176 ? 0.984 -13.014 -4.082 1.000 65.566 305 ALA AAA N 1
ATOM 2532 C CA . ALA A 1 176 ? 1.015 -11.992 -5.155 1.000 66.665 305 ALA AAA CA 1
ATOM 2533 C C . ALA A 1 176 ? 0.039 -12.385 -6.274 1.000 67.547 305 ALA AAA C 1
ATOM 2534 O O . ALA A 1 176 ? -0.576 -11.477 -6.851 1.000 65.361 305 ALA AAA O 1
ATOM 2541 N N . TYR A 1 177 ? -0.111 -13.687 -6.553 1.000 70.072 306 TYR AAA N 1
ATOM 2542 C CA . TYR A 1 177 ? -0.910 -14.218 -7.690 1.000 72.359 306 TYR AAA CA 1
ATOM 2543 C C . TYR A 1 177 ? -2.354 -13.699 -7.618 1.000 74.290 306 TYR AAA C 1
ATOM 2544 O O . TYR A 1 177 ? -3.045 -13.987 -6.630 1.000 74.149 306 TYR AAA O 1
ATOM 2562 N N . GLY A 1 178 ? -2.769 -12.961 -8.658 1.000 76.562 307 GLY AAA N 1
ATOM 2563 C CA . GLY A 1 178 ? -4.123 -12.405 -8.856 1.000 77.484 307 GLY AAA CA 1
ATOM 2564 C C . GLY A 1 178 ? -4.563 -11.529 -7.701 1.000 79.368 307 GLY AAA C 1
ATOM 2565 O O . GLY A 1 178 ? -5.768 -11.551 -7.374 1.000 83.495 307 GLY AAA O 1
ATOM 2569 N N . ASN A 1 179 ? -3.631 -10.799 -7.084 1.000 78.169 308 ASN AAA N 1
ATOM 2570 C CA . ASN A 1 179 ? -3.933 -9.839 -5.995 1.000 77.876 308 ASN AAA CA 1
ATOM 2571 C C . ASN A 1 179 ? -3.053 -8.608 -6.195 1.000 77.742 308 ASN AAA C 1
ATOM 2572 O O . ASN A 1 179 ? -1.907 -8.640 -5.748 1.000 77.579 308 ASN AAA O 1
ATOM 2583 N N . GLN A 1 180 ? -3.589 -7.567 -6.837 1.000 80.431 309 GLN AAA N 1
ATOM 2584 C CA . GLN A 1 180 ? -2.799 -6.401 -7.311 1.000 82.700 309 GLN AAA CA 1
ATOM 2585 C C . GLN A 1 180 ? -2.350 -5.568 -6.106 1.000 83.371 309 GLN AAA C 1
ATOM 2586 O O . GLN A 1 180 ? -1.335 -4.880 -6.248 1.000 85.212 309 GLN AAA O 1
ATOM 2600 N N . GLU A 1 181 ? -3.032 -5.638 -4.960 1.000 84.678 310 GLU AAA N 1
ATOM 2601 C CA . GLU A 1 181 ? -2.589 -4.909 -3.742 1.000 84.739 310 GLU AAA CA 1
ATOM 2602 C C . GLU A 1 181 ? -1.291 -5.546 -3.242 1.000 82.115 310 GLU AAA C 1
ATOM 2603 O O . GLU A 1 181 ? -0.359 -4.789 -2.906 1.000 81.552 310 GLU AAA O 1
ATOM 2615 N N . SER A 1 182 ? -1.234 -6.880 -3.200 1.000 79.255 311 SER AAA N 1
ATOM 2616 C CA . SER A 1 182 ? -0.062 -7.650 -2.708 1.000 77.625 311 SER AAA CA 1
ATOM 2617 C C . SER A 1 182 ? 1.150 -7.376 -3.606 1.000 76.372 311 SER AAA C 1
ATOM 2618 O O . SER A 1 182 ? 2.279 -7.330 -3.084 1.000 76.387 311 SER AAA O 1
ATOM 2626 N N . LYS A 1 183 ? 0.926 -7.189 -4.906 1.000 75.297 312 LYS AAA N 1
ATOM 2627 C CA . LYS A 1 183 ? 2.002 -6.861 -5.880 1.000 74.663 312 LYS AAA CA 1
ATOM 2628 C C . LYS A 1 183 ? 2.589 -5.498 -5.516 1.000 74.397 312 LYS AAA C 1
ATOM 2629 O O . LYS A 1 183 ? 3.827 -5.356 -5.509 1.000 73.751 312 LYS AAA O 1
ATOM 2648 N N . LEU A 1 184 ? 1.722 -4.537 -5.206 1.000 75.030 313 LEU AAA N 1
ATOM 2649 C CA . LEU A 1 184 ? 2.133 -3.151 -4.883 1.000 75.352 313 LEU AAA CA 1
ATOM 2650 C C . LEU A 1 184 ? 2.818 -3.154 -3.514 1.000 73.473 313 LEU AAA C 1
ATOM 2651 O O . LEU A 1 184 ? 3.784 -2.407 -3.354 1.000 72.688 313 LEU AAA O 1
ATOM 2667 N N . ILE A 1 185 ? 2.393 -4.016 -2.593 1.000 73.284 314 ILE AAA N 1
ATOM 2668 C CA . ILE A 1 185 ? 3.067 -4.164 -1.268 1.000 74.663 314 ILE AAA CA 1
ATOM 2669 C C . ILE A 1 185 ? 4.467 -4.734 -1.507 1.000 73.965 314 ILE AAA C 1
ATOM 2670 O O . ILE A 1 185 ? 5.431 -4.226 -0.907 1.000 72.684 314 ILE AAA O 1
ATOM 2686 N N . ILE A 1 186 ? 4.587 -5.745 -2.365 1.000 74.444 315 ILE AAA N 1
ATOM 2687 C CA . ILE A 1 186 ? 5.909 -6.363 -2.677 1.000 73.816 315 ILE AAA CA 1
ATOM 2688 C C . ILE A 1 186 ? 6.807 -5.284 -3.306 1.000 74.350 315 ILE AAA C 1
ATOM 2689 O O . ILE A 1 186 ? 7.956 -5.141 -2.850 1.000 74.192 315 ILE AAA O 1
ATOM 2705 N N . LEU A 1 187 ? 6.285 -4.518 -4.270 1.000 74.337 316 LEU AAA N 1
ATOM 2706 C CA . LEU A 1 187 ? 7.000 -3.383 -4.909 1.000 74.456 316 LEU AAA CA 1
ATOM 2707 C C . LEU A 1 187 ? 7.407 -2.361 -3.846 1.000 75.476 316 LEU AAA C 1
ATOM 2708 O O . LEU A 1 187 ? 8.576 -1.979 -3.818 1.000 78.269 316 LEU AAA O 1
ATOM 2724 N N . ALA A 1 188 ? 6.480 -1.923 -2.999 1.000 75.536 317 ALA AAA N 1
ATOM 2725 C CA . ALA A 1 188 ? 6.740 -0.844 -2.020 1.000 76.100 317 ALA AAA CA 1
ATOM 2726 C C . ALA A 1 188 ? 7.742 -1.317 -0.953 1.000 76.875 317 ALA AAA C 1
ATOM 2727 O O . ALA A 1 188 ? 8.404 -0.442 -0.381 1.000 79.669 317 ALA AAA O 1
ATOM 2734 N N . SER A 1 189 ? 7.866 -2.630 -0.699 1.000 75.798 318 SER AAA N 1
ATOM 2735 C CA . SER A 1 189 ? 8.772 -3.227 0.326 1.000 75.338 318 SER AAA CA 1
ATOM 2736 C C . SER A 1 189 ? 10.167 -3.511 -0.252 1.000 74.105 318 SER AAA C 1
ATOM 2737 O O . SER A 1 189 ? 10.999 -4.039 0.498 1.000 73.432 318 SER AAA O 1
ATOM 2745 N N . GLY A 1 190 ? 10.408 -3.219 -1.534 1.000 73.416 319 GLY AAA N 1
ATOM 2746 C CA . GLY A 1 190 ? 11.717 -3.425 -2.186 1.000 73.907 319 GLY AAA CA 1
ATOM 2747 C C . GLY A 1 190 ? 11.845 -4.811 -2.798 1.000 72.925 319 GLY AAA C 1
ATOM 2748 O O . GLY A 1 190 ? 12.984 -5.273 -3.007 1.000 72.889 319 GLY AAA O 1
ATOM 2752 N N . GLY A 1 191 ? 10.717 -5.447 -3.096 1.000 71.744 320 GLY AAA N 1
ATOM 2753 C CA . GLY A 1 191 ? 10.676 -6.813 -3.637 1.000 71.109 320 GLY AAA CA 1
ATOM 2754 C C . GLY A 1 191 ? 11.596 -6.960 -4.843 1.000 70.390 320 GLY AAA C 1
ATOM 2755 O O . GLY A 1 191 ? 12.530 -7.755 -4.797 1.000 70.589 320 GLY AAA O 1
ATOM 2759 N N . PRO A 1 192 ? 11.371 -6.197 -5.939 1.000 70.015 321 PRO AAA N 1
ATOM 2760 C CA . PRO A 1 192 ? 12.031 -6.463 -7.222 1.000 69.307 321 PRO AAA CA 1
ATOM 2761 C C . PRO A 1 192 ? 13.561 -6.562 -7.110 1.000 69.546 321 PRO AAA C 1
ATOM 2762 O O . PRO A 1 192 ? 14.108 -7.553 -7.563 1.000 68.492 321 PRO AAA O 1
ATOM 2773 N N . GLN A 1 193 ? 14.195 -5.578 -6.467 1.000 71.033 322 GLN AAA N 1
ATOM 2774 C CA . GLN A 1 193 ? 15.667 -5.536 -6.270 1.000 72.684 322 GLN AAA CA 1
ATOM 2775 C C . GLN A 1 193 ? 16.125 -6.814 -5.559 1.000 72.452 322 GLN AAA C 1
ATOM 2776 O O . GLN A 1 193 ? 17.127 -7.411 -5.996 1.000 74.868 322 GLN AAA O 1
ATOM 2790 N N . ALA A 1 194 ? 15.419 -7.238 -4.513 1.000 71.773 323 ALA AAA N 1
ATOM 2791 C CA . ALA A 1 194 ? 15.786 -8.430 -3.711 1.000 71.671 323 ALA AAA CA 1
ATOM 2792 C C . ALA A 1 194 ? 15.674 -9.674 -4.596 1.000 70.490 323 ALA AAA C 1
ATOM 2793 O O . ALA A 1 194 ? 16.616 -10.465 -4.628 1.000 69.706 323 ALA AAA O 1
ATOM 2800 N N . LEU A 1 195 ? 14.567 -9.806 -5.320 1.000 71.245 324 LEU AAA N 1
ATOM 2801 C CA . LEU A 1 195 ? 14.305 -10.959 -6.224 1.000 71.759 324 LEU AAA CA 1
ATOM 2802 C C . LEU A 1 195 ? 15.359 -11.009 -7.338 1.000 70.453 324 LEU AAA C 1
ATOM 2803 O O . LEU A 1 195 ? 15.891 -12.108 -7.595 1.000 68.927 324 LEU AAA O 1
ATOM 2819 N N . VAL A 1 196 ? 15.679 -9.870 -7.956 1.000 69.869 325 VAL AAA N 1
ATOM 2820 C CA . VAL A 1 196 ? 16.745 -9.801 -8.999 1.000 69.896 325 VAL AAA CA 1
ATOM 2821 C C . VAL A 1 196 ? 18.080 -10.223 -8.369 1.000 70.715 325 VAL AAA C 1
ATOM 2822 O O . VAL A 1 196 ? 18.796 -11.019 -8.995 1.000 71.105 325 VAL AAA O 1
ATOM 2835 N N . ASN A 1 197 ? 18.389 -9.755 -7.158 1.000 71.553 326 ASN AAA N 1
ATOM 2836 C CA . ASN A 1 197 ? 19.656 -10.094 -6.457 1.000 71.344 326 ASN AAA CA 1
ATOM 2837 C C . ASN A 1 197 ? 19.753 -11.611 -6.269 1.000 68.589 326 ASN AAA C 1
ATOM 2838 O O . ASN A 1 197 ? 20.857 -12.152 -6.463 1.000 69.115 326 ASN AAA O 1
ATOM 2849 N N . ILE A 1 198 ? 18.652 -12.271 -5.916 1.000 66.337 327 ILE AAA N 1
ATOM 2850 C CA . ILE A 1 198 ? 18.601 -13.754 -5.758 1.000 66.714 327 ILE AAA CA 1
ATOM 2851 C C . ILE A 1 198 ? 19.048 -14.377 -7.088 1.000 67.802 327 ILE AAA C 1
ATOM 2852 O O . ILE A 1 198 ? 20.006 -15.166 -7.062 1.000 68.105 327 ILE AAA O 1
ATOM 2868 N N . MET A 1 199 ? 18.441 -13.965 -8.208 1.000 69.835 328 MET AAA N 1
ATOM 2869 C CA . MET A 1 199 ? 18.636 -14.585 -9.555 1.000 72.022 328 MET AAA CA 1
ATOM 2870 C C . MET A 1 199 ? 20.111 -14.532 -9.969 1.000 73.162 328 MET AAA C 1
ATOM 2871 O O . MET A 1 199 ? 20.487 -15.305 -10.870 1.000 74.251 328 MET AAA O 1
ATOM 2885 N N . ARG A 1 200 ? 20.916 -13.646 -9.381 1.000 73.532 329 ARG AAA N 1
ATOM 2886 C CA . ARG A 1 200 ? 22.315 -13.473 -9.835 1.000 74.798 329 ARG AAA CA 1
ATOM 2887 C C . ARG A 1 200 ? 23.287 -13.752 -8.694 1.000 72.979 329 ARG AAA C 1
ATOM 2888 O O . ARG A 1 200 ? 24.426 -13.284 -8.793 1.000 74.863 329 ARG AAA O 1
ATOM 2909 N N . THR A 1 201 ? 22.870 -14.552 -7.708 1.000 70.297 330 THR AAA N 1
ATOM 2910 C CA . THR A 1 201 ? 23.707 -14.983 -6.563 1.000 68.711 330 THR AAA CA 1
ATOM 2911 C C . THR A 1 201 ? 23.676 -16.503 -6.423 1.000 67.300 330 THR AAA C 1
ATOM 2912 O O . THR A 1 201 ? 24.742 -17.088 -6.236 1.000 68.987 330 THR AAA O 1
ATOM 2923 N N . TYR A 1 202 ? 22.500 -17.118 -6.469 1.000 66.633 331 TYR AAA N 1
ATOM 2924 C CA . TYR A 1 202 ? 22.291 -18.524 -6.029 1.000 67.173 331 TYR AAA CA 1
ATOM 2925 C C . TYR A 1 202 ? 22.257 -19.457 -7.252 1.000 66.699 331 TYR AAA C 1
ATOM 2926 O O . TYR A 1 202 ? 21.968 -19.019 -8.364 1.000 65.736 331 TYR AAA O 1
ATOM 2944 N N . THR A 1 203 ? 22.611 -20.720 -7.050 1.000 66.424 332 THR AAA N 1
ATOM 2945 C CA . THR A 1 203 ? 22.615 -21.750 -8.106 1.000 65.945 332 THR AAA CA 1
ATOM 2946 C C . THR A 1 203 ? 21.509 -22.756 -7.819 1.000 66.566 332 THR AAA C 1
ATOM 2947 O O . THR A 1 203 ? 21.316 -23.649 -8.636 1.000 67.577 332 THR AAA O 1
ATOM 2958 N N . TYR A 1 204 ? 20.818 -22.619 -6.695 1.000 67.790 333 TYR AAA N 1
ATOM 2959 C CA . TYR A 1 204 ? 19.800 -23.597 -6.256 1.000 68.646 333 TYR AAA CA 1
ATOM 2960 C C . TYR A 1 204 ? 18.594 -23.451 -7.179 1.000 67.703 333 TYR AAA C 1
ATOM 2961 O O . TYR A 1 204 ? 17.954 -22.385 -7.165 1.000 67.347 333 TYR AAA O 1
ATOM 2979 N N . GLU A 1 205 ? 18.325 -24.488 -7.977 1.000 68.869 334 GLU AAA N 1
ATOM 2980 C CA . GLU A 1 205 ? 17.305 -24.494 -9.062 1.000 67.753 334 GLU AAA CA 1
ATOM 2981 C C . GLU A 1 205 ? 15.918 -24.199 -8.473 1.000 67.386 334 GLU AAA C 1
ATOM 2982 O O . GLU A 1 205 ? 15.195 -23.389 -9.061 1.000 65.337 334 GLU AAA O 1
ATOM 2994 N N . LYS A 1 206 ? 15.547 -24.828 -7.356 1.000 69.793 335 LYS AAA N 1
ATOM 2995 C CA . LYS A 1 206 ? 14.197 -24.660 -6.754 1.000 70.915 335 LYS AAA CA 1
ATOM 2996 C C . LYS A 1 206 ? 13.977 -23.174 -6.426 1.000 67.788 335 LYS AAA C 1
ATOM 2997 O O . LYS A 1 206 ? 12.884 -22.654 -6.707 1.000 66.333 335 LYS AAA O 1
ATOM 3016 N N . LEU A 1 207 ? 15.005 -22.505 -5.903 1.000 65.689 336 LEU AAA N 1
ATOM 3017 C CA . LEU A 1 207 ? 14.944 -21.083 -5.476 1.000 64.380 336 LEU AAA CA 1
ATOM 3018 C C . LEU A 1 207 ? 14.895 -20.187 -6.714 1.000 62.441 336 LEU AAA C 1
ATOM 3019 O O . LEU A 1 207 ? 14.074 -19.265 -6.757 1.000 61.419 336 LEU AAA O 1
ATOM 3035 N N . LEU A 1 208 ? 15.775 -20.434 -7.673 1.000 62.870 337 LEU AAA N 1
ATOM 3036 C CA . LEU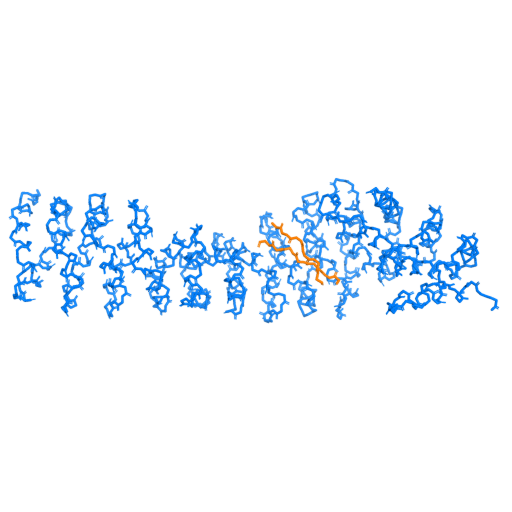 A 1 208 ? 15.808 -19.677 -8.949 1.000 63.198 337 LEU AAA CA 1
ATOM 3037 C C . LEU A 1 208 ? 14.442 -19.771 -9.639 1.000 62.639 337 LEU AAA C 1
ATOM 3038 O O . LEU A 1 208 ? 13.928 -18.726 -10.059 1.000 62.322 337 LEU AAA O 1
ATOM 3054 N N . TRP A 1 209 ? 13.873 -20.973 -9.709 1.000 63.564 338 TRP AAA N 1
ATOM 3055 C CA . TRP A 1 209 ? 12.572 -21.262 -10.367 1.000 66.372 338 TRP AAA CA 1
ATOM 3056 C C . TRP A 1 209 ? 11.460 -20.484 -9.671 1.000 66.106 338 TRP AAA C 1
ATOM 3057 O O . TRP A 1 209 ? 10.738 -19.710 -10.361 1.000 66.391 338 TRP AAA O 1
ATOM 3078 N N . THR A 1 210 ? 11.343 -20.705 -8.362 1.000 65.108 339 THR AAA N 1
ATOM 3079 C CA . THR A 1 210 ? 10.355 -20.057 -7.470 1.000 65.270 339 THR AAA CA 1
ATOM 3080 C C . THR A 1 210 ? 10.483 -18.535 -7.581 1.000 64.523 339 THR AAA C 1
ATOM 3081 O O . THR A 1 210 ? 9.438 -17.867 -7.644 1.000 64.778 339 THR AAA O 1
ATOM 3092 N N . THR A 1 211 ? 11.705 -18.005 -7.582 1.000 64.522 340 THR AAA N 1
ATOM 3093 C CA . THR A 1 211 ? 11.959 -16.547 -7.716 1.000 65.682 340 THR AAA CA 1
ATOM 3094 C C . THR A 1 211 ? 11.520 -16.094 -9.119 1.000 65.657 340 THR AAA C 1
ATOM 3095 O O . THR A 1 211 ? 10.885 -15.025 -9.205 1.000 64.473 340 THR AAA O 1
ATOM 3106 N N . SER A 1 212 ? 11.794 -16.879 -10.171 1.000 66.640 341 SER AAA N 1
ATOM 3107 C CA . SER A 1 212 ? 11.435 -16.504 -11.567 1.000 67.975 341 SER AAA CA 1
ATOM 3108 C C . SER A 1 212 ? 9.905 -16.448 -11.677 1.000 68.227 341 SER AAA C 1
ATOM 3109 O O . SER A 1 212 ? 9.379 -15.509 -12.343 1.000 67.685 341 SER AAA O 1
ATOM 3117 N N . ARG A 1 213 ? 9.225 -17.374 -10.995 1.000 67.617 342 ARG AAA N 1
ATOM 3118 C CA . ARG A 1 213 ? 7.742 -17.425 -10.912 1.000 68.318 342 ARG AAA CA 1
ATOM 3119 C C . ARG A 1 213 ? 7.207 -16.212 -10.145 1.000 68.684 342 ARG AAA C 1
ATOM 3120 O O . ARG A 1 213 ? 6.110 -15.748 -10.502 1.000 69.230 342 ARG AAA O 1
ATOM 3141 N N . VAL A 1 214 ? 7.919 -15.710 -9.131 1.000 68.820 343 VAL AAA N 1
ATOM 3142 C CA . VAL A 1 214 ? 7.469 -14.480 -8.411 1.000 69.391 343 VAL AAA CA 1
ATOM 3143 C C . VAL A 1 214 ? 7.554 -13.317 -9.402 1.000 68.400 343 VAL AAA C 1
ATOM 3144 O O . VAL A 1 214 ? 6.553 -12.615 -9.567 1.000 70.045 343 VAL AAA O 1
ATOM 3157 N N . LEU A 1 215 ? 8.714 -13.138 -10.030 1.000 67.675 344 LEU AAA N 1
ATOM 3158 C CA . LEU A 1 215 ? 8.998 -12.025 -10.975 1.000 66.744 344 LEU AAA CA 1
ATOM 3159 C C . LEU A 1 215 ? 8.032 -12.093 -12.158 1.000 65.744 344 LEU AAA C 1
ATOM 3160 O O . LEU A 1 215 ? 7.716 -11.038 -12.700 1.000 64.473 344 LEU AAA O 1
ATOM 3176 N N . LYS A 1 216 ? 7.578 -13.288 -12.531 1.000 66.599 345 LYS AAA N 1
ATOM 3177 C CA . LYS A 1 216 ? 6.601 -13.470 -13.634 1.000 68.968 345 LYS AAA CA 1
ATOM 3178 C C . LYS A 1 216 ? 5.261 -12.838 -13.229 1.000 69.948 345 LYS AAA C 1
ATOM 3179 O O . LYS A 1 216 ? 4.765 -11.982 -13.989 1.000 73.812 345 LYS AAA O 1
ATOM 3198 N N . VAL A 1 217 ? 4.695 -13.232 -12.088 1.000 69.855 346 VAL AAA N 1
ATOM 3199 C CA . VAL A 1 217 ? 3.466 -12.612 -11.502 1.000 69.468 346 VAL AAA CA 1
ATOM 3200 C C . VAL A 1 217 ? 3.625 -11.082 -11.493 1.000 67.821 346 VAL AAA C 1
ATOM 3201 O O . VAL A 1 217 ? 2.647 -10.400 -11.827 1.000 68.093 346 VAL AAA O 1
ATOM 3214 N N . LEU A 1 218 ? 4.798 -10.558 -11.120 1.000 66.748 347 LEU AAA N 1
ATOM 3215 C CA . LEU A 1 218 ? 5.042 -9.095 -10.973 1.000 68.089 347 LEU AAA CA 1
ATOM 3216 C C . LEU A 1 218 ? 5.241 -8.425 -12.339 1.000 68.795 347 LEU AAA C 1
ATOM 3217 O O . LEU A 1 218 ? 4.981 -7.209 -12.431 1.000 68.616 347 LEU AAA O 1
ATOM 3233 N N . SER A 1 219 ? 5.697 -9.180 -13.348 1.000 69.456 348 SER AAA N 1
ATOM 3234 C CA . SER A 1 219 ? 6.101 -8.683 -14.691 1.000 68.459 348 SER AAA CA 1
ATOM 3235 C C . SER A 1 219 ? 4.895 -8.100 -15.435 1.000 69.877 348 SER AAA C 1
ATOM 3236 O O . SER A 1 219 ? 5.108 -7.256 -16.314 1.000 72.325 348 SER AAA O 1
ATOM 3244 N N . VAL A 1 220 ? 3.681 -8.529 -15.108 1.000 70.005 349 VAL AAA N 1
ATOM 3245 C CA . VAL A 1 220 ? 2.447 -8.033 -15.781 1.000 72.438 349 VAL AAA CA 1
ATOM 3246 C C . VAL A 1 220 ? 1.925 -6.776 -15.067 1.000 75.758 349 VAL AAA C 1
ATOM 3247 O O . VAL A 1 220 ? 0.999 -6.166 -15.606 1.000 75.085 349 VAL AAA O 1
ATOM 3260 N N . CYS A 1 221 ? 2.485 -6.404 -13.907 1.000 80.280 350 CYS AAA N 1
ATOM 3261 C CA . CYS A 1 221 ? 2.115 -5.188 -13.122 1.000 83.865 350 CYS AAA CA 1
ATOM 3262 C C . CYS A 1 221 ? 2.897 -3.996 -13.679 1.000 86.543 350 CYS AAA C 1
ATOM 3263 O O . CYS A 1 221 ? 4.133 -4.007 -13.572 1.000 91.526 350 CYS AAA O 1
ATOM 3271 N N . SER A 1 222 ? 2.217 -3.001 -14.253 1.000 87.981 351 SER AAA N 1
ATOM 3272 C CA . SER A 1 222 ? 2.867 -1.833 -14.904 1.000 88.018 351 SER AAA CA 1
ATOM 3273 C C . SER A 1 222 ? 3.648 -1.006 -13.867 1.000 86.992 351 SER AAA C 1
ATOM 3274 O O . SER A 1 222 ? 4.445 -0.162 -14.282 1.000 87.307 351 SER AAA O 1
ATOM 3282 N N . SER A 1 223 ? 3.444 -1.232 -12.569 1.000 87.475 352 SER AAA N 1
ATOM 3283 C CA . SER A 1 223 ? 4.275 -0.628 -11.490 1.000 89.558 352 SER AAA CA 1
ATOM 3284 C C . SER A 1 223 ? 5.598 -1.387 -11.406 1.000 87.583 352 SER AAA C 1
ATOM 3285 O O . SER A 1 223 ? 6.657 -0.756 -11.563 1.000 87.467 352 SER AAA O 1
ATOM 3293 N N . ASN A 1 224 ? 5.514 -2.693 -11.150 1.000 86.475 353 ASN AAA N 1
ATOM 3294 C CA . ASN A 1 224 ? 6.676 -3.577 -10.861 1.000 86.837 353 ASN AAA CA 1
ATOM 3295 C C . ASN A 1 224 ? 7.574 -3.682 -12.103 1.000 83.625 353 ASN AAA C 1
ATOM 3296 O O . ASN A 1 224 ? 8.818 -3.628 -11.949 1.000 82.552 353 ASN AAA O 1
ATOM 3307 N N . LYS A 1 225 ? 6.966 -3.796 -13.288 1.000 81.485 354 LYS AAA N 1
ATOM 3308 C CA . LYS A 1 225 ? 7.672 -4.061 -14.569 1.000 78.820 354 LYS AAA CA 1
ATOM 3309 C C . LYS A 1 225 ? 8.890 -3.143 -14.666 1.000 76.232 354 LYS AAA C 1
ATOM 3310 O O . LYS A 1 225 ? 10.015 -3.627 -14.746 1.000 76.331 354 LYS AAA O 1
ATOM 3329 N N . PRO A 1 226 ? 8.734 -1.802 -14.646 1.000 74.431 355 PRO AAA N 1
ATOM 3330 C CA . PRO A 1 226 ? 9.890 -0.912 -14.731 1.000 73.259 355 PRO AAA CA 1
ATOM 3331 C C . PRO A 1 226 ? 10.855 -1.015 -13.538 1.000 73.119 355 PRO AAA C 1
ATOM 3332 O O . PRO A 1 226 ? 12.031 -0.788 -13.768 1.000 75.285 355 PRO AAA O 1
ATOM 3343 N N . ALA A 1 227 ? 10.386 -1.353 -12.329 1.000 71.014 356 ALA AAA N 1
ATOM 3344 C CA . ALA A 1 227 ? 11.257 -1.530 -11.137 1.000 71.211 356 ALA AAA CA 1
ATOM 3345 C C . ALA A 1 227 ? 12.153 -2.767 -11.316 1.000 71.361 356 ALA AAA C 1
ATOM 3346 O O . ALA A 1 227 ? 13.339 -2.730 -10.913 1.000 70.997 356 ALA AAA O 1
ATOM 3353 N N . ILE A 1 228 ? 11.605 -3.834 -11.898 1.000 70.551 357 ILE AAA N 1
ATOM 3354 C CA . ILE A 1 228 ? 12.340 -5.103 -12.155 1.000 71.437 357 ILE AAA CA 1
ATOM 3355 C C . ILE A 1 228 ? 13.447 -4.834 -13.183 1.000 72.493 357 ILE AAA C 1
ATOM 3356 O O . ILE A 1 228 ? 14.568 -5.353 -13.006 1.000 73.079 357 ILE AAA O 1
ATOM 3372 N N . VAL A 1 229 ? 13.142 -4.052 -14.221 1.000 73.744 358 VAL AAA N 1
ATOM 3373 C CA . VAL A 1 229 ? 14.080 -3.755 -15.344 1.000 74.443 358 VAL AAA CA 1
ATOM 3374 C C . VAL A 1 229 ? 15.216 -2.881 -14.806 1.000 74.668 358 VAL AAA C 1
ATOM 3375 O O . VAL A 1 229 ? 16.380 -3.203 -15.094 1.000 73.975 358 VAL AAA O 1
ATOM 3388 N N . GLU A 1 230 ? 14.868 -1.838 -14.051 1.000 76.224 359 GLU AAA N 1
ATOM 3389 C CA . GLU A 1 230 ? 15.817 -0.872 -13.431 1.000 79.465 359 GLU AAA CA 1
ATOM 3390 C C . GLU A 1 230 ? 16.643 -1.559 -12.333 1.000 76.299 359 GLU AAA C 1
ATOM 3391 O O . GLU A 1 230 ? 17.759 -1.110 -12.084 1.000 74.843 359 GLU AAA O 1
ATOM 3403 N N . ALA A 1 231 ? 16.124 -2.617 -11.708 1.000 74.038 360 ALA AAA N 1
ATOM 3404 C CA . ALA A 1 231 ? 16.868 -3.454 -10.740 1.000 73.098 360 ALA AAA CA 1
ATOM 3405 C C . ALA A 1 231 ? 17.873 -4.342 -11.476 1.000 72.849 360 ALA AAA C 1
ATOM 3406 O O . ALA A 1 231 ? 18.660 -5.017 -10.791 1.000 71.130 360 ALA AAA O 1
ATOM 3413 N N . GLY A 1 232 ? 17.825 -4.350 -12.817 1.000 73.265 361 GLY AAA N 1
ATOM 3414 C CA . GLY A 1 232 ? 18.725 -5.113 -13.705 1.000 72.526 361 GLY AAA CA 1
ATOM 3415 C C . GLY A 1 232 ? 18.179 -6.505 -13.968 1.000 72.040 361 GLY AAA C 1
ATOM 3416 O O . GLY A 1 232 ? 18.985 -7.433 -14.144 1.000 73.692 361 GLY AAA O 1
ATOM 3420 N N . GLY A 1 233 ? 16.853 -6.640 -14.002 1.000 70.822 362 GLY AAA N 1
ATOM 3421 C CA . GLY A 1 233 ? 16.142 -7.929 -14.094 1.000 71.241 362 GLY AAA CA 1
ATOM 3422 C C . GLY A 1 233 ? 16.282 -8.611 -15.448 1.000 70.806 362 GLY AAA C 1
ATOM 3423 O O . GLY A 1 233 ? 16.263 -9.842 -15.463 1.000 70.862 362 GLY AAA O 1
ATOM 3427 N N . MET A 1 234 ? 16.374 -7.864 -16.551 1.000 71.816 363 MET AAA N 1
ATOM 3428 C CA . MET A 1 234 ? 16.596 -8.446 -17.911 1.000 72.124 363 MET AAA CA 1
ATOM 3429 C C . MET A 1 234 ? 17.870 -9.300 -17.876 1.000 72.890 363 MET AAA C 1
ATOM 3430 O O . MET A 1 234 ? 17.822 -10.473 -18.303 1.000 72.561 363 MET AAA O 1
ATOM 3444 N N . GLN A 1 235 ? 18.952 -8.726 -17.339 1.000 72.975 364 GLN AAA N 1
ATOM 3445 C CA . GLN A 1 235 ? 20.326 -9.290 -17.376 1.000 73.245 364 GLN AAA CA 1
ATOM 3446 C C . GLN A 1 235 ? 20.389 -10.506 -16.441 1.000 73.382 364 GLN AAA C 1
ATOM 3447 O O . GLN A 1 235 ? 20.990 -11.528 -16.844 1.000 74.263 364 GLN AAA O 1
ATOM 3461 N N . ALA A 1 236 ? 19.763 -10.403 -15.263 1.000 72.030 365 ALA AAA N 1
ATOM 3462 C CA . ALA A 1 236 ? 19.709 -11.465 -14.233 1.000 72.742 365 ALA AAA CA 1
ATOM 3463 C C . ALA A 1 236 ? 18.951 -12.677 -14.780 1.000 71.153 365 ALA AAA C 1
ATOM 3464 O O . ALA A 1 236 ? 19.504 -13.782 -14.746 1.000 71.654 365 ALA AAA O 1
ATOM 3471 N N . LEU A 1 237 ? 17.729 -12.481 -15.266 1.000 69.746 366 LEU AAA N 1
ATOM 3472 C CA . LEU A 1 237 ? 16.940 -13.568 -15.900 1.000 70.027 366 LEU AAA CA 1
ATOM 3473 C C . LEU A 1 237 ? 17.724 -14.151 -17.081 1.000 69.517 366 LEU AAA C 1
ATOM 3474 O O . LEU A 1 237 ? 17.592 -15.369 -17.309 1.000 69.013 366 LEU AAA O 1
ATOM 3490 N N . GLY A 1 238 ? 18.510 -13.313 -17.774 1.000 69.678 367 GLY AAA N 1
ATOM 3491 C CA . GLY A 1 238 ? 19.399 -13.683 -18.899 1.000 68.872 367 GLY AAA CA 1
ATOM 3492 C C . GLY A 1 238 ? 20.395 -14.764 -18.526 1.000 68.510 367 GLY AAA C 1
ATOM 3493 O O . GLY A 1 238 ? 20.548 -15.716 -19.288 1.000 67.867 367 GLY AAA O 1
ATOM 3497 N N . LEU A 1 239 ? 21.025 -14.644 -17.363 1.000 70.040 368 LEU AAA N 1
ATOM 3498 C CA . LEU A 1 239 ? 21.979 -15.640 -16.802 1.000 71.049 368 LEU AAA CA 1
ATOM 3499 C C . LEU A 1 239 ? 21.437 -17.071 -16.910 1.000 69.897 368 LEU AAA C 1
ATOM 3500 O O . LEU A 1 239 ? 22.265 -17.980 -16.880 1.000 71.677 368 LEU AAA O 1
ATOM 3516 N N . HIS A 1 240 ? 20.119 -17.287 -16.942 1.000 68.895 369 HIS AAA N 1
ATOM 3517 C CA . HIS A 1 240 ? 19.515 -18.629 -16.710 1.000 69.532 369 HIS AAA CA 1
ATOM 3518 C C . HIS A 1 240 ? 18.932 -19.241 -17.979 1.000 70.759 369 HIS AAA C 1
ATOM 3519 O O . HIS A 1 240 ? 18.386 -20.345 -17.868 1.000 72.035 369 HIS AAA O 1
ATOM 3534 N N . LEU A 1 241 ? 19.071 -18.589 -19.134 1.000 72.857 370 LEU AAA N 1
ATOM 3535 C CA . LEU A 1 241 ? 18.346 -18.991 -20.371 1.000 74.674 370 LEU AAA CA 1
ATOM 3536 C C . LEU A 1 241 ? 18.931 -20.281 -20.945 1.000 75.864 370 LEU AAA C 1
ATOM 3537 O O . LEU A 1 241 ? 18.263 -20.871 -21.795 1.000 77.360 370 LEU AAA O 1
ATOM 3553 N N . THR A 1 242 ? 20.121 -20.696 -20.518 1.000 77.502 371 THR AAA N 1
ATOM 3554 C CA . THR A 1 242 ? 20.776 -21.940 -21.009 1.000 80.099 371 THR AAA CA 1
ATOM 3555 C C . THR A 1 242 ? 20.929 -22.927 -19.849 1.000 80.312 371 THR AAA C 1
ATOM 3556 O O . THR A 1 242 ? 21.880 -23.723 -19.885 1.000 83.394 371 THR AAA O 1
ATOM 3567 N N . ASP A 1 243 ? 20.007 -22.897 -18.886 1.000 77.322 372 ASP AAA N 1
ATOM 3568 C CA . ASP A 1 243 ? 20.030 -23.782 -17.699 1.000 76.788 372 ASP AAA CA 1
ATOM 3569 C C . ASP A 1 243 ? 19.534 -25.170 -18.087 1.000 75.851 372 ASP AAA C 1
ATOM 3570 O O . ASP A 1 243 ? 18.633 -25.292 -18.897 1.000 75.540 372 ASP AAA O 1
ATOM 3579 N N . PRO A 1 244 ? 20.066 -26.268 -17.506 1.000 76.462 373 PRO AAA N 1
ATOM 3580 C CA . PRO A 1 244 ? 19.508 -27.594 -17.743 1.000 75.851 373 PRO AAA CA 1
ATOM 3581 C C . PRO A 1 244 ? 18.003 -27.668 -17.472 1.000 74.125 373 PRO AAA C 1
ATOM 3582 O O . PRO A 1 244 ? 17.370 -28.463 -18.078 1.000 75.556 373 PRO AAA O 1
ATOM 3593 N N . SER A 1 245 ? 17.485 -26.874 -16.536 1.000 72.447 374 SER AAA N 1
ATOM 3594 C CA . SER A 1 245 ? 16.081 -26.963 -16.060 1.000 70.778 374 SER AAA CA 1
ATOM 3595 C C . SER A 1 245 ? 15.146 -26.243 -17.036 1.000 70.379 374 SER AAA C 1
ATOM 3596 O O . SER A 1 245 ? 15.246 -24.993 -17.155 1.000 69.117 374 SER AAA O 1
ATOM 3604 N N . GLN A 1 246 ? 14.238 -26.990 -17.672 1.000 71.555 375 GLN AAA N 1
ATOM 3605 C CA . GLN A 1 246 ? 13.254 -26.412 -18.620 1.000 72.481 375 GLN AAA CA 1
ATOM 3606 C C . GLN A 1 246 ? 12.455 -25.341 -17.891 1.000 70.554 375 GLN AAA C 1
ATOM 3607 O O . GLN A 1 246 ? 12.460 -24.192 -18.357 1.000 72.541 375 GLN AAA O 1
ATOM 3621 N N . ARG A 1 247 ? 11.784 -25.716 -16.802 1.000 69.737 376 ARG AAA N 1
ATOM 3622 C CA . ARG A 1 247 ? 10.839 -24.816 -16.088 1.000 67.257 376 ARG AAA CA 1
ATOM 3623 C C . ARG A 1 247 ? 11.570 -23.535 -15.681 1.000 64.726 376 ARG AAA C 1
ATOM 3624 O O . ARG A 1 247 ? 10.945 -22.462 -15.774 1.000 64.847 376 ARG AAA O 1
ATOM 3645 N N . LEU A 1 248 ? 12.842 -23.612 -15.289 1.000 62.645 377 LEU AAA N 1
ATOM 3646 C CA . LEU A 1 248 ? 13.596 -22.368 -15.002 1.000 62.020 377 LEU AAA CA 1
ATOM 3647 C C . LEU A 1 248 ? 13.658 -21.542 -16.287 1.000 60.849 377 LEU AAA C 1
ATOM 3648 O O . LEU A 1 248 ? 13.189 -20.397 -16.265 1.000 59.178 377 LEU AAA O 1
ATOM 3664 N N . VAL A 1 249 ? 14.195 -22.113 -17.366 1.000 61.713 378 VAL AAA N 1
ATOM 3665 C CA . VAL A 1 249 ? 14.417 -21.369 -18.643 1.000 62.408 378 VAL AAA CA 1
ATOM 3666 C C . VAL A 1 249 ? 13.089 -20.762 -19.115 1.000 61.993 378 VAL AAA C 1
ATOM 3667 O O . VAL A 1 249 ? 13.089 -19.578 -19.505 1.000 59.296 378 VAL AAA O 1
ATOM 3680 N N . GLN A 1 250 ? 12.006 -21.544 -19.083 1.000 64.614 379 GLN AAA N 1
ATOM 3681 C CA . GLN A 1 250 ? 10.694 -21.131 -19.637 1.000 67.048 379 GLN AAA CA 1
ATOM 3682 C C . GLN A 1 250 ? 10.142 -19.960 -18.811 1.000 66.886 379 GLN AAA C 1
ATOM 3683 O O . GLN A 1 250 ? 9.718 -18.962 -19.430 1.000 68.890 379 GLN AAA O 1
ATOM 3697 N N . ASN A 1 251 ? 10.187 -20.027 -17.478 1.000 66.222 380 ASN AAA N 1
ATOM 3698 C CA . ASN A 1 251 ? 9.629 -18.952 -16.612 1.000 66.063 380 ASN AAA CA 1
ATOM 3699 C C . ASN A 1 251 ? 10.464 -17.676 -16.767 1.000 65.498 380 ASN AAA C 1
ATOM 3700 O O . ASN A 1 251 ? 9.864 -16.563 -16.694 1.000 64.786 380 ASN AAA O 1
ATOM 3711 N N . CYS A 1 252 ? 11.776 -17.820 -16.983 1.000 65.008 381 CYS AAA N 1
ATOM 3712 C CA . CYS A 1 252 ? 12.694 -16.691 -17.287 1.000 66.086 381 CYS AAA CA 1
ATOM 3713 C C . CYS A 1 252 ? 12.313 -16.060 -18.634 1.000 66.692 381 CYS AAA C 1
ATOM 3714 O O . CYS A 1 252 ? 12.193 -14.816 -18.658 1.000 67.057 381 CYS AAA O 1
ATOM 3722 N N . LEU A 1 253 ? 12.120 -16.877 -19.688 1.000 66.566 382 LEU AAA N 1
ATOM 3723 C CA . LEU A 1 253 ? 11.736 -16.431 -21.061 1.000 65.859 382 LEU AAA CA 1
ATOM 3724 C C . LEU A 1 253 ? 10.425 -15.648 -21.000 1.000 64.945 382 LEU AAA C 1
ATOM 3725 O O . LEU A 1 253 ? 10.396 -14.510 -21.514 1.000 64.605 382 LEU AAA O 1
ATOM 3741 N N . TRP A 1 254 ? 9.389 -16.250 -20.403 1.000 63.688 383 TRP AAA N 1
ATOM 3742 C CA . TRP A 1 254 ? 8.054 -15.629 -20.206 1.000 63.251 383 TRP AAA CA 1
ATOM 3743 C C . TRP A 1 254 ? 8.199 -14.285 -19.488 1.000 62.456 383 TRP AAA C 1
ATOM 3744 O O . TRP A 1 254 ? 7.571 -13.317 -19.915 1.000 63.900 383 TRP AAA O 1
ATOM 3765 N N . THR A 1 255 ? 9.019 -14.218 -18.444 1.000 61.652 384 THR AAA N 1
ATOM 3766 C CA . THR A 1 255 ? 9.188 -12.990 -17.632 1.000 60.975 384 THR AAA CA 1
ATOM 3767 C C . THR A 1 255 ? 9.852 -11.919 -18.500 1.000 60.469 384 THR AAA C 1
ATOM 3768 O O . THR A 1 255 ? 9.302 -10.811 -18.601 1.000 59.832 384 THR AAA O 1
ATOM 3779 N N . LEU A 1 256 ? 10.980 -12.256 -19.118 1.000 61.882 385 LEU AAA N 1
ATOM 3780 C CA . LEU A 1 256 ? 11.730 -11.382 -20.061 1.000 61.992 385 LEU AAA CA 1
ATOM 3781 C C . LEU A 1 256 ? 10.793 -10.822 -21.133 1.000 62.632 385 LEU AAA C 1
ATOM 3782 O O . LEU A 1 256 ? 10.841 -9.603 -21.371 1.000 62.916 385 LEU AAA O 1
ATOM 3798 N N . ARG A 1 257 ? 9.952 -11.665 -21.727 1.000 64.611 386 ARG AAA N 1
ATOM 3799 C CA . ARG A 1 257 ? 8.955 -11.233 -22.742 1.000 66.509 386 ARG AAA CA 1
ATOM 3800 C C . ARG A 1 257 ? 8.044 -10.163 -22.127 1.000 66.207 386 ARG AAA C 1
ATOM 3801 O O . ARG A 1 257 ? 7.868 -9.093 -22.741 1.000 66.816 386 ARG AAA O 1
ATOM 3822 N N . ASN A 1 258 ? 7.488 -10.443 -20.947 1.000 67.793 387 ASN AAA N 1
ATOM 3823 C CA . ASN A 1 258 ? 6.547 -9.540 -20.229 1.000 66.809 387 ASN AAA CA 1
ATOM 3824 C C . ASN A 1 258 ? 7.271 -8.219 -19.969 1.000 66.873 387 ASN AAA C 1
ATOM 3825 O O . ASN A 1 258 ? 6.654 -7.173 -20.126 1.000 68.140 387 ASN AAA O 1
ATOM 3836 N N . LEU A 1 259 ? 8.558 -8.272 -19.646 1.000 68.260 388 LEU AAA N 1
ATOM 3837 C CA . LEU A 1 259 ? 9.356 -7.082 -19.251 1.000 69.968 388 LEU AAA CA 1
ATOM 3838 C C . LEU A 1 259 ? 9.900 -6.359 -20.491 1.000 70.287 388 LEU AAA C 1
ATOM 3839 O O . LEU A 1 259 ? 10.103 -5.137 -20.398 1.000 68.570 388 LEU AAA O 1
ATOM 3855 N N . SER A 1 260 ? 10.143 -7.079 -21.595 1.000 72.543 389 SER AAA N 1
ATOM 3856 C CA . SER A 1 260 ? 11.022 -6.626 -22.715 1.000 74.765 389 SER AAA CA 1
ATOM 3857 C C . SER A 1 260 ? 10.603 -5.241 -23.241 1.000 76.558 389 SER AAA C 1
ATOM 3858 O O . SER A 1 260 ? 11.511 -4.446 -23.576 1.000 79.591 389 SER AAA O 1
ATOM 3866 N N . ASP A 1 261 ? 9.302 -4.939 -23.303 1.000 76.877 390 ASP AAA N 1
ATOM 3867 C CA . ASP A 1 261 ? 8.792 -3.674 -23.905 1.000 77.251 390 ASP AAA CA 1
ATOM 3868 C C . ASP A 1 261 ? 9.144 -2.479 -23.017 1.000 75.220 390 ASP AAA C 1
ATOM 3869 O O . ASP A 1 261 ? 8.997 -1.361 -23.494 1.000 75.911 390 ASP AAA O 1
ATOM 3878 N N . ALA A 1 262 ? 9.589 -2.707 -21.779 1.000 74.586 391 ALA AAA N 1
ATOM 3879 C CA . ALA A 1 262 ? 10.020 -1.651 -20.832 1.000 72.655 391 ALA AAA CA 1
ATOM 3880 C C . ALA A 1 262 ? 11.551 -1.593 -20.737 1.000 73.734 391 ALA AAA C 1
ATOM 3881 O O . ALA A 1 262 ? 12.038 -0.840 -19.888 1.000 76.421 391 ALA AAA O 1
ATOM 3888 N N . ALA A 1 263 ? 12.288 -2.323 -21.580 1.000 73.553 392 ALA AAA N 1
ATOM 3889 C CA . ALA A 1 263 ? 13.750 -2.528 -21.432 1.000 74.481 392 ALA AAA CA 1
ATOM 3890 C C . ALA A 1 263 ? 14.541 -2.002 -22.636 1.000 73.771 392 ALA AAA C 1
ATOM 3891 O O . ALA A 1 263 ? 15.753 -2.240 -22.662 1.000 73.898 392 ALA AAA O 1
ATOM 3898 N N . THR A 1 264 ? 13.911 -1.285 -23.568 1.000 73.219 393 THR AAA N 1
ATOM 3899 C CA . THR A 1 264 ? 14.543 -0.799 -24.828 1.000 74.132 393 THR AAA CA 1
ATOM 3900 C C . THR A 1 264 ? 15.730 0.146 -24.560 1.000 74.360 393 THR AAA C 1
ATOM 3901 O O . THR A 1 264 ? 16.537 0.333 -25.487 1.000 75.431 393 THR AAA O 1
ATOM 3912 N N . LYS A 1 265 ? 15.829 0.731 -23.366 1.000 73.730 394 LYS AAA N 1
ATOM 3913 C CA . LYS A 1 265 ? 16.881 1.711 -22.990 1.000 75.529 394 LYS AAA CA 1
ATOM 3914 C C . LYS A 1 265 ? 17.899 1.105 -22.012 1.000 75.033 394 LYS AAA C 1
ATOM 3915 O O . LYS A 1 265 ? 18.825 1.824 -21.631 1.000 75.599 394 LYS AAA O 1
ATOM 3934 N N . GLN A 1 266 ? 17.750 -0.150 -21.593 1.000 73.187 395 GLN AAA N 1
ATOM 3935 C CA . GLN A 1 266 ? 18.766 -0.830 -20.755 1.000 73.557 395 GLN AAA CA 1
ATOM 3936 C C . GLN A 1 266 ? 20.038 -1.033 -21.572 1.000 75.231 395 GLN AAA C 1
ATOM 3937 O O . GLN A 1 266 ? 19.926 -1.246 -22.785 1.000 79.358 395 GLN AAA O 1
ATOM 3951 N N . GLU A 1 267 ? 21.197 -0.965 -20.927 1.000 77.213 396 GLU AAA N 1
ATOM 3952 C CA . GLU A 1 267 ? 22.499 -1.317 -21.540 1.000 79.359 396 GLU AAA CA 1
ATOM 3953 C C . GLU A 1 267 ? 23.051 -2.573 -20.859 1.000 77.904 396 GLU AAA C 1
ATOM 3954 O O . GLU A 1 267 ? 22.379 -3.103 -19.958 1.000 78.381 396 GLU AAA O 1
ATOM 3966 N N . GLY A 1 268 ? 24.198 -3.061 -21.335 1.000 76.225 397 GLY AAA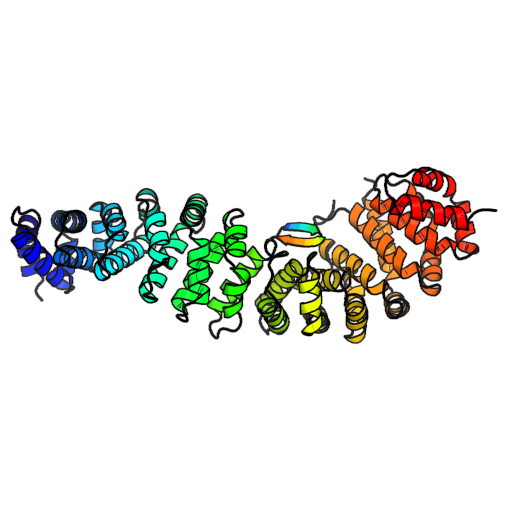 N 1
ATOM 3967 C CA . GLY A 1 268 ? 24.776 -4.362 -20.960 1.000 74.469 397 GLY AAA CA 1
ATOM 3968 C C . GLY A 1 268 ? 23.824 -5.498 -21.267 1.000 72.380 397 GLY AAA C 1
ATOM 3969 O O . GLY A 1 268 ? 23.660 -6.358 -20.402 1.000 71.562 397 GLY AAA O 1
ATOM 3973 N N . MET A 1 269 ? 23.222 -5.512 -22.459 1.000 72.204 398 MET AAA N 1
ATOM 3974 C CA . MET A 1 269 ? 22.225 -6.545 -22.849 1.000 71.445 398 MET AAA CA 1
ATOM 3975 C C . MET A 1 269 ? 22.798 -7.461 -23.934 1.000 69.836 398 MET AAA C 1
ATOM 3976 O O . MET A 1 269 ? 22.035 -8.285 -24.455 1.000 69.613 398 MET AAA O 1
ATOM 3990 N N . GLU A 1 270 ? 24.091 -7.354 -24.237 1.000 69.529 399 GLU AAA N 1
ATOM 3991 C CA . GLU A 1 270 ? 24.734 -8.151 -25.318 1.000 71.144 399 GLU AAA CA 1
ATOM 3992 C C . GLU A 1 270 ? 24.619 -9.647 -24.991 1.000 70.153 399 GLU AAA C 1
ATOM 3993 O O . GLU A 1 270 ? 24.252 -10.418 -25.895 1.000 69.718 399 GLU AAA O 1
ATOM 4005 N N . GLY A 1 271 ? 24.886 -10.041 -23.744 1.000 69.204 400 GLY AAA N 1
ATOM 4006 C CA . GLY A 1 271 ? 24.794 -11.443 -23.309 1.000 68.041 400 GLY AAA CA 1
ATOM 4007 C C . GLY A 1 271 ? 23.419 -11.979 -23.623 1.000 66.635 400 GLY AAA C 1
ATOM 4008 O O . GLY A 1 271 ? 23.322 -12.972 -24.357 1.000 66.702 400 GLY AAA O 1
ATOM 4012 N N . LEU A 1 272 ? 22.391 -11.299 -23.123 1.000 65.611 401 LEU AAA N 1
ATOM 4013 C CA . LEU A 1 272 ? 20.974 -11.655 -23.376 1.000 65.118 401 LEU AAA CA 1
ATOM 4014 C C . LEU A 1 272 ? 20.762 -11.815 -24.888 1.000 65.712 401 LEU AAA C 1
ATOM 4015 O O . LEU A 1 272 ? 20.441 -12.943 -25.326 1.000 65.401 401 LEU AAA O 1
ATOM 4031 N N . LEU A 1 273 ? 20.990 -10.752 -25.666 1.000 66.052 402 LEU AAA N 1
ATOM 4032 C CA . LEU A 1 273 ? 20.660 -10.706 -27.120 1.000 66.299 402 LEU AAA CA 1
ATOM 4033 C C . LEU A 1 273 ? 21.335 -11.882 -27.846 1.000 67.642 402 LEU AAA C 1
ATOM 4034 O O . LEU A 1 273 ? 20.668 -12.506 -28.721 1.000 66.718 402 LEU AAA O 1
ATOM 4050 N N . GLY A 1 274 ? 22.585 -12.197 -27.470 1.000 67.169 403 GLY AAA N 1
ATOM 4051 C CA . GLY A 1 274 ? 23.359 -13.325 -28.019 1.000 67.778 403 GLY AAA CA 1
ATOM 4052 C C . GLY A 1 274 ? 22.648 -14.640 -27.781 1.000 67.918 403 GLY AAA C 1
ATOM 4053 O O . GLY A 1 274 ? 22.504 -15.439 -28.735 1.000 67.894 403 GLY AAA O 1
ATOM 4057 N N . THR A 1 275 ? 22.191 -14.854 -26.550 1.000 67.253 404 THR AAA N 1
ATOM 4058 C CA . THR A 1 275 ? 21.451 -16.077 -26.163 1.000 67.757 404 THR AAA CA 1
ATOM 4059 C C . THR A 1 275 ? 20.114 -16.119 -26.909 1.000 67.365 404 THR AAA C 1
ATOM 4060 O O . THR A 1 275 ? 19.733 -17.219 -27.338 1.000 68.441 404 THR AAA O 1
ATOM 4071 N N . LEU A 1 276 ? 19.422 -14.986 -27.057 1.000 66.743 405 LEU AAA N 1
ATOM 4072 C CA . LEU A 1 276 ? 18.084 -14.956 -27.709 1.000 66.081 405 LEU AAA CA 1
ATOM 4073 C C . LEU A 1 276 ? 18.253 -15.309 -29.188 1.000 67.076 405 LEU AAA C 1
ATOM 4074 O O . LEU A 1 276 ? 17.383 -16.015 -29.729 1.000 68.907 405 LEU AAA O 1
ATOM 4090 N N . VAL A 1 277 ? 19.348 -14.883 -29.812 1.000 67.005 406 VAL AAA N 1
ATOM 4091 C CA . VAL A 1 277 ? 19.631 -15.237 -31.233 1.000 68.799 406 VAL AAA CA 1
ATOM 4092 C C . VAL A 1 277 ? 19.882 -16.745 -31.301 1.000 70.543 406 VAL AAA C 1
ATOM 4093 O O . VAL A 1 277 ? 19.490 -17.357 -32.297 1.000 73.500 406 VAL AAA O 1
ATOM 4106 N N . GLN A 1 278 ? 20.525 -17.310 -30.284 1.000 72.541 407 GLN AAA N 1
ATOM 4107 C CA . GLN A 1 278 ? 20.850 -18.761 -30.206 1.000 75.243 407 GLN AAA CA 1
ATOM 4108 C C . GLN A 1 278 ? 19.540 -19.541 -29.971 1.000 73.499 407 GLN AAA C 1
ATOM 4109 O O . GLN A 1 278 ? 19.393 -20.623 -30.559 1.000 73.703 407 GLN AAA O 1
ATOM 4123 N N . LEU A 1 279 ? 18.602 -18.997 -29.185 1.000 71.943 408 LEU AAA N 1
ATOM 4124 C CA . LEU A 1 279 ? 17.322 -19.669 -28.798 1.000 71.228 408 LEU AAA CA 1
ATOM 4125 C C . LEU A 1 279 ? 16.356 -19.712 -29.990 1.000 69.928 408 LEU AAA C 1
ATOM 4126 O O . LEU A 1 279 ? 15.506 -20.603 -30.009 1.000 69.171 408 LEU AAA O 1
ATOM 4142 N N . LEU A 1 280 ? 16.468 -18.780 -30.936 1.000 69.245 409 LEU AAA N 1
ATOM 4143 C CA . LEU A 1 280 ? 15.720 -18.854 -32.220 1.000 69.802 409 LEU AAA CA 1
ATOM 4144 C C . LEU A 1 280 ? 15.913 -20.241 -32.848 1.000 70.056 409 LEU AAA C 1
ATOM 4145 O O . LEU A 1 280 ? 15.057 -20.638 -33.622 1.000 70.673 409 LEU AAA O 1
ATOM 4161 N N . GLY A 1 281 ? 17.003 -20.941 -32.542 1.000 71.127 410 GLY AAA N 1
ATOM 4162 C CA . GLY A 1 281 ? 17.330 -22.240 -33.154 1.000 73.152 410 GLY AAA CA 1
ATOM 4163 C C . GLY A 1 281 ? 16.754 -23.410 -32.379 1.000 75.156 410 GLY AAA C 1
ATOM 4164 O O . GLY A 1 281 ? 16.927 -24.525 -32.851 1.000 76.339 410 GLY AAA O 1
ATOM 4168 N N . SER A 1 282 ? 16.100 -23.173 -31.235 1.000 75.958 411 SER AAA N 1
ATOM 4169 C CA . SER A 1 282 ? 15.480 -24.209 -30.365 1.000 76.999 411 SER AAA CA 1
ATOM 4170 C C . SER A 1 282 ? 14.514 -25.096 -31.154 1.000 80.487 411 SER AAA C 1
ATOM 4171 O O . SER A 1 282 ? 13.827 -24.569 -32.046 1.000 81.811 411 SER AAA O 1
ATOM 4179 N N . ASP A 1 283 ? 14.418 -26.377 -30.782 1.000 84.753 412 ASP AAA N 1
ATOM 4180 C CA . ASP A 1 283 ? 13.387 -27.336 -31.280 1.000 87.641 412 ASP AAA CA 1
ATOM 4181 C C . ASP A 1 283 ? 11.996 -26.978 -30.730 1.000 86.344 412 ASP AAA C 1
ATOM 4182 O O . ASP A 1 283 ? 11.003 -27.425 -31.312 1.000 86.236 412 ASP AAA O 1
ATOM 4191 N N . ASP A 1 284 ? 11.934 -26.269 -29.600 1.000 84.772 413 ASP AAA N 1
ATOM 4192 C CA . ASP A 1 284 ? 10.669 -25.846 -28.946 1.000 82.440 413 ASP AAA CA 1
ATOM 4193 C C . ASP A 1 284 ? 10.192 -24.545 -29.596 1.000 79.439 413 ASP AAA C 1
ATOM 4194 O O . ASP A 1 284 ? 10.901 -23.546 -29.505 1.000 76.537 413 ASP AAA O 1
ATOM 4203 N N . ILE A 1 285 ? 9.006 -24.554 -30.195 1.000 79.543 414 ILE AAA N 1
ATOM 4204 C CA . ILE A 1 285 ? 8.473 -23.373 -30.926 1.000 79.694 414 ILE AAA CA 1
ATOM 4205 C C . ILE A 1 285 ? 8.025 -22.291 -29.932 1.000 78.560 414 ILE AAA C 1
ATOM 4206 O O . ILE A 1 285 ? 7.962 -21.118 -30.352 1.000 77.974 414 ILE AAA O 1
ATOM 4222 N N . ASN A 1 286 ? 7.722 -22.647 -28.677 1.000 79.095 415 ASN AAA N 1
ATOM 4223 C CA . ASN A 1 286 ? 7.449 -21.657 -27.598 1.000 78.356 415 ASN AAA CA 1
ATOM 4224 C C . ASN A 1 286 ? 8.724 -20.861 -27.325 1.000 75.829 415 ASN AAA C 1
ATOM 4225 O O . ASN A 1 286 ? 8.639 -19.632 -27.231 1.000 77.412 415 ASN AAA O 1
ATOM 4236 N N . VAL A 1 287 ? 9.859 -21.541 -27.199 1.000 73.694 416 VAL AAA N 1
ATOM 4237 C CA . VAL A 1 287 ? 11.186 -20.892 -26.984 1.000 72.501 416 VAL AAA CA 1
ATOM 4238 C C . VAL A 1 287 ? 11.457 -19.935 -28.157 1.000 69.661 416 VAL AAA C 1
ATOM 4239 O O . VAL A 1 287 ? 11.833 -18.770 -27.912 1.000 67.987 416 VAL AAA O 1
ATOM 4252 N N . VAL A 1 288 ? 11.221 -20.385 -29.388 1.000 68.618 417 VAL AAA N 1
ATOM 4253 C CA . VAL A 1 288 ? 11.499 -19.589 -30.620 1.000 67.832 417 VAL AAA CA 1
ATOM 4254 C C . VAL A 1 288 ? 10.614 -18.336 -30.598 1.000 67.636 417 VAL AAA C 1
ATOM 4255 O O . VAL A 1 288 ? 11.141 -17.243 -30.874 1.000 68.950 417 VAL AAA O 1
ATOM 4268 N N . THR A 1 289 ? 9.328 -18.491 -30.267 1.000 68.248 418 THR AAA N 1
ATOM 4269 C CA . THR A 1 289 ? 8.303 -17.408 -30.263 1.000 68.320 418 THR AAA CA 1
ATOM 4270 C C . THR A 1 289 ? 8.660 -16.335 -29.218 1.000 67.211 418 THR AAA C 1
ATOM 4271 O O . THR A 1 289 ? 8.641 -15.148 -29.573 1.000 66.937 418 THR AAA O 1
ATOM 4282 N N . CYS A 1 290 ? 8.986 -16.711 -27.982 1.000 67.009 419 CYS AAA N 1
ATOM 4283 C CA . CYS A 1 290 ? 9.384 -15.749 -26.914 1.000 67.317 419 CYS AAA CA 1
ATOM 4284 C C . CYS A 1 290 ? 10.657 -14.997 -27.306 1.000 66.136 419 CYS AAA C 1
ATOM 4285 O O . CYS A 1 290 ? 10.709 -13.770 -27.085 1.000 64.475 419 CYS AAA O 1
ATOM 4293 N N . ALA A 1 291 ? 11.653 -15.714 -27.829 1.000 66.585 420 ALA AAA N 1
ATOM 4294 C CA . ALA A 1 291 ? 12.937 -15.140 -28.286 1.000 68.019 420 ALA AAA CA 1
ATOM 4295 C C . ALA A 1 291 ? 12.655 -14.093 -29.365 1.000 68.319 420 ALA AAA C 1
ATOM 4296 O O . ALA A 1 291 ? 13.209 -12.989 -29.267 1.000 68.349 420 ALA AAA O 1
ATOM 4303 N N . ALA A 1 292 ? 11.803 -14.421 -30.340 1.000 69.761 421 ALA AAA N 1
ATOM 4304 C CA . ALA A 1 292 ? 11.438 -13.516 -31.456 1.000 71.625 421 ALA AAA CA 1
ATOM 4305 C C . ALA A 1 292 ? 10.800 -12.239 -30.891 1.000 70.026 421 ALA AAA C 1
ATOM 4306 O O . ALA A 1 292 ? 11.222 -11.140 -31.292 1.000 70.358 421 ALA AAA O 1
ATOM 4313 N N . GLY A 1 293 ? 9.831 -12.385 -29.988 1.000 68.832 422 GLY AAA N 1
ATOM 4314 C CA . GLY A 1 293 ? 9.097 -11.261 -29.372 1.000 69.312 422 GLY AAA CA 1
ATOM 4315 C C . GLY A 1 293 ? 10.000 -10.372 -28.528 1.000 68.484 422 GLY AAA C 1
ATOM 4316 O O . GLY A 1 293 ? 9.873 -9.126 -28.635 1.000 69.113 422 GLY AAA O 1
ATOM 4320 N N . ILE A 1 294 ? 10.875 -10.976 -27.718 1.000 67.036 423 ILE AAA N 1
ATOM 4321 C CA . ILE A 1 294 ? 11.841 -10.234 -26.860 1.000 66.764 423 ILE AAA CA 1
ATOM 4322 C C . ILE A 1 294 ? 12.785 -9.455 -27.781 1.000 66.253 423 ILE AAA C 1
ATOM 4323 O O . ILE A 1 294 ? 12.910 -8.231 -27.591 1.000 66.420 423 ILE AAA O 1
ATOM 4339 N N . LEU A 1 295 ? 13.376 -10.126 -28.769 1.000 66.378 424 LEU AAA N 1
ATOM 4340 C CA . LEU A 1 295 ? 14.281 -9.507 -29.777 1.000 68.402 424 LEU AAA CA 1
ATOM 4341 C C . LEU A 1 295 ? 13.556 -8.371 -30.527 1.000 69.151 424 LEU AAA C 1
ATOM 4342 O O . LEU A 1 295 ? 14.172 -7.305 -30.774 1.000 69.815 424 LEU AAA O 1
ATOM 4358 N N . SER A 1 296 ? 12.309 -8.595 -30.932 1.000 68.741 425 SER AAA N 1
ATOM 4359 C CA . SER A 1 296 ? 11.481 -7.579 -31.621 1.000 69.376 425 SER AAA CA 1
ATOM 4360 C C . SER A 1 296 ? 11.488 -6.301 -30.772 1.000 69.147 425 SER AAA C 1
ATOM 4361 O O . SER A 1 296 ? 11.830 -5.229 -31.312 1.000 69.760 425 SER AAA O 1
ATOM 4369 N N . ASN A 1 297 ? 11.187 -6.430 -29.477 1.000 67.956 426 ASN AAA N 1
ATOM 4370 C CA . ASN A 1 297 ? 11.004 -5.292 -28.540 1.000 68.041 426 ASN AAA CA 1
ATOM 4371 C C . ASN A 1 297 ? 12.343 -4.603 -28.269 1.000 68.590 426 ASN AAA C 1
ATOM 4372 O O . ASN A 1 297 ? 12.364 -3.360 -28.278 1.000 69.000 426 ASN AAA O 1
ATOM 4383 N N . LEU A 1 298 ? 13.405 -5.374 -28.015 1.000 68.981 427 LEU AAA N 1
ATOM 4384 C CA . LEU A 1 298 ? 14.736 -4.846 -27.615 1.000 69.787 427 LEU AAA CA 1
ATOM 4385 C C . LEU A 1 298 ? 15.455 -4.234 -28.819 1.000 71.664 427 LEU AAA C 1
ATOM 4386 O O . LEU A 1 298 ? 16.428 -3.496 -28.583 1.000 73.270 427 LEU AAA O 1
ATOM 4402 N N . THR A 1 299 ? 15.022 -4.528 -30.053 1.000 72.093 428 THR AAA N 1
ATOM 4403 C CA . THR A 1 299 ? 15.588 -3.905 -31.279 1.000 73.395 428 THR AAA CA 1
ATOM 4404 C C . THR A 1 299 ? 14.805 -2.633 -31.598 1.000 74.288 428 THR AAA C 1
ATOM 4405 O O . THR A 1 299 ? 15.267 -1.899 -32.473 1.000 75.028 428 THR AAA O 1
ATOM 4416 N N . CYS A 1 300 ? 13.704 -2.374 -30.885 1.000 76.637 429 CYS AAA N 1
ATOM 4417 C CA . CYS A 1 300 ? 12.864 -1.149 -31.015 1.000 79.307 429 CYS AAA CA 1
ATOM 4418 C C . CYS A 1 300 ? 13.619 0.091 -30.499 1.000 82.626 429 CYS AAA C 1
ATOM 4419 O O . CYS A 1 300 ? 13.961 0.146 -29.290 1.000 82.032 429 CYS AAA O 1
ATOM 4427 N N . ASN A 1 301 ? 13.790 1.063 -31.408 1.000 85.861 430 ASN AAA N 1
ATOM 4428 C CA . ASN A 1 301 ? 14.631 2.297 -31.361 1.000 85.793 430 ASN AAA CA 1
ATOM 4429 C C . ASN A 1 301 ? 15.750 2.190 -30.313 1.000 81.060 430 ASN AAA C 1
ATOM 4430 O O . ASN A 1 301 ? 15.861 3.096 -29.488 1.000 81.648 430 ASN AAA O 1
ATOM 4441 N N . ASN A 1 302 ? 16.602 1.165 -30.424 1.000 77.459 431 ASN AAA N 1
ATOM 4442 C CA . ASN A 1 302 ? 17.919 1.076 -29.734 1.000 76.090 431 ASN AAA CA 1
ATOM 4443 C C . ASN A 1 302 ? 18.970 0.524 -30.707 1.000 75.866 431 ASN AAA C 1
ATOM 4444 O O . ASN A 1 302 ? 18.977 -0.706 -30.949 1.000 74.899 431 ASN AAA O 1
ATOM 4455 N N . TYR A 1 303 ? 19.862 1.393 -31.191 1.000 76.382 432 TYR AAA N 1
ATOM 4456 C CA . TYR A 1 303 ? 20.804 1.096 -32.302 1.000 77.781 432 TYR AAA CA 1
ATOM 4457 C C . TYR A 1 303 ? 21.955 0.207 -31.808 1.000 76.769 432 TYR AAA C 1
ATOM 4458 O O . TYR A 1 303 ? 22.514 -0.541 -32.631 1.000 78.253 432 TYR AAA O 1
ATOM 4476 N N . LYS A 1 304 ? 22.305 0.259 -30.521 1.000 75.912 433 LYS AAA N 1
ATOM 4477 C CA . LYS A 1 304 ? 23.357 -0.617 -29.933 1.000 75.284 433 LYS AAA CA 1
ATOM 4478 C C . LYS A 1 304 ? 22.881 -2.070 -29.983 1.000 72.476 433 LYS AAA C 1
ATOM 4479 O O . LYS A 1 304 ? 23.661 -2.935 -30.426 1.000 69.266 433 LYS AAA O 1
ATOM 4498 N N . ASN A 1 305 ? 21.637 -2.313 -29.556 1.000 71.291 434 ASN AAA N 1
ATOM 4499 C CA . ASN A 1 305 ? 20.967 -3.637 -29.649 1.000 70.720 434 ASN AAA CA 1
ATOM 4500 C C . ASN A 1 305 ? 20.957 -4.096 -31.112 1.000 71.055 434 ASN AAA C 1
ATOM 4501 O O . ASN A 1 305 ? 21.455 -5.208 -31.378 1.000 70.522 434 ASN AAA O 1
ATOM 4512 N N . LYS A 1 306 ? 20.430 -3.265 -32.020 1.000 71.046 435 LYS AAA N 1
ATOM 4513 C CA . LYS A 1 306 ? 20.353 -3.558 -33.479 1.000 72.305 435 LYS AAA CA 1
ATOM 4514 C C . LYS A 1 306 ? 21.729 -4.003 -33.984 1.000 71.928 435 LYS AAA C 1
ATOM 4515 O O . LYS A 1 306 ? 21.814 -5.024 -34.672 1.000 71.493 435 LYS AAA O 1
ATOM 4534 N N . MET A 1 307 ? 22.776 -3.267 -33.639 1.000 73.685 436 MET AAA N 1
ATOM 4535 C CA . MET A 1 307 ? 24.156 -3.606 -34.062 1.000 76.548 436 MET AAA CA 1
ATOM 4536 C C . MET A 1 307 ? 24.579 -4.944 -33.452 1.000 75.629 436 MET AAA C 1
ATOM 4537 O O . MET A 1 307 ? 25.081 -5.788 -34.201 1.000 77.181 436 MET AAA O 1
ATOM 4551 N N . MET A 1 308 ? 24.346 -5.156 -32.158 1.000 75.715 437 MET AAA N 1
ATOM 4552 C CA . MET A 1 308 ? 24.794 -6.389 -31.456 1.000 75.426 437 MET AAA CA 1
ATOM 4553 C C . MET A 1 308 ? 24.122 -7.608 -32.103 1.000 72.786 437 MET AAA C 1
ATOM 4554 O O . MET A 1 308 ? 24.857 -8.562 -32.456 1.000 72.056 437 MET AAA O 1
ATOM 4568 N N . VAL A 1 309 ? 22.805 -7.546 -32.324 1.000 70.655 438 VAL AAA N 1
ATOM 4569 C CA . VAL A 1 309 ? 22.001 -8.646 -32.945 1.000 70.917 438 VAL AAA CA 1
ATOM 4570 C C . VAL A 1 309 ? 22.545 -8.944 -34.355 1.000 72.406 438 VAL AAA C 1
ATOM 4571 O O . VAL A 1 309 ? 22.625 -10.137 -34.725 1.000 72.613 438 VAL AAA O 1
ATOM 4584 N N . CYS A 1 310 ? 22.951 -7.924 -35.111 1.000 72.100 439 CYS AAA N 1
ATOM 4585 C CA . CYS A 1 310 ? 23.577 -8.119 -36.442 1.000 74.112 439 CYS AAA CA 1
ATOM 4586 C C . CYS A 1 310 ? 24.931 -8.824 -36.268 1.000 77.030 439 CYS AAA C 1
ATOM 4587 O O . CYS A 1 310 ? 25.179 -9.783 -37.021 1.000 79.442 439 CYS AAA O 1
ATOM 4595 N N . GLN A 1 311 ? 25.743 -8.412 -35.286 1.000 78.186 440 GLN AAA N 1
ATOM 4596 C CA . GLN A 1 311 ? 27.109 -8.953 -35.029 1.000 80.981 440 GLN AAA CA 1
ATOM 4597 C C . GLN A 1 311 ? 27.098 -10.453 -34.712 1.000 80.148 440 GLN AAA C 1
ATOM 4598 O O . GLN A 1 311 ? 28.144 -11.083 -34.940 1.000 80.643 440 GLN AAA O 1
ATOM 4612 N N . VAL A 1 312 ? 26.012 -10.987 -34.134 1.000 77.661 441 VAL AAA N 1
ATOM 4613 C CA . VAL A 1 312 ? 25.945 -12.406 -33.666 1.000 76.933 441 VAL AAA CA 1
ATOM 4614 C C . VAL A 1 312 ? 25.051 -13.265 -34.583 1.000 76.752 441 VAL AAA C 1
ATOM 4615 O O . VAL A 1 312 ? 24.496 -14.257 -34.071 1.000 78.013 441 VAL AAA O 1
ATOM 4628 N N . GLY A 1 313 ? 24.932 -12.945 -35.880 1.000 75.408 442 GLY AAA N 1
ATOM 4629 C CA . GLY A 1 313 ? 24.192 -13.761 -36.864 1.000 74.036 442 GLY AAA CA 1
ATOM 4630 C C . GLY A 1 313 ? 22.684 -13.586 -36.760 1.000 73.010 442 GLY AAA C 1
ATOM 4631 O O . GLY A 1 313 ? 21.951 -14.455 -37.256 1.000 71.666 442 GLY AAA O 1
ATOM 4635 N N . GLY A 1 314 ? 22.218 -12.498 -36.147 1.000 73.618 443 GLY AAA N 1
ATOM 4636 C CA . GLY A 1 314 ? 20.782 -12.200 -35.973 1.000 73.557 443 GLY AAA CA 1
ATOM 4637 C C . GLY A 1 314 ? 19.999 -12.251 -37.281 1.000 74.074 443 GLY AAA C 1
ATOM 4638 O O . GLY A 1 314 ? 18.928 -12.875 -37.293 1.000 75.858 443 GLY AAA O 1
ATOM 4642 N N . ILE A 1 315 ? 20.478 -11.612 -38.351 1.000 74.702 444 ILE AAA N 1
ATOM 4643 C CA . ILE A 1 315 ? 19.701 -11.508 -39.622 1.000 74.586 444 ILE AAA CA 1
ATOM 4644 C C . ILE A 1 315 ? 19.438 -12.918 -40.138 1.000 75.540 444 ILE AAA C 1
ATOM 4645 O O . ILE A 1 315 ? 18.259 -13.256 -40.364 1.000 75.814 444 ILE AAA O 1
ATOM 4661 N N . GLU A 1 316 ? 20.492 -13.717 -40.285 1.000 77.706 445 GLU AAA N 1
ATOM 4662 C CA . GLU A 1 316 ? 20.384 -15.126 -40.734 1.000 78.815 445 GLU AAA CA 1
ATOM 4663 C C . GLU A 1 316 ? 19.388 -15.879 -39.836 1.000 77.826 445 GLU AAA C 1
ATOM 4664 O O . GLU A 1 316 ? 18.466 -16.496 -40.380 1.000 78.442 445 GLU AAA O 1
ATOM 4676 N N . ALA A 1 317 ? 19.544 -15.804 -38.512 1.000 76.141 446 ALA AAA N 1
ATOM 4677 C CA . ALA A 1 317 ? 18.739 -16.573 -37.536 1.000 74.823 446 ALA AAA CA 1
ATOM 4678 C C . ALA A 1 317 ? 17.259 -16.197 -37.671 1.000 73.333 446 ALA AAA C 1
ATOM 4679 O O . ALA A 1 317 ? 16.406 -17.103 -37.610 1.000 73.192 446 ALA AAA O 1
ATOM 4686 N N . LEU A 1 318 ? 16.957 -14.910 -37.843 1.000 72.015 447 LEU AAA N 1
ATOM 4687 C CA . LEU A 1 318 ? 15.559 -14.422 -37.976 1.000 71.333 447 LEU AAA CA 1
ATOM 4688 C C . LEU A 1 318 ? 14.995 -14.853 -39.333 1.000 72.331 447 LEU AAA C 1
ATOM 4689 O O . LEU A 1 318 ? 13.874 -15.380 -39.346 1.000 72.730 447 LEU AAA O 1
ATOM 4705 N N . VAL A 1 319 ? 15.744 -14.668 -40.423 1.000 72.761 448 VAL AAA N 1
ATOM 4706 C CA . VAL A 1 319 ? 15.329 -15.136 -41.780 1.000 74.832 448 VAL AAA CA 1
ATOM 4707 C C . VAL A 1 319 ? 14.908 -16.608 -41.684 1.000 75.185 448 VAL AAA C 1
ATOM 4708 O O . VAL A 1 319 ? 13.861 -16.966 -42.228 1.000 75.245 448 VAL AAA O 1
ATOM 4721 N N . ARG A 1 320 ? 15.679 -17.419 -40.971 1.000 77.509 449 ARG AAA N 1
ATOM 4722 C CA . ARG A 1 320 ? 15.430 -18.877 -40.810 1.000 79.564 449 ARG AAA CA 1
ATOM 4723 C C . ARG A 1 320 ? 14.206 -19.116 -39.926 1.000 76.688 449 ARG AAA C 1
ATOM 4724 O O . ARG A 1 320 ? 13.495 -20.086 -40.172 1.000 74.882 449 ARG AAA O 1
ATOM 4745 N N . THR A 1 321 ? 13.976 -18.276 -38.922 1.000 75.853 450 THR AAA N 1
ATOM 4746 C CA . THR A 1 321 ? 12.770 -18.369 -38.063 1.000 75.671 450 THR AAA CA 1
ATOM 4747 C C . THR A 1 321 ? 11.542 -18.175 -38.956 1.000 76.315 450 THR AAA C 1
ATOM 4748 O O . THR A 1 321 ? 10.616 -18.996 -38.860 1.000 77.470 450 THR AAA O 1
ATOM 4759 N N . VAL A 1 322 ? 11.570 -17.160 -39.826 1.000 76.529 451 VAL AAA N 1
ATOM 4760 C CA . VAL A 1 322 ? 10.435 -16.794 -40.724 1.000 76.012 451 VAL AAA CA 1
ATOM 4761 C C . VAL A 1 322 ? 10.157 -17.962 -41.676 1.000 77.380 451 VAL AAA C 1
ATOM 4762 O O . VAL A 1 322 ? 8.984 -18.340 -41.821 1.000 79.026 451 VAL AAA O 1
ATOM 4775 N N . LEU A 1 323 ? 11.191 -18.521 -42.299 1.000 78.051 452 LEU AAA N 1
ATOM 4776 C CA . LEU A 1 323 ? 11.057 -19.748 -43.128 1.000 80.087 452 LEU AAA CA 1
ATOM 4777 C C . LEU A 1 323 ? 10.428 -20.867 -42.283 1.000 81.431 452 LEU AAA C 1
ATOM 4778 O O . LEU A 1 323 ? 9.411 -21.434 -42.703 1.000 81.889 452 LEU AAA O 1
ATOM 4794 N N . ARG A 1 324 ? 10.999 -21.142 -41.113 1.000 82.776 453 ARG AAA N 1
ATOM 4795 C CA . ARG A 1 324 ? 10.542 -22.209 -40.188 1.000 83.692 453 ARG AAA CA 1
ATOM 4796 C C . ARG A 1 324 ? 9.071 -21.970 -39.834 1.000 82.926 453 ARG AAA C 1
ATOM 4797 O O . ARG A 1 324 ? 8.305 -22.939 -39.837 1.000 82.865 453 ARG AAA O 1
ATOM 4818 N N . ALA A 1 325 ? 8.702 -20.722 -39.541 1.000 82.015 454 ALA AAA N 1
ATOM 4819 C CA . ALA A 1 325 ? 7.383 -20.337 -38.988 1.000 82.166 454 ALA AAA CA 1
ATOM 4820 C C . ALA A 1 325 ? 6.263 -20.603 -39.998 1.000 83.606 454 ALA AAA C 1
ATOM 4821 O O . ALA A 1 325 ? 5.173 -21.003 -39.563 1.000 84.176 454 ALA AAA O 1
ATOM 4828 N N . GLY A 1 326 ? 6.507 -20.377 -41.290 1.000 85.005 455 GLY AAA N 1
ATOM 4829 C CA . GLY A 1 326 ? 5.466 -20.464 -42.329 1.000 86.448 455 GLY AAA CA 1
ATOM 4830 C C . GLY A 1 326 ? 4.344 -19.481 -42.041 1.000 87.243 455 GLY AAA C 1
ATOM 4831 O O . GLY A 1 326 ? 4.635 -18.270 -41.927 1.000 87.330 455 GLY AAA O 1
ATOM 4835 N N . ASP A 1 327 ? 3.117 -19.982 -41.872 1.000 89.341 456 ASP AAA N 1
ATOM 4836 C CA . ASP A 1 327 ? 1.900 -19.149 -41.667 1.000 89.990 456 ASP AAA CA 1
ATOM 4837 C C . ASP A 1 327 ? 1.698 -18.819 -40.182 1.000 87.851 456 ASP AAA C 1
ATOM 4838 O O . ASP A 1 327 ? 0.936 -17.884 -39.919 1.000 89.946 456 ASP AAA O 1
ATOM 4847 N N . ARG A 1 328 ? 2.343 -19.534 -39.253 1.000 86.251 457 ARG AAA N 1
ATOM 4848 C CA . ARG A 1 328 ? 2.202 -19.300 -37.784 1.000 84.279 457 ARG AAA CA 1
ATOM 4849 C C . ARG A 1 328 ? 2.576 -17.841 -37.484 1.000 81.946 457 ARG AAA C 1
ATOM 4850 O O . ARG A 1 328 ? 3.758 -17.550 -37.247 1.000 80.910 457 ARG AAA O 1
ATOM 4871 N N . GLU A 1 329 ? 1.590 -16.945 -37.508 1.000 82.045 458 GLU AAA N 1
ATOM 4872 C CA . GLU A 1 329 ? 1.813 -15.476 -37.472 1.000 81.513 458 GLU AAA CA 1
ATOM 4873 C C . GLU A 1 329 ? 2.341 -15.049 -36.101 1.000 79.433 458 GLU AAA C 1
ATOM 4874 O O . GLU A 1 329 ? 2.910 -13.954 -36.028 1.000 79.742 458 GLU AAA O 1
ATOM 4886 N N . ASP A 1 330 ? 2.187 -15.876 -35.065 1.000 79.905 459 ASP AAA N 1
ATOM 4887 C CA . ASP A 1 330 ? 2.737 -15.583 -33.712 1.000 79.106 459 ASP AAA CA 1
ATOM 4888 C C . ASP A 1 330 ? 4.263 -15.548 -33.775 1.000 77.606 459 ASP AAA C 1
ATOM 4889 O O . ASP A 1 330 ? 4.851 -14.795 -32.994 1.000 76.803 459 ASP AAA O 1
ATOM 4898 N N . ILE A 1 331 ? 4.873 -16.311 -34.685 1.000 77.441 460 ILE AAA N 1
ATOM 4899 C CA . ILE A 1 331 ? 6.346 -16.268 -34.916 1.000 76.741 460 ILE AAA CA 1
ATOM 4900 C C . ILE A 1 331 ? 6.679 -15.164 -35.927 1.000 74.195 460 ILE AAA C 1
ATOM 4901 O O . ILE A 1 331 ? 7.613 -14.402 -35.648 1.000 70.697 460 ILE AAA O 1
ATOM 4917 N N . THR A 1 332 ? 5.981 -15.085 -37.066 1.000 75.597 461 THR AAA N 1
ATOM 4918 C CA . THR A 1 332 ? 6.453 -14.266 -38.224 1.000 76.379 461 THR AAA CA 1
ATOM 4919 C C . THR A 1 332 ? 6.303 -12.773 -37.901 1.000 74.663 461 THR AAA C 1
ATOM 4920 O O . THR A 1 332 ? 7.200 -12.007 -38.277 1.000 73.725 461 THR AAA O 1
ATOM 4931 N N . GLU A 1 333 ? 5.248 -12.374 -37.195 1.000 74.547 462 GLU AAA N 1
ATOM 4932 C CA . GLU A 1 333 ? 4.993 -10.941 -36.894 1.000 75.620 462 GLU AAA CA 1
ATOM 4933 C C . GLU A 1 333 ? 6.181 -10.360 -36.126 1.000 73.973 462 GLU AAA C 1
ATOM 4934 O O . GLU A 1 333 ? 6.768 -9.376 -36.578 1.000 75.562 462 GLU AAA O 1
ATOM 4946 N N . PRO A 1 334 ? 6.593 -10.923 -34.959 1.000 71.962 463 PRO AAA N 1
ATOM 4947 C CA . PRO A 1 334 ? 7.749 -10.394 -34.230 1.000 69.938 463 PRO AAA CA 1
ATOM 4948 C C . PRO A 1 334 ? 9.091 -10.637 -34.939 1.000 66.781 463 PRO AAA C 1
ATOM 4949 O O . PRO A 1 334 ? 9.958 -9.807 -34.812 1.000 65.439 463 PRO AAA O 1
ATOM 4960 N N . ALA A 1 335 ? 9.248 -11.745 -35.657 1.000 65.983 464 ALA AAA N 1
ATOM 4961 C CA . ALA A 1 335 ? 10.457 -12.002 -36.479 1.000 68.508 464 ALA AAA CA 1
ATOM 4962 C C . ALA A 1 335 ? 10.600 -10.912 -37.559 1.000 68.511 464 ALA AAA C 1
ATOM 4963 O O . ALA A 1 335 ? 11.735 -10.415 -37.764 1.000 68.756 464 ALA AAA O 1
ATOM 4970 N N . ILE A 1 336 ? 9.492 -10.539 -38.210 1.000 67.443 465 ILE AAA N 1
ATOM 4971 C CA . ILE A 1 336 ? 9.468 -9.552 -39.328 1.000 67.331 465 ILE AAA CA 1
ATOM 4972 C C . ILE A 1 336 ? 9.693 -8.143 -38.751 1.000 66.724 465 ILE AAA C 1
ATOM 4973 O O . ILE A 1 336 ? 10.450 -7.367 -39.385 1.000 66.993 465 ILE AAA O 1
ATOM 4989 N N . CYS A 1 337 ? 9.087 -7.806 -37.606 1.000 65.304 466 CYS AAA N 1
ATOM 4990 C CA . CYS A 1 337 ? 9.325 -6.510 -36.909 1.000 65.351 466 CYS AAA CA 1
ATOM 4991 C C . CYS A 1 337 ? 10.813 -6.354 -36.560 1.000 64.735 466 CYS AAA C 1
ATOM 4992 O O . CYS A 1 337 ? 11.357 -5.237 -36.689 1.000 65.745 466 CYS AAA O 1
ATOM 5000 N N . ALA A 1 338 ? 11.442 -7.436 -36.108 1.000 63.744 467 ALA AAA N 1
ATOM 5001 C CA . ALA A 1 338 ? 12.865 -7.474 -35.730 1.000 63.660 467 ALA AAA CA 1
ATOM 5002 C C . ALA A 1 338 ? 13.709 -7.182 -36.981 1.000 64.155 467 ALA AAA C 1
ATOM 5003 O O . ALA A 1 338 ? 14.483 -6.206 -36.971 1.000 64.593 467 ALA AAA O 1
ATOM 5010 N N . LEU A 1 339 ? 13.529 -7.960 -38.046 1.000 63.337 468 LEU AAA N 1
ATOM 5011 C CA . LEU A 1 339 ? 14.161 -7.686 -39.365 1.000 64.519 468 LEU AAA CA 1
ATOM 5012 C C . LEU A 1 339 ? 13.920 -6.225 -39.789 1.000 63.894 468 LEU AAA C 1
ATOM 5013 O O . LEU A 1 339 ? 14.886 -5.576 -40.219 1.000 62.410 468 LEU AAA O 1
ATOM 5029 N N . ARG A 1 340 ? 12.691 -5.714 -39.647 1.000 64.782 469 ARG AAA N 1
ATOM 5030 C CA . ARG A 1 340 ? 12.343 -4.293 -39.928 1.000 65.606 469 ARG AAA CA 1
ATOM 5031 C C . ARG A 1 340 ? 13.236 -3.370 -39.097 1.000 66.218 469 ARG AAA C 1
ATOM 5032 O O . ARG A 1 340 ? 13.907 -2.510 -39.714 1.000 69.001 469 ARG AAA O 1
ATOM 5053 N N . HIS A 1 341 ? 13.272 -3.537 -37.770 1.000 65.245 470 HIS AAA N 1
ATOM 5054 C CA . HIS A 1 341 ? 14.110 -2.691 -36.870 1.000 65.984 470 HIS AAA CA 1
ATOM 5055 C C . HIS A 1 341 ? 15.595 -2.779 -37.247 1.000 65.826 470 HIS AAA C 1
ATOM 5056 O O . HIS A 1 341 ? 16.281 -1.748 -37.154 1.000 65.822 470 HIS AAA O 1
ATOM 5071 N N . LEU A 1 342 ? 16.068 -3.971 -37.625 1.000 66.153 471 LEU AAA N 1
ATOM 5072 C CA . LEU A 1 342 ? 17.493 -4.268 -37.926 1.000 67.419 471 LEU AAA CA 1
ATOM 5073 C C . LEU A 1 342 ? 17.904 -3.710 -39.295 1.000 69.266 471 LEU AAA C 1
ATOM 5074 O O . LEU A 1 342 ? 19.124 -3.592 -39.525 1.000 69.075 471 LEU AAA O 1
ATOM 5090 N N . THR A 1 343 ? 16.947 -3.385 -40.175 1.000 70.689 472 THR AAA N 1
ATOM 5091 C CA . THR A 1 343 ? 17.226 -2.960 -41.573 1.000 71.703 472 THR AAA CA 1
ATOM 5092 C C . THR A 1 343 ? 17.094 -1.439 -41.694 1.000 72.838 472 THR AAA C 1
ATOM 5093 O O . THR A 1 343 ? 16.986 -0.966 -42.843 1.000 73.693 472 THR AAA O 1
ATOM 5104 N N . SER A 1 344 ? 17.136 -0.694 -40.580 1.000 73.825 473 SER AAA N 1
ATOM 5105 C CA . SER A 1 344 ? 17.015 0.789 -40.598 1.000 75.682 473 SER AAA CA 1
ATOM 5106 C C . SER A 1 344 ? 17.697 1.450 -39.394 1.000 76.777 473 SER AAA C 1
ATOM 5107 O O . SER A 1 344 ? 17.746 0.836 -38.306 1.000 76.401 473 SER AAA O 1
ATOM 5115 N N . ARG A 1 345 ? 18.178 2.678 -39.620 1.000 78.897 474 ARG AAA N 1
ATOM 5116 C CA . ARG A 1 345 ? 18.619 3.675 -38.608 1.000 80.847 474 ARG AAA CA 1
ATOM 5117 C C . ARG A 1 345 ? 19.638 3.053 -37.644 1.000 80.114 474 ARG AAA C 1
ATOM 5118 O O . ARG A 1 345 ? 19.383 3.040 -36.433 1.000 83.679 474 ARG AAA O 1
ATOM 5139 N N . HIS A 1 346 ? 20.749 2.542 -38.162 1.000 78.280 475 HIS AAA N 1
ATOM 5140 C CA . HIS A 1 346 ? 21.926 2.133 -37.355 1.000 78.209 475 HIS AAA CA 1
ATOM 5141 C C . HIS A 1 346 ? 23.073 1.815 -38.299 1.000 79.747 475 HIS AAA C 1
ATOM 5142 O O . HIS A 1 346 ? 22.788 1.459 -39.442 1.000 79.391 475 HIS AAA O 1
ATOM 5157 N N . GLN A 1 347 ? 24.308 1.908 -37.805 1.000 83.952 476 GLN AAA N 1
ATOM 5158 C CA . GLN A 1 347 ? 25.545 1.877 -38.631 1.000 86.339 476 GLN AAA CA 1
ATOM 5159 C C . GLN A 1 347 ? 25.579 0.638 -39.542 1.000 85.435 476 GLN AAA C 1
ATOM 5160 O O . GLN A 1 347 ? 26.263 0.699 -40.562 1.000 87.304 476 GLN AAA O 1
ATOM 5174 N N . GLU A 1 348 ? 24.864 -0.437 -39.198 1.000 84.224 477 GLU AAA N 1
ATOM 5175 C CA . GLU A 1 348 ? 24.937 -1.760 -39.875 1.000 83.282 477 GLU AAA CA 1
ATOM 5176 C C . GLU A 1 348 ? 23.593 -2.108 -40.532 1.000 78.882 477 GLU AAA C 1
ATOM 5177 O O . GLU A 1 348 ? 23.400 -3.276 -40.905 1.000 77.838 477 GLU AAA O 1
ATOM 5189 N N . ALA A 1 349 ? 22.704 -1.128 -40.696 1.000 75.801 478 ALA AAA N 1
ATOM 5190 C CA . ALA A 1 349 ? 21.403 -1.273 -41.390 1.000 74.391 478 ALA AAA CA 1
ATOM 5191 C C . ALA A 1 349 ? 21.615 -1.722 -42.845 1.000 75.425 478 ALA AAA C 1
ATOM 5192 O O . ALA A 1 349 ? 20.818 -2.542 -43.337 1.000 74.376 478 ALA AAA O 1
ATOM 5199 N N . GLU A 1 350 ? 22.653 -1.213 -43.514 1.000 77.811 479 GLU AAA N 1
ATOM 5200 C CA . GLU A 1 350 ? 22.931 -1.524 -44.939 1.000 80.539 479 GLU AAA CA 1
ATOM 5201 C C . GLU A 1 350 ? 23.411 -2.981 -45.046 1.000 81.875 479 GLU AAA C 1
ATOM 5202 O O . GLU A 1 350 ? 22.911 -3.699 -45.949 1.000 83.411 479 GLU AAA O 1
ATOM 5214 N N . MET A 1 351 ? 24.330 -3.413 -44.169 1.000 81.052 480 MET AAA N 1
ATOM 5215 C CA . MET A 1 351 ? 24.806 -4.824 -44.111 1.000 80.354 480 MET AAA CA 1
ATOM 5216 C C . MET A 1 351 ? 23.588 -5.745 -43.976 1.000 78.238 480 MET AAA C 1
ATOM 5217 O O . MET A 1 351 ? 23.526 -6.751 -44.692 1.000 79.124 480 MET AAA O 1
ATOM 5231 N N . ALA A 1 352 ? 22.641 -5.388 -43.106 1.000 75.649 481 ALA AAA N 1
ATOM 5232 C CA . ALA A 1 352 ? 21.463 -6.212 -42.751 1.000 74.080 481 ALA AAA CA 1
ATOM 5233 C C . ALA A 1 352 ? 20.544 -6.340 -43.975 1.000 74.297 481 ALA AAA C 1
ATOM 5234 O O . ALA A 1 352 ? 20.122 -7.484 -44.274 1.000 75.867 481 ALA AAA O 1
ATOM 5241 N N . GLN A 1 353 ? 20.260 -5.219 -44.657 1.000 72.821 482 GLN AAA N 1
ATOM 5242 C CA . GLN A 1 353 ? 19.449 -5.155 -45.909 1.000 71.403 482 GLN AAA CA 1
ATOM 5243 C C . GLN A 1 353 ? 19.999 -6.133 -46.956 1.000 72.144 482 GLN AAA C 1
ATOM 5244 O O . GLN A 1 353 ? 19.187 -6.808 -47.627 1.000 71.587 482 GLN AAA O 1
ATOM 5258 N N . ASN A 1 354 ? 21.323 -6.220 -47.079 1.000 72.983 483 ASN AAA N 1
ATOM 5259 C CA . ASN A 1 354 ? 21.986 -7.187 -47.989 1.000 75.806 483 ASN AAA CA 1
ATOM 5260 C C . ASN A 1 354 ? 21.821 -8.614 -47.472 1.000 76.724 483 ASN AAA C 1
ATOM 5261 O O . ASN A 1 354 ? 21.560 -9.504 -48.305 1.000 78.787 483 ASN AAA O 1
ATOM 5272 N N . ALA A 1 355 ? 22.009 -8.821 -46.166 1.000 76.032 484 ALA AAA N 1
ATOM 5273 C CA . ALA A 1 355 ? 22.052 -10.151 -45.514 1.000 75.989 484 ALA AAA CA 1
ATOM 5274 C C . ALA A 1 355 ? 20.718 -10.880 -45.711 1.000 74.831 484 ALA AAA C 1
ATOM 5275 O O . ALA A 1 355 ? 20.738 -12.092 -46.016 1.000 74.458 484 ALA AAA O 1
ATOM 5282 N N . VAL A 1 356 ? 19.604 -10.162 -45.555 1.000 73.833 485 VAL AAA N 1
ATOM 5283 C CA . VAL A 1 356 ? 18.231 -10.704 -45.787 1.000 74.702 485 VAL AAA CA 1
ATOM 5284 C C . VAL A 1 356 ? 18.184 -11.347 -47.183 1.000 76.300 485 VAL AAA C 1
ATOM 5285 O O . VAL A 1 356 ? 17.672 -12.478 -47.289 1.000 77.276 485 VAL AAA O 1
ATOM 5298 N N . ARG A 1 357 ? 18.707 -10.673 -48.211 1.000 76.638 486 ARG AAA N 1
ATOM 5299 C CA . ARG A 1 357 ? 18.711 -11.209 -49.599 1.000 78.722 486 ARG AAA CA 1
ATOM 5300 C C . ARG A 1 357 ? 19.642 -12.422 -49.668 1.000 80.976 486 ARG AAA C 1
ATOM 5301 O O . ARG A 1 357 ? 19.215 -13.458 -50.213 1.000 81.738 486 ARG AAA O 1
ATOM 5322 N N . LEU A 1 358 ? 20.856 -12.291 -49.131 1.000 81.565 487 LEU AAA N 1
ATOM 5323 C CA . LEU A 1 358 ? 21.925 -13.313 -49.252 1.000 84.033 487 LEU AAA CA 1
ATOM 5324 C C . LEU A 1 358 ? 21.542 -14.578 -48.479 1.000 84.699 487 LEU AAA C 1
ATOM 5325 O O . LEU A 1 358 ? 21.956 -15.664 -48.897 1.000 87.640 487 LEU AAA O 1
ATOM 5341 N N . HIS A 1 359 ? 20.750 -14.451 -47.420 1.000 84.118 488 HIS AAA N 1
ATOM 5342 C CA . HIS A 1 359 ? 20.235 -15.604 -46.638 1.000 85.283 488 HIS AAA CA 1
ATOM 5343 C C . HIS A 1 359 ? 18.862 -16.056 -47.170 1.000 86.294 488 HIS AAA C 1
ATOM 5344 O O . HIS A 1 359 ? 18.159 -16.786 -46.441 1.000 87.734 488 HIS AAA O 1
ATOM 5359 N N . TYR A 1 360 ? 18.489 -15.651 -48.391 1.000 86.080 489 TYR AAA N 1
ATOM 5360 C CA . TYR A 1 360 ? 17.303 -16.153 -49.136 1.000 85.533 489 TYR AAA CA 1
ATOM 5361 C C . TYR A 1 360 ? 15.992 -15.713 -48.475 1.000 82.431 489 TYR AAA C 1
ATOM 5362 O O . TYR A 1 360 ? 15.017 -16.481 -48.512 1.000 82.189 489 TYR AAA O 1
ATOM 5380 N N . GLY A 1 361 ? 15.952 -14.488 -47.946 1.000 79.413 490 GLY AAA N 1
ATOM 5381 C CA . GLY A 1 361 ? 14.785 -13.935 -47.231 1.000 77.228 490 GLY AAA CA 1
ATOM 5382 C C . GLY A 1 361 ? 13.765 -13.284 -48.153 1.000 75.586 490 GLY AAA C 1
ATOM 5383 O O . GLY A 1 361 ? 12.568 -13.282 -47.793 1.000 75.149 490 GLY AAA O 1
ATOM 5387 N N . LEU A 1 362 ? 14.197 -12.723 -49.286 1.000 73.986 491 LEU AAA N 1
ATOM 5388 C CA . LEU A 1 362 ? 13.322 -11.847 -50.106 1.000 72.040 491 LEU AAA CA 1
ATOM 5389 C C . LEU A 1 362 ? 12.095 -12.627 -50.566 1.000 70.969 491 LEU AAA C 1
ATOM 5390 O O . LEU A 1 362 ? 10.981 -12.120 -50.485 1.000 69.493 491 LEU AAA O 1
ATOM 5406 N N . PRO A 1 363 ? 12.219 -13.870 -51.073 1.000 72.255 492 PRO AAA N 1
ATOM 5407 C CA . PRO A 1 363 ? 11.036 -14.576 -51.559 1.000 73.909 492 PRO AAA CA 1
ATOM 5408 C C . PRO A 1 363 ? 10.019 -14.717 -50.417 1.000 74.733 492 PRO AAA C 1
ATOM 5409 O O . PRO A 1 363 ? 8.893 -14.276 -50.592 1.000 75.532 492 PRO AAA O 1
ATOM 5420 N N . VAL A 1 364 ? 10.428 -15.234 -49.255 1.000 76.077 493 VAL AAA N 1
ATOM 5421 C CA . VAL A 1 364 ? 9.467 -15.480 -48.141 1.000 75.374 493 VAL AAA CA 1
ATOM 5422 C C . VAL A 1 364 ? 8.873 -14.135 -47.723 1.000 74.647 493 VAL AAA C 1
ATOM 5423 O O . VAL A 1 364 ? 7.688 -14.099 -47.392 1.000 75.809 493 VAL AAA O 1
ATOM 5436 N N . VAL A 1 365 ? 9.659 -13.061 -47.743 1.000 74.731 494 VAL AAA N 1
ATOM 5437 C CA . VAL A 1 365 ? 9.200 -11.744 -47.218 1.000 74.833 494 VAL AAA CA 1
ATOM 5438 C C . VAL A 1 365 ? 8.060 -11.240 -48.108 1.000 76.007 494 VAL AAA C 1
ATOM 5439 O O . VAL A 1 365 ? 7.032 -10.822 -47.561 1.000 76.867 494 VAL AAA O 1
ATOM 5452 N N . VAL A 1 366 ? 8.221 -11.312 -49.431 1.000 78.167 495 VAL AAA N 1
ATOM 5453 C CA . VAL A 1 366 ? 7.221 -10.803 -50.417 1.000 78.514 495 VAL AAA CA 1
ATOM 5454 C C . VAL A 1 366 ? 5.973 -11.690 -50.353 1.000 79.657 495 VAL AAA C 1
ATOM 5455 O O . VAL A 1 366 ? 4.860 -11.144 -50.428 1.000 79.790 495 VAL AAA O 1
ATOM 5468 N N . LYS A 1 367 ? 6.160 -13.002 -50.194 1.000 80.931 496 LYS AAA N 1
ATOM 5469 C CA . LYS A 1 367 ? 5.072 -14.001 -50.000 1.000 82.423 496 LYS AAA CA 1
ATOM 5470 C C . LYS A 1 367 ? 4.155 -13.605 -48.827 1.000 80.271 496 LYS AAA C 1
ATOM 5471 O O . LYS A 1 367 ? 2.938 -13.755 -48.958 1.000 80.961 496 LYS AAA O 1
ATOM 5490 N N . LEU A 1 368 ? 4.703 -13.085 -47.731 1.000 78.110 497 LEU AAA N 1
ATOM 5491 C CA . LEU A 1 368 ? 3.931 -12.781 -46.498 1.000 77.051 497 LEU AAA CA 1
ATOM 5492 C C . LEU A 1 368 ? 3.018 -11.568 -46.687 1.000 75.594 497 LEU AAA C 1
ATOM 5493 O O . LEU A 1 368 ? 2.240 -11.310 -45.762 1.000 75.005 497 LEU AAA O 1
ATOM 5509 N N . LEU A 1 369 ? 3.114 -10.841 -47.804 1.000 75.495 498 LEU AAA N 1
ATOM 5510 C CA . LEU A 1 369 ? 2.174 -9.732 -48.138 1.000 75.574 498 LEU AAA CA 1
ATOM 5511 C C . LEU A 1 369 ? 0.821 -10.302 -48.571 1.000 76.317 498 LEU AAA C 1
ATOM 5512 O O . LEU A 1 369 ? -0.136 -9.521 -48.633 1.000 74.514 498 LEU AAA O 1
ATOM 5528 N N . HIS A 1 370 ? 0.764 -11.589 -48.917 1.000 79.296 499 HIS AAA N 1
ATOM 5529 C CA . HIS A 1 370 ? -0.442 -12.260 -49.468 1.000 82.869 499 HIS AAA CA 1
ATOM 5530 C C . HIS A 1 370 ? -1.209 -12.947 -48.348 1.000 85.063 499 HIS AAA C 1
ATOM 5531 O O . HIS A 1 370 ? -0.691 -13.099 -47.242 1.000 85.609 499 HIS AAA O 1
ATOM 5546 N N . PRO A 1 371 ? -2.463 -13.389 -48.597 1.000 87.220 500 PRO AAA N 1
ATOM 5547 C CA . PRO A 1 371 ? -3.184 -14.203 -47.617 1.000 86.894 500 PRO AAA CA 1
ATOM 5548 C C . PRO A 1 371 ? -2.493 -15.566 -47.531 1.000 86.235 500 PRO AAA C 1
ATOM 5549 O O . PRO A 1 371 ? -1.898 -16.022 -48.502 1.000 87.977 500 PRO AAA O 1
ATOM 5560 N N . PRO A 1 372 ? -2.555 -16.286 -46.394 1.000 84.570 501 PRO AAA N 1
ATOM 5561 C CA . PRO A 1 372 ? -3.487 -15.972 -45.313 1.000 84.421 501 PRO AAA CA 1
ATOM 5562 C C . PRO A 1 372 ? -3.007 -14.946 -44.273 1.000 82.825 501 PRO AAA C 1
ATOM 5563 O O . PRO A 1 372 ? -3.604 -14.890 -43.213 1.000 85.209 501 PRO AAA O 1
ATOM 5574 N N . SER A 1 373 ? -1.968 -14.162 -44.566 1.000 80.647 502 SER AAA N 1
ATOM 5575 C CA . SER A 1 373 ? -1.436 -13.140 -43.625 1.000 80.032 502 SER AAA CA 1
ATOM 5576 C C . SER A 1 373 ? -2.554 -12.167 -43.240 1.000 79.376 502 SER AAA C 1
ATOM 5577 O O . SER A 1 373 ? -3.310 -11.756 -44.122 1.000 81.758 502 SER AAA O 1
ATOM 5585 N N . HIS A 1 374 ? -2.646 -11.821 -41.962 1.000 80.030 503 HIS AAA N 1
ATOM 5586 C CA . HIS A 1 374 ? -3.557 -10.782 -41.419 1.000 81.156 503 HIS AAA CA 1
ATOM 5587 C C . HIS A 1 374 ? -2.839 -9.425 -41.453 1.000 80.319 503 HIS AAA C 1
ATOM 5588 O O . HIS A 1 374 ? -1.612 -9.395 -41.696 1.000 80.371 503 HIS AAA O 1
ATOM 5603 N N . TRP A 1 375 ? -3.578 -8.343 -41.200 1.000 79.961 504 TRP AAA N 1
ATOM 5604 C CA . TRP A 1 375 ? -3.159 -6.941 -41.470 1.000 79.002 504 TRP AAA CA 1
ATOM 5605 C C . TRP A 1 375 ? -1.911 -6.586 -40.670 1.000 75.994 504 TRP AAA C 1
ATOM 5606 O O . TRP A 1 375 ? -1.003 -5.972 -41.222 1.000 74.917 504 TRP AAA O 1
ATOM 5627 N N . PRO A 1 376 ? -1.826 -6.941 -39.365 1.000 75.513 505 PRO AAA N 1
ATOM 5628 C CA . PRO A 1 376 ? -0.646 -6.624 -38.554 1.000 74.425 505 PRO AAA CA 1
ATOM 5629 C C . PRO A 1 376 ? 0.673 -7.201 -39.101 1.000 72.726 505 PRO AAA C 1
ATOM 5630 O O . PRO A 1 376 ? 1.666 -6.494 -39.073 1.000 70.490 505 PRO AAA O 1
ATOM 5641 N N . LEU A 1 377 ? 0.668 -8.445 -39.586 1.000 72.417 506 LEU AAA N 1
ATOM 5642 C CA . LEU A 1 377 ? 1.863 -9.047 -40.231 1.000 73.299 506 LEU AAA CA 1
ATOM 5643 C C . LEU A 1 377 ? 2.129 -8.320 -41.560 1.000 74.051 506 LEU AAA C 1
ATOM 5644 O O . LEU A 1 377 ? 3.306 -7.983 -41.833 1.000 73.827 506 LEU AAA O 1
ATOM 5660 N N . ILE A 1 378 ? 1.085 -8.088 -42.362 1.000 73.761 507 ILE AAA N 1
ATOM 5661 C CA . ILE A 1 378 ? 1.217 -7.427 -43.694 1.000 74.013 507 ILE AAA CA 1
ATOM 5662 C C . ILE A 1 378 ? 1.804 -6.033 -43.478 1.000 72.217 507 ILE AAA C 1
ATOM 5663 O O . ILE A 1 378 ? 2.696 -5.646 -44.249 1.000 72.722 507 ILE AAA O 1
ATOM 5679 N N . LYS A 1 379 ? 1.345 -5.330 -42.448 1.000 70.710 508 LYS AAA N 1
ATOM 5680 C CA . LYS A 1 379 ? 1.849 -3.980 -42.107 1.000 70.477 508 LYS AAA CA 1
ATOM 5681 C C . LYS A 1 379 ? 3.340 -4.057 -41.771 1.000 69.027 508 LYS AAA C 1
ATOM 5682 O O . LYS A 1 379 ? 4.078 -3.229 -42.270 1.000 71.310 508 LYS AAA O 1
ATOM 5701 N N . ALA A 1 380 ? 3.781 -5.027 -40.972 1.000 68.736 509 ALA AAA N 1
ATOM 5702 C CA . ALA A 1 380 ? 5.208 -5.176 -40.597 1.000 67.339 509 ALA AAA CA 1
ATOM 5703 C C . ALA A 1 380 ? 6.027 -5.527 -41.850 1.000 66.942 509 ALA AAA C 1
ATOM 5704 O O . ALA A 1 380 ? 7.102 -4.909 -42.069 1.000 66.665 509 ALA AAA O 1
ATOM 5711 N N . THR A 1 381 ? 5.533 -6.477 -42.647 1.000 66.365 510 THR AAA N 1
ATOM 5712 C CA . THR A 1 381 ? 6.171 -6.944 -43.904 1.000 67.790 510 THR AAA CA 1
ATOM 5713 C C . THR A 1 381 ? 6.349 -5.776 -44.891 1.000 66.854 510 THR AAA C 1
ATOM 5714 O O . THR A 1 381 ? 7.401 -5.722 -45.561 1.000 65.667 510 THR AAA O 1
ATOM 5725 N N . VAL A 1 382 ? 5.385 -4.860 -44.980 1.000 65.856 511 VAL AAA N 1
ATOM 5726 C CA . VAL A 1 382 ? 5.498 -3.690 -45.900 1.000 65.900 511 VAL AAA CA 1
ATOM 5727 C C . VAL A 1 382 ? 6.638 -2.795 -45.392 1.000 66.564 511 VAL AAA C 1
ATOM 5728 O O . VAL A 1 382 ? 7.488 -2.364 -46.230 1.000 65.434 511 VAL AAA O 1
ATOM 5741 N N . GLY A 1 383 ? 6.663 -2.545 -44.074 1.000 66.008 512 GLY AAA N 1
ATOM 5742 C CA . GLY A 1 383 ? 7.696 -1.733 -43.406 1.000 65.680 512 GLY AAA CA 1
ATOM 5743 C C . GLY A 1 383 ? 9.081 -2.290 -43.674 1.000 66.520 512 GLY AAA C 1
ATOM 5744 O O . GLY A 1 383 ? 10.026 -1.482 -43.849 1.000 66.258 512 GLY AAA O 1
ATOM 5748 N N . LEU A 1 384 ? 9.202 -3.623 -43.677 1.000 66.656 513 LEU AAA N 1
ATOM 5749 C CA . LEU A 1 384 ? 10.493 -4.319 -43.896 1.000 67.194 513 LEU AAA CA 1
ATOM 5750 C C . LEU A 1 384 ? 10.893 -4.137 -45.369 1.000 68.546 513 LEU AAA C 1
ATOM 5751 O O . LEU A 1 384 ? 12.040 -3.710 -45.614 1.000 69.511 513 LEU AAA O 1
ATOM 5767 N N . ILE A 1 385 ? 9.994 -4.444 -46.312 1.000 68.560 514 ILE AAA N 1
ATOM 5768 C CA . ILE A 1 385 ? 10.254 -4.345 -47.781 1.000 68.945 514 ILE AAA CA 1
ATOM 5769 C C . ILE A 1 385 ? 10.717 -2.924 -48.107 1.000 68.903 514 ILE AAA C 1
ATOM 5770 O O . ILE A 1 385 ? 11.643 -2.761 -48.925 1.000 68.538 514 ILE AAA O 1
ATOM 5786 N N . ARG A 1 386 ? 10.076 -1.942 -47.480 1.000 69.521 515 ARG AAA N 1
ATOM 5787 C CA . ARG A 1 386 ? 10.423 -0.506 -47.598 1.000 70.139 515 ARG AAA CA 1
ATOM 5788 C C . ARG A 1 386 ? 11.903 -0.336 -47.234 1.000 70.417 515 ARG AAA C 1
ATOM 5789 O O . ARG A 1 386 ? 12.629 0.306 -48.018 1.000 73.217 515 ARG AAA O 1
ATOM 5810 N N . ASN A 1 387 ? 12.345 -0.916 -46.111 1.000 70.402 516 ASN AAA N 1
ATOM 5811 C CA . ASN A 1 387 ? 13.760 -0.871 -45.646 1.000 69.661 516 ASN AAA CA 1
ATOM 5812 C C . ASN A 1 387 ? 14.658 -1.666 -46.595 1.000 69.392 516 ASN AAA C 1
ATOM 5813 O O . ASN A 1 387 ? 15.720 -1.154 -46.947 1.000 69.855 516 ASN AAA O 1
ATOM 5824 N N . LEU A 1 388 ? 14.267 -2.880 -46.974 1.000 70.092 517 LEU AAA N 1
ATOM 5825 C CA . LEU A 1 388 ? 15.101 -3.744 -47.849 1.000 72.250 517 LEU AAA CA 1
ATOM 5826 C C . LEU A 1 388 ? 15.389 -3.019 -49.164 1.000 72.775 517 LEU AAA C 1
ATOM 5827 O O . LEU A 1 388 ? 16.494 -3.197 -49.693 1.000 73.815 517 LEU AAA O 1
ATOM 5843 N N . ALA A 1 389 ? 14.441 -2.211 -49.640 1.000 71.706 518 ALA AAA N 1
ATOM 5844 C CA . ALA A 1 389 ? 14.506 -1.518 -50.942 1.000 71.563 518 ALA AAA CA 1
ATOM 5845 C C . ALA A 1 389 ? 15.476 -0.325 -50.898 1.000 70.509 518 ALA AAA C 1
ATOM 5846 O O . ALA A 1 389 ? 15.737 0.228 -51.976 1.000 71.703 518 ALA AAA O 1
ATOM 5853 N N . LEU A 1 390 ? 15.985 0.069 -49.724 1.000 69.325 519 LEU AAA N 1
ATOM 5854 C CA . LEU A 1 390 ? 17.034 1.125 -49.563 1.000 69.737 519 LEU AAA CA 1
ATOM 5855 C C . LEU A 1 390 ? 18.378 0.640 -50.130 1.000 71.434 519 LEU AAA C 1
ATOM 5856 O O . LEU A 1 390 ? 19.233 1.484 -50.494 1.000 72.883 519 LEU AAA O 1
ATOM 5872 N N . CYS A 1 391 ? 18.581 -0.674 -50.137 1.000 71.271 520 CYS AAA N 1
ATOM 5873 C CA . CYS A 1 391 ? 19.746 -1.351 -50.748 1.000 70.972 520 CYS AAA CA 1
ATOM 5874 C C . CYS A 1 391 ? 19.462 -1.558 -52.232 1.000 69.887 520 CYS AAA C 1
ATOM 5875 O O . CYS A 1 391 ? 18.557 -2.312 -52.591 1.000 67.386 520 CYS AAA O 1
ATOM 5883 N N . PRO A 1 392 ? 20.210 -0.882 -53.139 1.000 69.954 521 PRO AAA N 1
ATOM 5884 C CA . PRO A 1 392 ? 19.975 -1.002 -54.583 1.000 70.166 521 PRO AAA CA 1
ATOM 5885 C C . PRO A 1 392 ? 20.018 -2.444 -55.112 1.000 70.756 521 PRO AAA C 1
ATOM 5886 O O . PRO A 1 392 ? 19.329 -2.727 -56.077 1.000 70.821 521 PRO AAA O 1
ATOM 5897 N N . ALA A 1 393 ? 20.783 -3.329 -54.464 1.000 70.677 522 ALA AAA N 1
ATOM 5898 C CA . ALA A 1 393 ? 20.917 -4.744 -54.880 1.000 72.180 522 ALA AAA CA 1
ATOM 5899 C C . ALA A 1 393 ? 19.612 -5.511 -54.609 1.000 72.994 522 ALA AAA C 1
ATOM 5900 O O . ALA A 1 393 ? 19.508 -6.664 -55.057 1.000 74.834 522 ALA AAA O 1
ATOM 5907 N N . ASN A 1 394 ? 18.648 -4.906 -53.909 1.000 73.067 523 ASN AAA N 1
ATOM 5908 C CA . ASN A 1 394 ? 17.331 -5.531 -53.601 1.000 73.476 523 ASN AAA CA 1
ATOM 5909 C C . ASN A 1 394 ? 16.278 -5.083 -54.622 1.000 73.720 523 ASN AAA C 1
ATOM 5910 O O . ASN A 1 394 ? 15.253 -5.795 -54.749 1.000 73.273 523 ASN AAA O 1
ATOM 5921 N N . HIS A 1 395 ? 16.524 -3.974 -55.328 1.000 75.033 524 HIS AAA N 1
ATOM 5922 C CA . HIS A 1 395 ? 15.559 -3.351 -56.276 1.000 76.112 524 HIS AAA CA 1
ATOM 5923 C C . HIS A 1 395 ? 15.031 -4.414 -57.247 1.000 76.251 524 HIS AAA C 1
ATOM 5924 O O . HIS A 1 395 ? 13.805 -4.651 -57.242 1.000 77.199 524 HIS AAA O 1
ATOM 5939 N N . ALA A 1 396 ? 15.925 -5.061 -58.000 1.000 76.459 525 ALA AAA N 1
ATOM 5940 C CA . ALA A 1 396 ? 15.582 -6.089 -59.013 1.000 77.787 525 ALA AAA CA 1
ATOM 5941 C C . ALA A 1 396 ? 14.981 -7.325 -58.340 1.000 77.441 525 ALA AAA C 1
ATOM 5942 O O . ALA A 1 396 ? 13.876 -7.732 -58.691 1.000 75.835 525 ALA AAA O 1
ATOM 5949 N N . PRO A 1 397 ? 15.657 -7.969 -57.358 1.000 78.503 526 PRO AAA N 1
ATOM 5950 C CA . PRO A 1 397 ? 15.068 -9.104 -56.644 1.000 79.034 526 PRO AAA CA 1
ATOM 5951 C C . PRO A 1 397 ? 13.616 -8.885 -56.175 1.000 78.427 526 PRO AAA C 1
ATOM 5952 O O . PRO A 1 397 ? 12.798 -9.758 -56.429 1.000 78.097 526 PRO AAA O 1
ATOM 5963 N N . LEU A 1 398 ? 13.323 -7.757 -55.511 1.000 77.278 527 LEU AAA N 1
ATOM 5964 C CA . LEU A 1 398 ? 11.955 -7.437 -55.000 1.000 77.664 527 LEU AAA CA 1
ATOM 5965 C C . LEU A 1 398 ? 10.981 -7.306 -56.181 1.000 78.104 527 LEU AAA C 1
ATOM 5966 O O . LEU A 1 398 ? 9.866 -7.882 -56.085 1.000 78.063 527 LEU AAA O 1
ATOM 5982 N N . ARG A 1 399 ? 11.373 -6.582 -57.243 1.000 77.580 528 ARG AAA N 1
ATOM 5983 C CA . ARG A 1 399 ? 10.578 -6.475 -58.496 1.000 77.398 528 ARG AAA CA 1
ATOM 5984 C C . ARG A 1 399 ? 10.257 -7.883 -58.997 1.000 78.807 528 ARG AAA C 1
ATOM 5985 O O . ARG A 1 399 ? 9.071 -8.162 -59.229 1.000 78.648 528 ARG AAA O 1
ATOM 6006 N N . GLU A 1 400 ? 11.285 -8.727 -59.108 1.000 81.325 529 GLU AAA N 1
ATOM 6007 C CA . GLU A 1 400 ? 11.213 -10.109 -59.658 1.000 84.179 529 GLU AAA CA 1
ATOM 6008 C C . GLU A 1 400 ? 10.326 -11.012 -58.794 1.000 83.657 529 GLU AAA C 1
ATOM 6009 O O . GLU A 1 400 ? 9.795 -11.961 -59.370 1.000 84.945 529 GLU AAA O 1
ATOM 6021 N N . GLN A 1 401 ? 10.170 -10.744 -57.489 1.000 82.582 530 GLN AAA N 1
ATOM 6022 C CA . GLN A 1 401 ? 9.273 -11.523 -56.586 1.000 81.881 530 GLN AAA CA 1
ATOM 6023 C C . GLN A 1 401 ? 7.856 -10.930 -56.618 1.000 80.735 530 GLN AAA C 1
ATOM 6024 O O . GLN A 1 401 ? 6.990 -11.454 -55.900 1.000 79.389 530 GLN AAA O 1
ATOM 6038 N N . GLY A 1 402 ? 7.629 -9.885 -57.423 1.000 79.815 531 GLY AAA N 1
ATOM 6039 C CA . GLY A 1 402 ? 6.300 -9.296 -57.676 1.000 78.905 531 GLY AAA CA 1
ATOM 6040 C C . GLY A 1 402 ? 5.819 -8.445 -56.514 1.000 77.571 531 GLY AAA C 1
ATOM 6041 O O . GLY A 1 402 ? 4.594 -8.280 -56.377 1.000 76.765 531 GLY AAA O 1
ATOM 6045 N N . ALA A 1 403 ? 6.741 -7.904 -55.711 1.000 76.256 532 ALA AAA N 1
ATOM 6046 C CA . ALA A 1 403 ? 6.425 -6.994 -54.588 1.000 75.307 532 ALA AAA CA 1
ATOM 6047 C C . ALA A 1 403 ? 5.501 -5.883 -55.096 1.000 75.260 532 ALA AAA C 1
ATOM 6048 O O . ALA A 1 403 ? 4.428 -5.688 -54.500 1.000 75.184 532 ALA AAA O 1
ATOM 6055 N N . ILE A 1 404 ? 5.894 -5.215 -56.184 1.000 76.401 533 ILE AAA N 1
ATOM 6056 C CA . ILE A 1 404 ? 5.274 -3.941 -56.661 1.000 75.590 533 ILE AAA CA 1
ATOM 6057 C C . ILE A 1 404 ? 3.779 -4.134 -56.928 1.000 74.535 533 ILE AAA C 1
ATOM 6058 O O . ILE A 1 404 ? 2.958 -3.423 -56.352 1.000 73.305 533 ILE AAA O 1
ATOM 6074 N N . PRO A 1 405 ? 3.345 -5.067 -57.806 1.000 74.082 534 PRO AAA N 1
ATOM 6075 C CA . PRO A 1 405 ? 1.914 -5.223 -58.069 1.000 73.817 534 PRO AAA CA 1
ATOM 6076 C C . PRO A 1 405 ? 1.149 -5.521 -56.769 1.000 72.611 534 PRO AAA C 1
ATOM 6077 O O . PRO A 1 405 ? 0.084 -4.993 -56.571 1.000 72.379 534 PRO AAA O 1
ATOM 6088 N N . ARG A 1 406 ? 1.718 -6.325 -55.881 1.000 72.549 535 ARG AAA N 1
ATOM 6089 C CA . ARG A 1 406 ? 1.038 -6.687 -54.617 1.000 72.774 535 ARG AAA CA 1
ATOM 6090 C C . ARG A 1 406 ? 0.968 -5.475 -53.669 1.000 70.828 535 ARG AAA C 1
ATOM 6091 O O . ARG A 1 406 ? -0.074 -5.323 -52.985 1.000 68.820 535 ARG AAA O 1
ATOM 6112 N N . LEU A 1 407 ? 2.012 -4.637 -53.625 1.000 69.180 536 LEU AAA N 1
ATOM 6113 C CA . LEU A 1 407 ? 2.023 -3.382 -52.818 1.000 68.421 536 LEU AAA CA 1
ATOM 6114 C C . LEU A 1 407 ? 0.937 -2.422 -53.335 1.000 69.165 536 LEU AAA C 1
ATOM 6115 O O . LEU A 1 407 ? 0.265 -1.767 -52.500 1.000 68.773 536 LEU AAA O 1
ATOM 6131 N N . VAL A 1 408 ? 0.767 -2.329 -54.657 1.000 68.517 537 VAL AAA N 1
ATOM 6132 C CA . VAL A 1 408 ? -0.235 -1.426 -55.296 1.000 69.556 537 VAL AAA CA 1
ATOM 6133 C C . VAL A 1 408 ? -1.642 -1.952 -54.977 1.000 70.762 537 VAL AAA C 1
ATOM 6134 O O . VAL A 1 408 ? -2.536 -1.142 -54.694 1.000 71.258 537 VAL AAA O 1
ATOM 6147 N N . GLN A 1 409 ? -1.835 -3.267 -55.033 1.000 72.209 538 GLN AAA N 1
ATOM 6148 C CA . GLN A 1 409 ? -3.143 -3.911 -54.757 1.000 73.610 538 GLN AAA CA 1
ATOM 6149 C C . GLN A 1 409 ? -3.566 -3.631 -53.313 1.000 72.986 538 GLN AAA C 1
ATOM 6150 O O . GLN A 1 409 ? -4.732 -3.274 -53.110 1.000 71.992 538 GLN AAA O 1
ATOM 6164 N N . LEU A 1 410 ? -2.646 -3.797 -52.357 1.000 72.686 539 LEU AAA N 1
ATOM 6165 C CA . LEU A 1 410 ? -2.879 -3.472 -50.926 1.000 73.190 539 LEU AAA CA 1
ATOM 6166 C C . LEU A 1 410 ? -3.210 -1.981 -50.800 1.000 73.692 539 LEU AAA C 1
ATOM 6167 O O . LEU A 1 410 ? -4.190 -1.658 -50.115 1.000 74.243 539 LEU AAA O 1
ATOM 6183 N N . LEU A 1 411 ? -2.451 -1.118 -51.476 1.000 74.557 540 LEU AAA N 1
ATOM 6184 C CA . LEU A 1 411 ? -2.636 0.358 -51.440 1.000 76.021 540 LEU AAA CA 1
ATOM 6185 C C . LEU A 1 411 ? -4.055 0.731 -51.899 1.000 77.638 540 LEU AAA C 1
ATOM 6186 O O . LEU A 1 411 ? -4.728 1.506 -51.189 1.000 78.304 540 LEU AAA O 1
ATOM 6202 N N . VAL A 1 412 ? -4.491 0.225 -53.050 1.000 78.895 541 VAL AAA N 1
ATOM 6203 C CA . VAL A 1 412 ? -5.796 0.592 -53.675 1.000 80.997 541 VAL AAA CA 1
ATOM 6204 C C . VAL A 1 412 ? -6.933 0.217 -52.711 1.000 84.213 541 VAL AAA C 1
ATOM 6205 O O . VAL A 1 412 ? -7.798 1.076 -52.422 1.000 84.972 541 VAL AAA O 1
ATOM 6218 N N . ARG A 1 413 ? -6.917 -1.032 -52.243 1.000 87.009 542 ARG AAA N 1
ATOM 6219 C CA . ARG A 1 413 ? -7.878 -1.605 -51.269 1.000 88.792 542 ARG AAA CA 1
ATOM 6220 C C . ARG A 1 413 ? -7.939 -0.728 -50.018 1.000 86.545 542 ARG AAA C 1
ATOM 6221 O O . ARG A 1 413 ? -9.039 -0.369 -49.613 1.000 87.932 542 ARG AAA O 1
ATOM 6242 N N . ALA A 1 414 ? -6.799 -0.413 -49.410 1.000 85.527 543 ALA AAA N 1
ATOM 6243 C CA . ALA A 1 414 ? -6.737 0.435 -48.196 1.000 85.430 543 ALA AAA CA 1
ATOM 6244 C C . ALA A 1 414 ? -7.418 1.773 -48.501 1.000 86.605 543 ALA AAA C 1
ATOM 6245 O O . ALA A 1 414 ? -8.277 2.183 -47.716 1.000 88.858 543 ALA AAA O 1
ATOM 6252 N N . HIS A 1 415 ? -7.064 2.404 -49.623 1.000 87.140 544 HIS AAA N 1
ATOM 6253 C CA . HIS A 1 415 ? -7.573 3.735 -50.046 1.000 87.626 544 HIS AAA CA 1
ATOM 6254 C C . HIS A 1 415 ? -9.091 3.662 -50.259 1.000 90.193 544 HIS AAA C 1
ATOM 6255 O O . HIS A 1 415 ? -9.800 4.612 -49.872 1.000 91.257 544 HIS AAA O 1
ATOM 6270 N N . GLN A 1 416 ? -9.575 2.571 -50.848 1.000 92.161 545 GLN AAA N 1
ATOM 6271 C CA . GLN A 1 416 ? -11.026 2.337 -51.065 1.000 96.083 545 GLN AAA CA 1
ATOM 6272 C C . GLN A 1 416 ? -11.701 2.072 -49.708 1.000 99.322 545 GLN AAA C 1
ATOM 6273 O O . GLN A 1 416 ? -12.764 2.675 -49.452 1.000 100.513 545 GLN AAA O 1
ATOM 6287 N N . ASP A 1 417 ? -11.087 1.244 -48.855 1.000 102.139 546 ASP AAA N 1
ATOM 6288 C CA . ASP A 1 417 ? -11.577 0.937 -47.484 1.000 104.638 546 ASP AAA CA 1
ATOM 6289 C C . ASP A 1 417 ? -11.696 2.228 -46.671 1.000 106.318 546 ASP AAA C 1
ATOM 6290 O O . ASP A 1 417 ? -12.691 2.358 -45.933 1.000 113.101 546 ASP AAA O 1
ATOM 6299 N N . THR A 1 418 ? -10.721 3.135 -46.782 1.000 105.217 547 THR AAA N 1
ATOM 6300 C CA . THR A 1 418 ? -10.649 4.364 -45.948 1.000 106.659 547 THR AAA CA 1
ATOM 6301 C C . THR A 1 418 ? -11.789 5.316 -46.312 1.000 109.506 547 THR AAA C 1
ATOM 6302 O O . THR A 1 418 ? -12.088 6.185 -45.479 1.000 114.169 547 THR AAA O 1
ATOM 6313 N N . GLN A 1 419 ? -12.405 5.162 -47.487 1.000 110.172 548 GLN AAA N 1
ATOM 6314 C CA . GLN A 1 419 ? -13.485 6.071 -47.959 1.000 110.936 548 GLN AAA CA 1
ATOM 6315 C C . GLN A 1 419 ? -14.863 5.502 -47.561 1.000 114.453 548 GLN AAA C 1
ATOM 6316 O O . GLN A 1 419 ? -15.729 5.368 -48.450 1.000 114.045 548 GLN AAA O 1
ATOM 6330 N N . ARG A 1 420 ? -15.039 5.189 -46.261 1.000 116.627 549 ARG AAA N 1
ATOM 6331 C CA . ARG A 1 420 ? -16.337 5.004 -45.547 1.000 117.827 549 ARG AAA CA 1
ATOM 6332 C C . ARG A 1 420 ? -16.157 5.423 -44.084 1.000 116.465 549 ARG AAA C 1
ATOM 6333 O O . ARG A 1 420 ? -15.495 4.648 -43.355 1.000 114.989 549 ARG AAA O 1
ATOM 6354 N N . PHE A 1 431 ? -10.184 0.881 -37.693 1.000 117.298 560 PHE AAA N 1
ATOM 6355 C CA . PHE A 1 431 ? -10.388 0.046 -38.910 1.000 119.058 560 PHE AAA CA 1
ATOM 6356 C C . PHE A 1 431 ? -9.970 -1.409 -38.601 1.000 117.055 560 PHE AAA C 1
ATOM 6357 O O . PHE A 1 431 ? -9.909 -1.770 -37.398 1.000 114.439 560 PHE AAA O 1
ATOM 6374 N N . VAL A 1 432 ? -9.635 -2.185 -39.649 1.000 114.506 561 VAL AAA N 1
ATOM 6375 C CA . VAL A 1 432 ? -9.703 -3.682 -39.744 1.000 111.225 561 VAL AAA CA 1
ATOM 6376 C C . VAL A 1 432 ? -8.546 -4.343 -38.961 1.000 106.517 561 VAL AAA C 1
ATOM 6377 O O . VAL A 1 432 ? -7.420 -3.800 -38.977 1.000 104.869 561 VAL AAA O 1
ATOM 6390 N N . GLU A 1 433 ? -8.830 -5.489 -38.319 1.000 103.175 562 GLU AAA N 1
ATOM 6391 C CA . GLU A 1 433 ? -7.893 -6.403 -37.587 1.000 99.373 562 GLU AAA CA 1
ATOM 6392 C C . GLU A 1 433 ? -6.915 -5.620 -36.694 1.000 95.045 562 GLU AAA C 1
ATOM 6393 O O . GLU A 1 433 ? -5.755 -6.050 -36.571 1.000 91.522 562 GLU AAA O 1
ATOM 6405 N N . GLY A 1 434 ? -7.390 -4.547 -36.054 1.000 93.895 563 GLY AAA N 1
ATOM 6406 C CA . GLY A 1 434 ? -6.605 -3.688 -35.145 1.000 92.029 563 GLY AAA CA 1
ATOM 6407 C C . GLY A 1 434 ? -5.515 -2.911 -35.865 1.000 89.856 563 GLY AAA C 1
ATOM 6408 O O . GLY A 1 434 ? -4.526 -2.542 -35.209 1.000 91.343 563 GLY AAA O 1
ATOM 6412 N N . VAL A 1 435 ? -5.675 -2.673 -37.168 1.000 87.819 564 VAL AAA N 1
ATOM 6413 C CA . VAL A 1 435 ? -4.767 -1.818 -37.985 1.000 85.016 564 VAL AAA CA 1
ATOM 6414 C C . VAL A 1 435 ? -5.628 -0.771 -38.691 1.000 84.396 564 VAL AAA C 1
ATOM 6415 O O . VAL A 1 435 ? -6.742 -1.110 -39.129 1.000 82.303 564 VAL AAA O 1
ATOM 6428 N N . ARG A 1 436 ? -5.127 0.460 -38.774 1.000 84.717 565 ARG AAA N 1
ATOM 6429 C CA . ARG A 1 436 ? -5.756 1.558 -39.549 1.000 86.899 565 ARG AAA CA 1
ATOM 6430 C C . ARG A 1 436 ? -5.366 1.390 -41.022 1.000 84.083 565 ARG AAA C 1
ATOM 6431 O O . ARG A 1 436 ? -4.168 1.205 -41.296 1.000 79.573 565 ARG AAA O 1
ATOM 6452 N N . MET A 1 437 ? -6.334 1.427 -41.935 1.000 84.429 566 MET AAA N 1
ATOM 6453 C CA . MET A 1 437 ? -6.063 1.314 -43.394 1.000 85.016 566 MET AAA CA 1
ATOM 6454 C C . MET A 1 437 ? -5.250 2.539 -43.856 1.000 83.165 566 MET AAA C 1
ATOM 6455 O O . MET A 1 437 ? -4.407 2.394 -44.759 1.000 80.205 566 MET AAA O 1
ATOM 6469 N N . GLU A 1 438 ? -5.443 3.685 -43.196 1.000 82.716 567 GLU AAA N 1
ATOM 6470 C CA . GLU A 1 438 ? -4.654 4.930 -43.399 1.000 82.023 567 GLU AAA CA 1
ATOM 6471 C C . GLU A 1 438 ? -3.168 4.581 -43.248 1.000 78.524 567 GLU AAA C 1
ATOM 6472 O O . GLU A 1 438 ? -2.322 5.273 -43.809 1.000 78.519 567 GLU AAA O 1
ATOM 6484 N N . GLU A 1 439 ? -2.878 3.511 -42.517 1.000 79.346 568 GLU AAA N 1
ATOM 6485 C CA . GLU A 1 439 ? -1.515 3.070 -42.117 1.000 78.395 568 GLU AAA CA 1
ATOM 6486 C C . GLU A 1 439 ? -0.942 2.215 -43.256 1.000 75.393 568 GLU AAA C 1
ATOM 6487 O O . GLU A 1 439 ? 0.251 2.359 -43.547 1.000 74.488 568 GLU AAA O 1
ATOM 6499 N N . ILE A 1 440 ? -1.772 1.348 -43.849 1.000 73.874 569 ILE AAA N 1
ATOM 6500 C CA . ILE A 1 440 ? -1.448 0.528 -45.057 1.000 74.045 569 ILE AAA CA 1
ATOM 6501 C C . ILE A 1 440 ? -1.202 1.476 -46.240 1.000 73.393 569 ILE AAA C 1
ATOM 6502 O O . ILE A 1 440 ? -0.258 1.243 -46.983 1.000 72.713 569 ILE AAA O 1
ATOM 6518 N N . VAL A 1 441 ? -2.011 2.523 -46.390 1.000 73.843 570 VAL AAA N 1
ATOM 6519 C CA . VAL A 1 441 ? -1.855 3.540 -47.467 1.000 74.125 570 VAL AAA CA 1
ATOM 6520 C C . VAL A 1 441 ? -0.481 4.192 -47.328 1.000 74.974 570 VAL AAA C 1
ATOM 6521 O O . VAL A 1 441 ? 0.190 4.350 -48.371 1.000 76.080 570 VAL AAA O 1
ATOM 6534 N N . GLU A 1 442 ? -0.076 4.573 -46.111 1.000 75.280 571 GLU AAA N 1
ATOM 6535 C CA . GLU A 1 442 ? 1.249 5.214 -45.908 1.000 76.029 571 GLU AAA CA 1
ATOM 6536 C C . GLU A 1 442 ? 2.362 4.212 -46.249 1.000 73.463 571 GLU AAA C 1
ATOM 6537 O O . GLU A 1 442 ? 3.234 4.545 -47.099 1.000 74.331 571 GLU AAA O 1
ATOM 6549 N N . GLY A 1 443 ? 2.328 3.040 -45.613 1.000 68.484 572 GLY AAA N 1
ATOM 6550 C CA . GLY A 1 443 ? 3.371 2.008 -45.728 1.000 67.166 572 GLY AAA CA 1
ATOM 6551 C C . GLY A 1 443 ? 3.664 1.659 -47.169 1.000 66.334 572 GLY AAA C 1
ATOM 6552 O O . GLY A 1 443 ? 4.818 1.765 -47.584 1.000 67.407 572 GLY AAA O 1
ATOM 6556 N N . CYS A 1 444 ? 2.626 1.274 -47.898 1.000 66.807 573 CYS AAA N 1
ATOM 6557 C CA . CYS A 1 444 ? 2.673 0.822 -49.306 1.000 66.748 573 CYS AAA CA 1
ATOM 6558 C C . CYS A 1 444 ? 3.226 1.930 -50.206 1.000 66.662 573 CYS AAA C 1
ATOM 6559 O O . CYS A 1 444 ? 4.083 1.609 -51.050 1.000 68.112 573 CYS AAA O 1
ATOM 6567 N N . THR A 1 445 ? 2.754 3.168 -50.047 1.000 65.031 574 THR AAA N 1
ATOM 6568 C CA . THR A 1 445 ? 3.222 4.328 -50.850 1.000 65.243 574 THR AAA CA 1
ATOM 6569 C C . THR A 1 445 ? 4.692 4.623 -50.506 1.000 65.784 574 THR AAA C 1
ATOM 6570 O O . THR A 1 445 ? 5.447 5.019 -51.439 1.000 66.781 574 THR AAA O 1
ATOM 6581 N N . GLY A 1 446 ? 5.072 4.449 -49.228 1.000 63.954 575 GLY AAA N 1
ATOM 6582 C CA . GLY A 1 446 ? 6.451 4.598 -48.737 1.000 61.739 575 GLY AAA CA 1
ATOM 6583 C C . GLY A 1 446 ? 7.374 3.566 -49.356 1.000 61.292 575 GLY AAA C 1
ATOM 6584 O O . GLY A 1 446 ? 8.455 3.939 -49.816 1.000 60.719 575 GLY AAA O 1
ATOM 6588 N N . ALA A 1 447 ? 6.981 2.291 -49.343 1.000 61.879 576 ALA AAA N 1
ATOM 6589 C CA . ALA A 1 447 ? 7.740 1.167 -49.951 1.000 62.855 576 ALA AAA CA 1
ATOM 6590 C C . ALA A 1 447 ? 7.891 1.407 -51.467 1.000 64.176 576 ALA AAA C 1
ATOM 6591 O O . ALA A 1 447 ? 8.963 1.095 -52.040 1.000 63.838 576 ALA AAA O 1
ATOM 6598 N N . LEU A 1 448 ? 6.843 1.941 -52.098 1.000 64.432 577 LEU AAA N 1
ATOM 6599 C CA . LEU A 1 448 ? 6.844 2.250 -53.543 1.000 66.092 577 LEU AAA CA 1
ATOM 6600 C C . LEU A 1 448 ? 7.738 3.464 -53.788 1.000 66.850 577 LEU AAA C 1
ATOM 6601 O O . LEU A 1 448 ? 8.413 3.474 -54.837 1.000 68.131 577 LEU AAA O 1
ATOM 6617 N N . HIS A 1 449 ? 7.760 4.419 -52.851 1.000 65.915 578 HIS AAA N 1
ATOM 6618 C CA . HIS A 1 449 ? 8.651 5.607 -52.896 1.000 66.327 578 HIS AAA CA 1
ATOM 6619 C C . HIS A 1 449 ? 10.093 5.131 -53.089 1.000 66.634 578 HIS AAA C 1
ATOM 6620 O O . HIS A 1 449 ? 10.824 5.714 -53.923 1.000 67.258 578 HIS AAA O 1
ATOM 6635 N N . ILE A 1 450 ? 10.493 4.099 -52.349 1.000 65.197 579 ILE AAA N 1
ATOM 6636 C CA . ILE A 1 450 ? 11.923 3.702 -52.268 1.000 64.181 579 ILE AAA CA 1
ATOM 6637 C C . ILE A 1 450 ? 12.226 2.842 -53.495 1.000 63.702 579 ILE AAA C 1
ATOM 6638 O O . ILE A 1 450 ? 13.216 3.136 -54.169 1.000 63.453 579 ILE AAA O 1
ATOM 6654 N N . LEU A 1 451 ? 11.383 1.848 -53.781 1.000 63.645 580 LEU AAA N 1
ATOM 6655 C CA . LEU A 1 451 ? 11.487 0.988 -54.995 1.000 65.368 580 LEU AAA CA 1
ATOM 6656 C C . LEU A 1 451 ? 11.527 1.851 -56.274 1.000 66.391 580 LEU AAA C 1
ATOM 6657 O O . LEU A 1 451 ? 12.194 1.439 -57.251 1.000 65.894 580 LEU AAA O 1
ATOM 6673 N N . ALA A 1 452 ? 10.851 3.004 -56.281 1.000 66.403 581 ALA AAA N 1
ATOM 6674 C CA . ALA A 1 452 ? 10.753 3.904 -57.453 1.000 68.397 581 ALA AAA CA 1
ATOM 6675 C C . ALA A 1 452 ? 12.118 4.524 -57.771 1.000 69.281 581 ALA AAA C 1
ATOM 6676 O O . ALA A 1 452 ? 12.220 5.185 -58.802 1.000 69.507 581 ALA AAA O 1
ATOM 6683 N N . ARG A 1 453 ? 13.128 4.333 -56.917 1.000 70.098 582 ARG AAA N 1
ATOM 6684 C CA . ARG A 1 453 ? 14.524 4.774 -57.192 1.000 71.056 582 ARG AAA CA 1
ATOM 6685 C C . ARG A 1 453 ? 15.098 4.028 -58.405 1.000 71.692 582 ARG AAA C 1
ATOM 6686 O O . ARG A 1 453 ? 16.056 4.528 -59.005 1.000 69.804 582 ARG AAA O 1
ATOM 6707 N N . ASP A 1 454 ? 14.566 2.846 -58.706 1.000 72.703 583 ASP AAA N 1
ATOM 6708 C CA . ASP A 1 454 ? 15.022 2.000 -59.830 1.000 74.727 583 ASP AAA CA 1
ATOM 6709 C C . ASP A 1 454 ? 14.121 2.284 -61.038 1.000 75.630 583 ASP AAA C 1
ATOM 6710 O O . ASP A 1 454 ? 12.866 2.304 -60.870 1.000 74.462 583 ASP AAA O 1
ATOM 6719 N N . VAL A 1 455 ? 14.734 2.470 -62.213 1.000 76.270 584 VAL AAA N 1
ATOM 6720 C CA . VAL A 1 455 ? 14.036 2.884 -63.468 1.000 76.121 584 VAL AAA CA 1
ATOM 6721 C C . VAL A 1 455 ? 13.110 1.747 -63.928 1.000 75.603 584 VAL AAA C 1
ATOM 6722 O O . VAL A 1 455 ? 11.987 2.037 -64.364 1.000 74.928 584 VAL AAA O 1
ATOM 6735 N N . HIS A 1 456 ? 13.524 0.488 -63.799 1.000 76.298 585 HIS AAA N 1
ATOM 6736 C CA . HIS 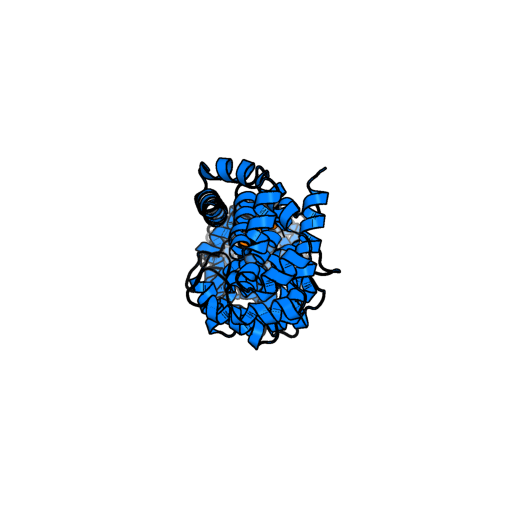A 1 456 ? 12.656 -0.666 -64.154 1.000 77.719 585 HIS AAA CA 1
ATOM 6737 C C . HIS A 1 456 ? 11.455 -0.715 -63.202 1.000 76.868 585 HIS AAA C 1
ATOM 6738 O O . HIS A 1 456 ? 10.344 -1.005 -63.674 1.000 76.393 585 HIS AAA O 1
ATOM 6753 N N . ASN A 1 457 ? 11.659 -0.420 -61.916 1.000 75.188 586 ASN AAA N 1
ATOM 6754 C CA . ASN A 1 457 ? 10.559 -0.393 -60.923 1.000 74.650 586 ASN AAA CA 1
ATOM 6755 C C . ASN A 1 457 ? 9.561 0.699 -61.316 1.000 73.504 586 ASN AAA C 1
ATOM 6756 O O . ASN A 1 457 ? 8.344 0.442 -61.214 1.000 72.740 586 ASN AAA O 1
ATOM 6767 N N . ARG A 1 458 ? 10.048 1.862 -61.758 1.000 72.600 587 ARG AAA N 1
ATOM 6768 C CA . ARG A 1 458 ? 9.188 3.024 -62.115 1.000 72.290 587 ARG AAA CA 1
ATOM 6769 C C . ARG A 1 458 ? 8.301 2.668 -63.299 1.000 72.591 587 ARG AAA C 1
ATOM 6770 O O . ARG A 1 458 ? 7.112 3.029 -63.263 1.000 73.204 587 ARG AAA O 1
ATOM 6791 N N . ILE A 1 459 ? 8.867 2.000 -64.306 1.000 73.898 588 ILE AAA N 1
ATOM 6792 C CA . ILE A 1 459 ? 8.111 1.526 -65.503 1.000 75.153 588 ILE AAA CA 1
ATOM 6793 C C . ILE A 1 459 ? 6.969 0.628 -65.016 1.000 74.622 588 ILE AAA C 1
ATOM 6794 O O . ILE A 1 459 ? 5.831 0.835 -65.438 1.000 77.803 588 ILE AAA O 1
ATOM 6810 N N . VAL A 1 460 ? 7.256 -0.335 -64.151 1.000 73.781 589 VAL AAA N 1
ATOM 6811 C CA . VAL A 1 460 ? 6.208 -1.244 -63.603 1.000 74.350 589 VAL AAA CA 1
ATOM 6812 C C . VAL A 1 460 ? 5.142 -0.411 -62.871 1.000 74.620 589 VAL AAA C 1
ATOM 6813 O O . VAL A 1 460 ? 3.950 -0.593 -63.202 1.000 76.252 589 VAL AAA O 1
ATOM 6826 N N . ILE A 1 461 ? 5.554 0.469 -61.942 1.000 73.180 590 ILE AAA N 1
ATOM 6827 C CA . ILE A 1 461 ? 4.655 1.314 -61.094 1.000 71.746 590 ILE AAA CA 1
ATOM 6828 C C . ILE A 1 461 ? 3.739 2.151 -62.009 1.000 72.414 590 ILE AAA C 1
ATOM 6829 O O . ILE A 1 461 ? 2.504 2.129 -61.791 1.000 71.239 590 ILE AAA O 1
ATOM 6845 N N . ARG A 1 462 ? 4.301 2.859 -62.992 1.000 72.938 591 ARG AAA N 1
ATOM 6846 C CA . ARG A 1 462 ? 3.506 3.609 -64.000 1.000 75.571 591 ARG AAA CA 1
ATOM 6847 C C . ARG A 1 462 ? 2.558 2.650 -64.727 1.000 75.251 591 ARG AAA C 1
ATOM 6848 O O . ARG A 1 462 ? 1.376 2.982 -64.876 1.000 73.494 591 ARG AAA O 1
ATOM 6869 N N . GLY A 1 463 ? 3.073 1.493 -65.143 1.000 75.631 592 GLY AAA N 1
ATOM 6870 C CA . GLY A 1 463 ? 2.319 0.451 -65.862 1.000 77.422 592 GLY AAA CA 1
ATOM 6871 C C . GLY A 1 463 ? 1.061 0.035 -65.125 1.000 78.172 592 GLY AAA C 1
ATOM 6872 O O . GLY A 1 463 ? 0.087 -0.312 -65.801 1.000 80.415 592 GLY AAA O 1
ATOM 6876 N N . LEU A 1 464 ? 1.071 0.057 -63.790 1.000 78.448 593 LEU AAA N 1
ATOM 6877 C CA . LEU A 1 464 ? -0.109 -0.298 -62.952 1.000 79.313 593 LEU AAA CA 1
ATOM 6878 C C . LEU A 1 464 ? -1.132 0.857 -62.930 1.000 78.920 593 LEU AAA C 1
ATOM 6879 O O . LEU A 1 464 ? -2.195 0.681 -62.311 1.000 79.858 593 LEU AAA O 1
ATOM 6895 N N . ASN A 1 465 ? -0.845 1.996 -63.566 1.000 78.804 594 ASN AAA N 1
ATOM 6896 C CA . ASN A 1 465 ? -1.773 3.160 -63.655 1.000 79.080 594 ASN AAA CA 1
ATOM 6897 C C . ASN A 1 465 ? -2.055 3.677 -62.242 1.000 76.678 594 ASN AAA C 1
ATOM 6898 O O . ASN A 1 465 ? -3.228 3.729 -61.853 1.000 76.853 594 ASN AAA O 1
ATOM 6909 N N . THR A 1 466 ? -0.998 4.047 -61.520 1.000 75.032 595 THR AAA N 1
ATOM 6910 C CA . THR A 1 466 ? -1.014 4.429 -60.083 1.000 73.488 595 THR AAA CA 1
ATOM 6911 C C . THR A 1 466 ? -0.901 5.948 -59.915 1.000 72.453 595 THR AAA C 1
ATOM 6912 O O . THR A 1 466 ? -1.238 6.434 -58.825 1.000 72.912 595 THR AAA O 1
ATOM 6923 N N . ILE A 1 467 ? -0.443 6.663 -60.942 1.000 71.599 596 ILE AAA N 1
ATOM 6924 C CA . ILE A 1 467 ? -0.157 8.124 -60.866 1.000 71.126 596 ILE AAA CA 1
ATOM 6925 C C . ILE A 1 467 ? -1.434 8.849 -60.453 1.000 70.627 596 ILE AAA C 1
ATOM 6926 O O . ILE A 1 467 ? -1.399 9.707 -59.580 1.000 71.749 596 ILE AAA O 1
ATOM 6942 N N . PRO A 1 468 ? -2.613 8.548 -61.031 1.000 70.138 597 PRO AAA N 1
ATOM 6943 C CA . PRO A 1 468 ? -3.841 9.193 -60.572 1.000 70.658 597 PRO AAA CA 1
ATOM 6944 C C . PRO A 1 468 ? -4.073 8.996 -59.062 1.000 70.560 597 PRO AAA C 1
ATOM 6945 O O . PRO A 1 468 ? -4.417 9.952 -58.426 1.000 72.762 597 PRO AAA O 1
ATOM 6956 N N . LEU A 1 469 ? -3.866 7.801 -58.504 1.000 70.689 598 LEU AAA N 1
ATOM 6957 C CA . LEU A 1 469 ? -4.096 7.558 -57.050 1.000 70.802 598 LEU AAA CA 1
ATOM 6958 C C . LEU A 1 469 ? -3.097 8.369 -56.221 1.000 70.357 598 LEU AAA C 1
ATOM 6959 O O . LEU A 1 469 ? -3.514 8.955 -55.205 1.000 72.198 598 LEU AAA O 1
ATOM 6975 N N . PHE A 1 470 ? -1.827 8.376 -56.616 1.000 68.989 599 PHE AAA N 1
ATOM 6976 C CA . PHE A 1 470 ? -0.750 9.113 -55.911 1.000 68.461 599 PHE AAA CA 1
ATOM 6977 C C . PHE A 1 470 ? -1.149 10.585 -55.793 1.000 68.475 599 PHE AAA C 1
ATOM 6978 O O . PHE A 1 470 ? -0.959 11.177 -54.720 1.000 69.939 599 PHE AAA O 1
ATOM 6995 N N . VAL A 1 471 ? -1.720 11.145 -56.856 1.000 68.060 600 VAL AAA N 1
ATOM 6996 C CA . VAL A 1 471 ? -2.095 12.587 -56.930 1.000 68.555 600 VAL AAA CA 1
ATOM 6997 C C . VAL A 1 471 ? -3.290 12.837 -55.992 1.000 69.723 600 VAL AAA C 1
ATOM 6998 O O . VAL A 1 471 ? -3.260 13.863 -55.274 1.000 70.312 600 VAL AAA O 1
ATOM 7011 N N . GLN A 1 472 ? -4.287 11.942 -55.956 1.000 71.249 601 GLN AAA N 1
ATOM 7012 C CA . GLN A 1 472 ? -5.444 12.057 -55.017 1.000 72.379 601 GLN AAA CA 1
ATOM 7013 C C . GLN A 1 472 ? -4.924 12.021 -53.569 1.000 70.579 601 GLN AAA C 1
ATOM 7014 O O . GLN A 1 472 ? -5.495 12.757 -52.739 1.000 71.670 601 GLN AAA O 1
ATOM 7028 N N . LEU A 1 473 ? -3.866 11.244 -53.292 1.000 66.457 602 LEU AAA N 1
ATOM 7029 C CA . LEU A 1 473 ? -3.260 11.113 -51.942 1.000 65.804 602 LEU AAA CA 1
ATOM 7030 C C . LEU A 1 473 ? -2.656 12.451 -51.501 1.000 65.990 602 LEU AAA C 1
ATOM 7031 O O . LEU A 1 473 ? -2.483 12.637 -50.280 1.000 66.273 602 LEU AAA O 1
ATOM 7047 N N . LEU A 1 474 ? -2.336 13.350 -52.433 1.000 65.889 603 LEU AAA N 1
ATOM 7048 C CA . LEU A 1 474 ? -1.793 14.690 -52.089 1.000 65.715 603 LEU AAA CA 1
ATOM 7049 C C . LEU A 1 474 ? -2.891 15.511 -51.418 1.000 66.286 603 LEU AAA C 1
ATOM 7050 O O . LEU A 1 474 ? -2.547 16.522 -50.800 1.000 68.296 603 LEU AAA O 1
ATOM 7066 N N . TYR A 1 475 ? -4.153 15.092 -51.551 1.000 66.284 604 TYR AAA N 1
ATOM 7067 C CA . TYR A 1 475 ? -5.339 15.739 -50.929 1.000 66.557 604 TYR AAA CA 1
ATOM 7068 C C . TYR A 1 475 ? -5.625 15.137 -49.547 1.000 67.122 604 TYR AAA C 1
ATOM 7069 O O . TYR A 1 475 ? -6.561 15.613 -48.894 1.000 66.959 604 TYR AAA O 1
ATOM 7087 N N . SER A 1 476 ? -4.881 14.113 -49.125 1.000 67.807 605 SER AAA N 1
ATOM 7088 C CA . SER A 1 476 ? -5.042 13.494 -47.786 1.000 70.016 605 SER AAA CA 1
ATOM 7089 C C . SER A 1 476 ? -4.735 14.554 -46.737 1.000 72.288 605 SER AAA C 1
ATOM 7090 O O . SER A 1 476 ? -3.767 15.301 -46.886 1.000 72.654 605 SER AAA O 1
ATOM 7098 N N . PRO A 1 477 ? -5.545 14.647 -45.658 1.000 74.262 606 PRO AAA N 1
ATOM 7099 C CA . PRO A 1 477 ? -5.196 15.488 -44.514 1.000 74.802 606 PRO AAA CA 1
ATOM 7100 C C . PRO A 1 477 ? -4.045 14.928 -43.666 1.000 73.347 606 PRO AAA C 1
ATOM 7101 O O . PRO A 1 477 ? -3.601 15.644 -42.828 1.000 74.560 606 PRO AAA O 1
ATOM 7112 N N . ILE A 1 478 ? -3.560 13.715 -43.938 1.000 72.062 607 ILE AAA N 1
ATOM 7113 C CA . ILE A 1 478 ? -2.511 13.030 -43.126 1.000 71.948 607 ILE AAA CA 1
ATOM 7114 C C . ILE A 1 478 ? -1.112 13.352 -43.678 1.000 72.793 607 ILE AAA C 1
ATOM 7115 O O . ILE A 1 478 ? -0.718 12.725 -44.667 1.000 75.139 607 ILE AAA O 1
ATOM 7131 N N . GLU A 1 479 ? -0.384 14.264 -43.019 1.000 74.921 608 GLU AAA N 1
ATOM 7132 C CA . GLU A 1 479 ? 1.007 14.714 -43.329 1.000 75.980 608 GLU AAA CA 1
ATOM 7133 C C . GLU A 1 479 ? 1.886 13.572 -43.853 1.000 75.414 608 GLU AAA C 1
ATOM 7134 O O . GLU A 1 479 ? 2.673 13.798 -44.811 1.000 76.920 608 GLU AAA O 1
ATOM 7146 N N . ASN A 1 480 ? 1.803 12.410 -43.217 1.000 72.704 609 ASN AAA N 1
ATOM 7147 C CA . ASN A 1 480 ? 2.673 11.260 -43.540 1.000 71.825 609 ASN AAA CA 1
ATOM 7148 C C . ASN A 1 480 ? 2.286 10.672 -44.901 1.000 70.451 609 ASN AAA C 1
ATOM 7149 O O . ASN A 1 480 ? 3.196 10.206 -45.610 1.000 69.141 609 ASN AAA O 1
ATOM 7160 N N . ILE A 1 481 ? 0.993 10.657 -45.234 1.000 69.995 610 ILE AAA N 1
ATOM 7161 C CA . ILE A 1 481 ? 0.489 10.199 -46.563 1.000 70.281 610 ILE AAA CA 1
ATOM 7162 C C . ILE A 1 481 ? 0.873 11.247 -47.618 1.000 69.984 610 ILE AAA C 1
ATOM 7163 O O . ILE A 1 481 ? 1.318 10.839 -48.702 1.000 67.562 610 ILE AAA O 1
ATOM 7179 N N . GLN A 1 482 ? 0.743 12.535 -47.289 1.000 70.372 611 GLN AAA N 1
ATOM 7180 C CA . GLN A 1 482 ? 1.155 13.666 -48.164 1.000 72.582 611 GLN AAA CA 1
ATOM 7181 C C . GLN A 1 482 ? 2.615 13.470 -48.577 1.000 73.860 611 GLN AAA C 1
ATOM 7182 O O . GLN A 1 482 ? 2.923 13.672 -49.773 1.000 72.856 611 GLN AAA O 1
ATOM 7196 N N . ARG A 1 483 ? 3.459 13.081 -47.613 1.000 74.365 612 ARG AAA N 1
ATOM 7197 C CA . ARG A 1 483 ? 4.935 13.041 -47.750 1.000 75.465 612 ARG AAA CA 1
ATOM 7198 C C . ARG A 1 483 ? 5.327 11.906 -48.704 1.000 73.435 612 ARG AAA C 1
ATOM 7199 O O . ARG A 1 483 ? 6.187 12.134 -49.574 1.000 73.460 612 ARG AAA O 1
ATOM 7220 N N . VAL A 1 484 ? 4.739 10.722 -48.541 1.000 70.963 613 VAL AAA N 1
ATOM 7221 C CA . VAL A 1 484 ? 5.120 9.519 -49.339 1.000 69.145 613 VAL AAA CA 1
ATOM 7222 C C . VAL A 1 484 ? 4.520 9.647 -50.748 1.000 68.875 613 VAL AAA C 1
ATOM 7223 O O . VAL A 1 484 ? 5.187 9.213 -51.691 1.000 68.155 613 VAL AAA O 1
ATOM 7236 N N . ALA A 1 485 ? 3.325 10.236 -50.881 1.000 69.156 614 ALA AAA N 1
ATOM 7237 C CA . ALA A 1 485 ? 2.660 10.533 -52.173 1.000 69.308 614 ALA AAA CA 1
ATOM 7238 C C . ALA A 1 485 ? 3.542 11.491 -52.979 1.000 69.740 614 ALA AAA C 1
ATOM 7239 O O . ALA A 1 485 ? 3.925 11.143 -54.111 1.000 70.593 614 ALA AAA O 1
ATOM 7246 N N . ALA A 1 486 ? 3.881 12.644 -52.406 1.000 69.318 615 ALA AAA N 1
ATOM 7247 C CA . ALA A 1 486 ? 4.826 13.604 -53.016 1.000 69.854 615 ALA AAA CA 1
ATOM 7248 C C . ALA A 1 486 ? 6.160 12.886 -53.265 1.000 69.320 615 ALA AAA C 1
ATOM 7249 O O . ALA A 1 486 ? 6.835 13.208 -54.263 1.000 70.071 615 ALA AAA O 1
ATOM 7256 N N . GLY A 1 487 ? 6.513 11.939 -52.392 1.000 67.731 616 GLY AAA N 1
ATOM 7257 C CA . GLY A 1 487 ? 7.778 11.187 -52.453 1.000 66.620 616 GLY AAA CA 1
ATOM 7258 C C . GLY A 1 487 ? 7.876 10.383 -53.732 1.000 65.627 616 GLY AAA C 1
ATOM 7259 O O . GLY A 1 487 ? 8.740 10.683 -54.552 1.000 64.720 616 GLY AAA O 1
ATOM 7263 N N . VAL A 1 488 ? 6.993 9.403 -53.903 1.000 65.780 617 VAL AAA N 1
ATOM 7264 C CA . VAL A 1 488 ? 6.952 8.502 -55.095 1.000 65.694 617 VAL AAA CA 1
ATOM 7265 C C . VAL A 1 488 ? 6.782 9.336 -56.386 1.000 66.397 617 VAL AAA C 1
ATOM 7266 O O . VAL A 1 488 ? 7.420 8.985 -57.404 1.000 65.814 617 VAL AAA O 1
ATOM 7279 N N . LEU A 1 489 ? 5.997 10.419 -56.343 1.000 66.591 618 LEU AAA N 1
ATOM 7280 C CA . LEU A 1 489 ? 5.688 11.276 -57.524 1.000 68.122 618 LEU AAA CA 1
ATOM 7281 C C . LEU A 1 489 ? 6.964 11.992 -57.984 1.000 70.101 618 LEU AAA C 1
ATOM 7282 O O . LEU A 1 489 ? 7.178 12.154 -59.205 1.000 68.617 618 LEU AAA O 1
ATOM 7298 N N . CYS A 1 490 ? 7.751 12.436 -57.008 1.000 71.751 619 CYS AAA N 1
ATOM 7299 C CA . CYS A 1 490 ? 9.051 13.124 -57.184 1.000 72.534 619 CYS AAA CA 1
ATOM 7300 C C . CYS A 1 490 ? 10.009 12.167 -57.901 1.000 71.230 619 CYS AAA C 1
ATOM 7301 O O . CYS A 1 490 ? 10.688 12.601 -58.836 1.000 71.444 619 CYS AAA O 1
ATOM 7309 N N . GLU A 1 491 ? 10.012 10.895 -57.506 1.000 70.142 620 GLU AAA N 1
ATOM 7310 C CA . GLU A 1 491 ? 10.825 9.836 -58.152 1.000 70.013 620 GLU AAA CA 1
ATOM 7311 C C . GLU A 1 491 ? 10.317 9.609 -59.578 1.000 68.561 620 GLU AAA C 1
ATOM 7312 O O . GLU A 1 491 ? 11.155 9.548 -60.466 1.000 69.826 620 GLU AAA O 1
ATOM 7324 N N . LEU A 1 492 ? 9.007 9.492 -59.787 1.000 66.478 621 LEU AAA N 1
ATOM 7325 C CA . LEU A 1 492 ? 8.428 9.178 -61.121 1.000 66.417 621 LEU AAA CA 1
ATOM 7326 C C . LEU A 1 492 ? 8.733 10.311 -62.111 1.000 66.733 621 LEU AAA C 1
ATOM 7327 O O . LEU A 1 492 ? 9.070 9.991 -63.272 1.000 66.194 621 LEU AAA O 1
ATOM 7343 N N . ALA A 1 493 ? 8.686 11.564 -61.641 1.000 66.566 622 ALA AAA N 1
ATOM 7344 C CA . ALA A 1 493 ? 8.738 12.808 -62.449 1.000 66.791 622 ALA AAA CA 1
ATOM 7345 C C . ALA A 1 493 ? 10.160 13.097 -62.951 1.000 67.510 622 ALA AAA C 1
ATOM 7346 O O . ALA A 1 493 ? 10.316 14.108 -63.668 1.000 68.266 622 ALA AAA O 1
ATOM 7353 N N . GLN A 1 494 ? 11.143 12.260 -62.583 1.000 68.005 623 GLN AAA N 1
ATOM 7354 C CA . GLN A 1 494 ? 12.487 12.168 -63.224 1.000 68.872 623 GLN AAA CA 1
ATOM 7355 C C . GLN A 1 494 ? 12.360 11.957 -64.737 1.000 69.475 623 GLN AAA C 1
ATOM 7356 O O . GLN A 1 494 ? 13.185 12.510 -65.485 1.000 67.824 623 GLN AAA O 1
ATOM 7370 N N . ASP A 1 495 ? 11.403 11.109 -65.123 1.000 69.797 624 ASP AAA N 1
ATOM 7371 C CA . ASP A 1 495 ? 11.153 10.643 -66.504 1.000 71.130 624 ASP AAA CA 1
ATOM 7372 C C . ASP A 1 495 ? 10.078 11.531 -67.137 1.000 71.836 624 ASP AAA C 1
ATOM 7373 O O . ASP A 1 495 ? 8.985 11.642 -66.561 1.000 71.777 624 ASP AAA O 1
ATOM 7382 N N . LYS A 1 496 ? 10.405 12.127 -68.284 1.000 72.612 625 LYS AAA N 1
ATOM 7383 C CA . LYS A 1 496 ? 9.530 13.024 -69.081 1.000 73.315 625 LYS AAA CA 1
ATOM 7384 C C . LYS A 1 496 ? 8.088 12.507 -69.073 1.000 73.760 625 LYS AAA C 1
ATOM 7385 O O . LYS A 1 496 ? 7.174 13.272 -68.741 1.000 73.618 625 LYS AAA O 1
ATOM 7404 N N . GLU A 1 497 ? 7.894 11.248 -69.445 1.000 75.202 626 GLU AAA N 1
ATOM 7405 C CA . GLU A 1 497 ? 6.554 10.655 -69.680 1.000 76.046 626 GLU AAA CA 1
ATOM 7406 C C . GLU A 1 497 ? 5.724 10.791 -68.393 1.000 73.701 626 GLU AAA C 1
ATOM 7407 O O . GLU A 1 497 ? 4.578 11.264 -68.479 1.000 73.872 626 GLU AAA O 1
ATOM 7419 N N . ALA A 1 498 ? 6.290 10.441 -67.232 1.000 71.097 627 ALA AAA N 1
ATOM 7420 C CA . ALA A 1 498 ? 5.613 10.509 -65.910 1.000 68.526 627 ALA AAA CA 1
ATOM 7421 C C . ALA A 1 498 ? 5.389 11.963 -65.489 1.000 65.756 627 ALA AAA C 1
ATOM 7422 O O . ALA A 1 498 ? 4.291 12.289 -65.074 1.000 65.337 627 ALA AAA O 1
ATOM 7429 N N . ALA A 1 499 ? 6.408 12.807 -65.572 1.000 65.016 628 ALA AAA N 1
ATOM 7430 C CA . ALA A 1 499 ? 6.295 14.252 -65.270 1.000 65.808 628 ALA AAA CA 1
ATOM 7431 C C . ALA A 1 499 ? 5.108 14.845 -66.051 1.000 66.973 628 ALA AAA C 1
ATOM 7432 O O . ALA A 1 499 ? 4.399 15.697 -65.500 1.000 67.937 628 ALA AAA O 1
ATOM 7439 N N . GLU A 1 500 ? 4.870 14.380 -67.280 1.000 67.823 629 GLU AAA N 1
ATOM 7440 C CA . GLU A 1 500 ? 3.743 14.837 -68.132 1.000 68.081 629 GLU AAA CA 1
ATOM 7441 C C . GLU A 1 500 ? 2.438 14.224 -67.620 1.000 67.707 629 GLU AAA C 1
ATOM 7442 O O . GLU A 1 500 ? 1.425 14.937 -67.585 1.000 69.323 629 GLU AAA O 1
ATOM 7454 N N . ALA A 1 501 ? 2.446 12.952 -67.229 1.000 66.256 630 ALA AAA N 1
ATOM 7455 C CA . ALA A 1 501 ? 1.254 12.271 -66.683 1.000 66.714 630 ALA AAA CA 1
ATOM 7456 C C . ALA A 1 501 ? 0.800 13.009 -65.414 1.000 68.145 630 ALA AAA C 1
ATOM 7457 O O . ALA A 1 501 ? -0.395 13.367 -65.335 1.000 69.861 630 ALA AAA O 1
ATOM 7464 N N . ILE A 1 502 ? 1.736 13.254 -64.481 1.000 67.376 631 ILE AAA N 1
ATOM 7465 C CA . ILE A 1 502 ? 1.516 13.933 -63.168 1.000 66.532 631 ILE AAA CA 1
ATOM 7466 C C . ILE A 1 502 ? 0.936 15.332 -63.424 1.000 66.648 631 ILE AAA C 1
ATOM 7467 O O . ILE A 1 502 ? -0.041 15.699 -62.761 1.000 64.628 631 ILE AAA O 1
ATOM 7483 N N . GLU A 1 503 ? 1.500 16.085 -64.367 1.000 68.135 632 GLU AAA N 1
ATOM 7484 C CA . GLU A 1 503 ? 1.010 17.449 -64.682 1.000 70.655 632 GLU AAA CA 1
ATOM 7485 C C . GLU A 1 503 ? -0.414 17.358 -65.214 1.000 71.565 632 GLU AAA C 1
ATOM 7486 O O . GLU A 1 503 ? -1.226 18.199 -64.850 1.000 73.235 632 GLU AAA O 1
ATOM 7498 N N . ALA A 1 504 ? -0.698 16.353 -66.036 1.000 72.322 633 ALA AAA N 1
ATOM 7499 C CA . ALA A 1 504 ? -2.007 16.172 -66.698 1.000 72.917 633 ALA AAA CA 1
ATOM 7500 C C . ALA A 1 504 ? -3.074 15.808 -65.657 1.000 72.376 633 ALA AAA C 1
ATOM 7501 O O . ALA A 1 504 ? -4.249 16.006 -65.941 1.000 74.500 633 ALA AAA O 1
ATOM 7508 N N . GLU A 1 505 ? -2.688 15.318 -64.484 1.000 72.306 634 GLU AAA N 1
ATOM 7509 C CA . GLU A 1 505 ? -3.637 14.971 -63.387 1.000 74.344 634 GLU AAA CA 1
ATOM 7510 C C . GLU A 1 505 ? -3.949 16.192 -62.509 1.000 73.848 634 GLU AAA C 1
ATOM 7511 O O . GLU A 1 505 ? -4.563 16.004 -61.462 1.000 75.945 634 GLU AAA O 1
ATOM 7523 N N . GLY A 1 506 ? -3.518 17.392 -62.891 1.000 73.503 635 GLY AAA N 1
ATOM 7524 C CA . GLY A 1 506 ? -3.697 18.617 -62.089 1.000 73.567 635 GLY AAA CA 1
ATOM 7525 C C . GLY A 1 506 ? -3.037 18.518 -60.718 1.000 71.220 635 GLY AAA C 1
ATOM 7526 O O . GLY A 1 506 ? -3.567 19.098 -59.773 1.000 70.379 635 GLY AAA O 1
ATOM 7530 N N . ALA A 1 507 ? -1.901 17.833 -60.624 1.000 69.565 636 ALA AAA N 1
ATOM 7531 C CA . ALA A 1 507 ? -1.087 17.712 -59.392 1.000 68.858 636 ALA AAA CA 1
ATOM 7532 C C . ALA A 1 507 ? -0.558 19.083 -58.945 1.000 69.537 636 ALA AAA C 1
ATOM 7533 O O . ALA A 1 507 ? -0.311 19.230 -57.751 1.000 72.273 636 ALA AAA O 1
ATOM 7540 N N . THR A 1 508 ? -0.384 20.070 -59.823 1.000 70.082 637 THR AAA N 1
ATOM 7541 C CA . THR A 1 508 ? 0.231 21.361 -59.410 1.000 70.800 637 THR AAA CA 1
ATOM 7542 C C . THR A 1 508 ? -0.653 22.013 -58.343 1.000 72.085 637 THR AAA C 1
ATOM 7543 O O . THR A 1 508 ? -0.091 22.727 -57.494 1.000 73.781 637 THR AAA O 1
ATOM 7554 N N . ALA A 1 509 ? -1.963 21.740 -58.363 1.000 72.425 638 ALA AAA N 1
ATOM 7555 C CA . ALA A 1 509 ? -2.971 22.365 -57.475 1.000 73.149 638 ALA AAA CA 1
ATOM 7556 C C . ALA A 1 509 ? -2.681 21.987 -56.026 1.000 73.755 638 ALA AAA C 1
ATOM 7557 O O . ALA A 1 509 ? -2.370 22.854 -55.213 1.000 75.050 638 ALA AAA O 1
ATOM 7564 N N . PRO A 1 510 ? -2.772 20.696 -55.643 1.000 72.384 639 PRO AAA N 1
ATOM 7565 C CA . PRO A 1 510 ? -2.410 20.298 -54.285 1.000 71.769 639 PRO AAA CA 1
ATOM 7566 C C . PRO A 1 510 ? -0.917 20.513 -53.994 1.000 70.604 639 PRO AAA C 1
ATOM 7567 O O . PRO A 1 510 ? -0.620 20.883 -52.903 1.000 72.232 639 PRO AAA O 1
ATOM 7578 N N . LEU A 1 511 ? -0.023 20.288 -54.959 1.000 70.050 640 LEU AAA N 1
ATOM 7579 C CA . LEU A 1 511 ? 1.450 20.341 -54.724 1.000 68.624 640 LEU AAA CA 1
ATOM 7580 C C . LEU A 1 511 ? 1.854 21.751 -54.261 1.000 68.418 640 LEU AAA C 1
ATOM 7581 O O . LEU A 1 511 ? 2.691 21.837 -53.359 1.000 67.670 640 LEU AAA O 1
ATOM 7597 N N . THR A 1 512 ? 1.286 22.817 -54.832 1.000 67.696 641 THR AAA N 1
ATOM 7598 C CA . THR A 1 512 ? 1.649 24.206 -54.449 1.000 68.694 641 THR AAA CA 1
ATOM 7599 C C . THR A 1 512 ? 1.078 24.527 -53.059 1.000 68.652 641 THR AAA C 1
ATOM 7600 O O . THR A 1 512 ? 1.635 25.406 -52.382 1.000 68.675 641 THR AAA O 1
ATOM 7611 N N . GLU A 1 513 ? 0.013 23.850 -52.641 1.000 68.509 642 GLU AAA N 1
ATOM 7612 C CA . GLU A 1 513 ? -0.520 23.968 -51.258 1.000 69.450 642 GLU AAA CA 1
ATOM 7613 C C . GLU A 1 513 ? 0.461 23.245 -50.313 1.000 68.729 642 GLU AAA C 1
ATOM 7614 O O . GLU A 1 513 ? 0.871 23.843 -49.307 1.000 69.704 642 GLU AAA O 1
ATOM 7626 N N . LEU A 1 514 ? 0.910 22.041 -50.660 1.000 67.591 643 LEU AAA N 1
ATOM 7627 C CA . LEU A 1 514 ? 1.898 21.295 -49.840 1.000 67.453 643 LEU AAA CA 1
ATOM 7628 C C . LEU A 1 514 ? 3.245 22.040 -49.803 1.000 67.974 643 LEU AAA C 1
ATOM 7629 O O . LEU A 1 514 ? 4.037 21.738 -48.908 1.000 66.696 643 LEU AAA O 1
ATOM 7645 N N . LEU A 1 515 ? 3.506 22.965 -50.734 1.000 70.096 644 LEU AAA N 1
ATOM 7646 C CA . LEU A 1 515 ? 4.716 23.827 -50.699 1.000 71.730 644 LEU AAA CA 1
ATOM 7647 C C . LEU A 1 515 ? 4.841 24.407 -49.288 1.000 73.999 644 LEU AAA C 1
ATOM 7648 O O . LEU A 1 515 ? 5.906 24.247 -48.678 1.000 74.689 644 LEU AAA O 1
ATOM 7664 N N . HIS A 1 516 ? 3.769 25.041 -48.807 1.000 75.824 645 HIS AAA N 1
ATOM 7665 C CA . HIS A 1 516 ? 3.745 25.887 -47.590 1.000 78.256 645 HIS AAA CA 1
ATOM 7666 C C . HIS A 1 516 ? 3.367 25.051 -46.360 1.000 78.230 645 HIS AAA C 1
ATOM 7667 O O . HIS A 1 516 ? 2.750 25.604 -45.451 1.000 81.577 645 HIS AAA O 1
ATOM 7682 N N . SER A 1 517 ? 3.772 23.786 -46.307 1.000 75.989 646 SER AAA N 1
ATOM 7683 C CA . SER A 1 517 ? 3.498 22.868 -45.176 1.000 76.655 646 SER AAA CA 1
ATOM 7684 C C . SER A 1 517 ? 4.538 23.055 -44.056 1.000 79.179 646 SER AAA C 1
ATOM 7685 O O . SER A 1 517 ? 5.732 23.250 -44.377 1.000 78.354 646 SER AAA O 1
ATOM 7693 N N . ARG A 1 518 ? 4.081 22.977 -42.796 1.000 81.543 647 ARG AAA N 1
ATOM 7694 C CA . ARG A 1 518 ? 4.903 22.943 -41.554 1.000 82.749 647 ARG AAA CA 1
ATOM 7695 C C . ARG A 1 518 ? 5.840 21.738 -41.571 1.000 81.616 647 ARG AAA C 1
ATOM 7696 O O . ARG A 1 518 ? 6.854 21.775 -40.859 1.000 83.252 647 ARG AAA O 1
ATOM 7717 N N . ASN A 1 519 ? 5.452 20.679 -42.277 1.000 80.305 648 ASN AAA N 1
ATOM 7718 C CA . ASN A 1 519 ? 6.219 19.416 -42.381 1.000 78.575 648 ASN AAA CA 1
ATOM 7719 C C . ASN A 1 519 ? 7.271 19.564 -43.483 1.000 80.529 648 ASN AAA C 1
ATOM 7720 O O . ASN A 1 519 ? 6.901 19.879 -44.628 1.000 82.175 648 ASN AAA O 1
ATOM 7731 N N . GLU A 1 520 ? 8.530 19.325 -43.117 1.000 83.017 649 GLU AAA N 1
ATOM 7732 C CA . GLU A 1 520 ? 9.762 19.490 -43.937 1.000 84.859 649 GLU AAA CA 1
ATOM 7733 C C . GLU A 1 520 ? 9.726 18.545 -45.141 1.000 82.542 649 GLU AAA C 1
ATOM 7734 O O . GLU A 1 520 ? 9.897 19.031 -46.281 1.000 82.247 649 GLU AAA O 1
ATOM 7746 N N . GLY A 1 521 ? 9.566 17.242 -44.869 1.000 79.962 650 GLY AAA N 1
ATOM 7747 C CA . GLY A 1 521 ? 9.452 16.175 -45.881 1.000 78.715 650 GLY AAA CA 1
ATOM 7748 C C . GLY A 1 521 ? 8.445 16.560 -46.946 1.000 77.942 650 GLY AAA C 1
ATOM 7749 O O . GLY A 1 521 ? 8.816 16.582 -48.142 1.000 78.864 650 GLY AAA O 1
ATOM 7753 N N . VAL A 1 522 ? 7.233 16.909 -46.505 1.000 75.831 651 VAL AAA N 1
ATOM 7754 C CA . VAL A 1 522 ? 6.084 17.258 -47.383 1.000 74.713 651 VAL AAA CA 1
ATOM 7755 C C . VAL A 1 522 ? 6.507 18.424 -48.275 1.000 74.600 651 VAL AAA C 1
ATOM 7756 O O . VAL A 1 522 ? 6.427 18.270 -49.495 1.000 75.489 651 VAL AAA O 1
ATOM 7769 N N . ALA A 1 523 ? 6.968 19.526 -47.689 1.000 73.772 652 ALA AAA N 1
ATOM 7770 C CA . ALA A 1 523 ? 7.281 20.776 -48.419 1.000 74.181 652 ALA AAA CA 1
ATOM 7771 C C . ALA A 1 523 ? 8.477 20.551 -49.357 1.000 74.377 652 ALA AAA C 1
ATOM 7772 O O . ALA A 1 523 ? 8.492 21.137 -50.465 1.000 74.524 652 ALA AAA O 1
ATOM 7779 N N . THR A 1 524 ? 9.442 19.731 -48.939 1.000 74.318 653 THR AAA N 1
ATOM 7780 C CA . THR A 1 524 ? 10.699 19.492 -49.694 1.000 74.882 653 THR AAA CA 1
ATOM 7781 C C . THR A 1 524 ? 10.346 18.653 -50.922 1.000 73.271 653 THR AAA C 1
ATOM 7782 O O . THR A 1 524 ? 10.805 19.016 -51.995 1.000 75.604 653 THR AAA O 1
ATOM 7793 N N . TYR A 1 525 ? 9.536 17.602 -50.763 1.000 71.905 654 TYR AAA N 1
ATOM 7794 C CA . TYR A 1 525 ? 9.122 16.683 -51.857 1.000 70.726 654 TYR AAA CA 1
ATOM 7795 C C . TYR A 1 525 ? 8.191 17.421 -52.837 1.000 69.996 654 TYR AAA C 1
ATOM 7796 O O . TYR A 1 525 ? 8.415 17.346 -54.054 1.000 70.216 654 TYR AAA O 1
ATOM 7814 N N . ALA A 1 526 ? 7.196 18.143 -52.319 1.000 69.368 655 ALA AAA N 1
ATOM 7815 C CA . ALA A 1 526 ? 6.255 18.976 -53.098 1.000 69.583 655 ALA AAA CA 1
ATOM 7816 C C . ALA A 1 526 ? 7.045 19.888 -54.039 1.000 70.709 655 ALA AAA C 1
ATOM 7817 O O . ALA A 1 526 ? 6.707 19.953 -55.234 1.000 72.004 655 ALA AAA O 1
ATOM 7824 N N . ALA A 1 527 ? 8.059 20.572 -53.514 1.000 71.054 656 ALA AAA N 1
ATOM 7825 C CA . ALA A 1 527 ? 8.897 21.521 -54.278 1.000 70.195 656 ALA AAA CA 1
ATOM 7826 C C . ALA A 1 527 ? 9.657 20.761 -55.382 1.000 69.772 656 ALA AAA C 1
ATOM 7827 O O . ALA A 1 527 ? 9.774 21.302 -56.501 1.000 69.915 656 ALA AAA O 1
ATOM 7834 N N . ALA A 1 528 ? 10.123 19.537 -55.105 1.000 68.137 657 ALA AAA N 1
ATOM 7835 C CA . ALA A 1 528 ? 10.912 18.703 -56.046 1.000 68.237 657 ALA AAA CA 1
ATOM 7836 C C . ALA A 1 528 ? 10.061 18.267 -57.246 1.000 69.247 657 ALA AAA C 1
ATOM 7837 O O . ALA A 1 528 ? 10.536 18.456 -58.382 1.000 68.627 657 ALA AAA O 1
ATOM 7844 N N . VAL A 1 529 ? 8.869 17.701 -56.999 1.000 70.031 658 VAL AAA N 1
ATOM 7845 C CA . VAL A 1 529 ? 7.893 17.307 -58.060 1.000 70.996 658 VAL AAA CA 1
ATOM 7846 C C . VAL A 1 529 ? 7.621 18.542 -58.921 1.000 72.909 658 VAL AAA C 1
ATOM 7847 O O . VAL A 1 529 ? 7.688 18.442 -60.156 1.000 74.673 658 VAL AAA O 1
ATOM 7860 N N . LEU A 1 530 ? 7.292 19.661 -58.281 1.000 73.516 659 LEU AAA N 1
ATOM 7861 C CA . LEU A 1 530 ? 6.927 20.911 -58.983 1.000 75.435 659 LEU AAA CA 1
ATOM 7862 C C . LEU A 1 530 ? 8.089 21.355 -59.875 1.000 77.858 659 LEU AAA C 1
ATOM 7863 O O . LEU A 1 530 ? 7.822 21.749 -61.041 1.000 79.851 659 LEU AAA O 1
ATOM 7879 N N . PHE A 1 531 ? 9.321 21.316 -59.357 1.000 78.853 660 PHE AAA N 1
ATOM 7880 C CA . PHE A 1 531 ? 10.520 21.739 -60.122 1.000 79.968 660 PHE AAA CA 1
ATOM 7881 C C . PHE A 1 531 ? 10.622 20.878 -61.385 1.000 77.992 660 PHE AAA C 1
ATOM 7882 O O . PHE A 1 531 ? 10.720 21.466 -62.474 1.000 79.070 660 PHE AAA O 1
ATOM 7899 N N . ARG A 1 532 ? 10.514 19.551 -61.236 1.000 73.967 661 ARG AAA N 1
ATOM 7900 C CA . ARG A 1 532 ? 10.618 18.549 -62.332 1.000 72.303 661 ARG AAA CA 1
ATOM 7901 C C . ARG A 1 532 ? 9.441 18.634 -63.325 1.000 72.339 661 ARG AAA C 1
ATOM 7902 O O . ARG A 1 532 ? 9.411 17.811 -64.258 1.000 70.625 661 ARG AAA O 1
ATOM 7923 N N . MET A 1 533 ? 8.500 19.558 -63.123 1.000 72.423 662 MET AAA N 1
ATOM 7924 C CA . MET A 1 533 ? 7.323 19.771 -63.993 1.000 73.590 662 MET AAA CA 1
ATOM 7925 C C . MET A 1 533 ? 7.307 21.216 -64.493 1.000 74.638 662 MET AAA C 1
ATOM 7926 O O . MET A 1 533 ? 6.223 21.649 -64.868 1.000 76.831 662 MET AAA O 1
ATOM 7940 N N . SER A 1 534 ? 8.405 21.973 -64.437 1.000 75.329 663 SER AAA N 1
ATOM 7941 C CA . SER A 1 534 ? 8.358 23.446 -64.650 1.000 78.138 663 SER AAA CA 1
ATOM 7942 C C . SER A 1 534 ? 9.157 23.840 -65.893 1.000 80.575 663 SER AAA C 1
ATOM 7943 O O . SER A 1 534 ? 10.010 23.047 -66.303 1.000 81.400 663 SER AAA O 1
ATOM 7951 N N . GLU A 1 535 ? 8.858 25.017 -66.456 1.000 83.484 664 GLU AAA N 1
ATOM 7952 C CA . GLU A 1 535 ? 9.547 25.639 -67.617 1.000 86.269 664 GLU AAA CA 1
ATOM 7953 C C . GLU A 1 535 ? 10.928 26.172 -67.212 1.000 88.771 664 GLU AAA C 1
ATOM 7954 O O . GLU A 1 535 ? 11.856 26.141 -68.048 1.000 91.959 664 GLU AAA O 1
ATOM 7966 N N . ASP A 1 536 ? 11.042 26.690 -65.988 1.000 90.283 665 ASP AAA N 1
ATOM 7978 N N . VAL B 2 2 ? -1.493 -9.256 -25.558 1.000 112.609 2 VAL PaP N 1
ATOM 7979 C CA . VAL B 2 2 ? -0.494 -8.521 -26.321 1.000 105.961 2 VAL PaP CA 1
ATOM 7980 C C . VAL B 2 2 ? -1.143 -7.252 -26.892 1.000 102.726 2 VAL PaP C 1
ATOM 7981 O O . VAL B 2 2 ? -2.264 -7.357 -27.416 1.000 104.231 2 VAL PaP O 1
ATOM 7994 N N . THR B 2 3 ? -0.464 -6.105 -26.763 1.000 97.862 3 THR PaP N 1
ATOM 7995 C CA . THR B 2 3 ? -0.848 -4.780 -27.328 1.000 96.831 3 THR PaP CA 1
ATOM 7996 C C . THR B 2 3 ? 0.290 -4.249 -28.202 1.000 95.125 3 THR PaP C 1
ATOM 7997 O O . THR B 2 3 ? 1.448 -4.282 -27.738 1.000 93.256 3 THR PaP O 1
ATOM 8008 N N . ARG B 2 4 ? -0.049 -3.738 -29.392 1.000 95.639 4 ARG PaP N 1
ATOM 8009 C CA . ARG B 2 4 ? 0.893 -3.113 -30.360 1.000 93.872 4 ARG PaP CA 1
ATOM 8010 C C . ARG B 2 4 ? 0.962 -1.608 -30.066 1.000 94.185 4 ARG PaP C 1
ATOM 8011 O O . ARG B 2 4 ? -0.102 -0.982 -29.936 1.000 95.275 4 ARG PaP O 1
ATOM 8032 N N . ASN B 2 5 ? 2.177 -1.072 -29.911 1.000 93.836 5 ASN PaP N 1
ATOM 8033 C CA . ASN B 2 5 ? 2.459 0.375 -29.708 1.000 95.873 5 ASN PaP CA 1
ATOM 8034 C C . ASN B 2 5 ? 3.602 0.771 -30.647 1.000 95.269 5 ASN PaP C 1
ATOM 8035 O O . ASN B 2 5 ? 4.715 0.256 -30.452 1.000 94.742 5 ASN PaP O 1
ATOM 8046 N N . ASP B 2 6 ? 3.324 1.625 -31.637 1.000 97.478 6 ASP PaP N 1
ATOM 8047 C CA . ASP B 2 6 ? 4.346 2.221 -32.541 1.000 98.187 6 ASP PaP CA 1
ATOM 8048 C C . ASP B 2 6 ? 5.130 3.281 -31.740 1.000 97.566 6 ASP PaP C 1
ATOM 8049 O O . ASP B 2 6 ? 4.508 4.054 -30.975 1.000 98.147 6 ASP PaP O 1
ATOM 8058 N N . VAL B 2 7 ? 6.461 3.264 -31.869 1.000 95.350 7 VAL PaP N 1
ATOM 8059 C CA . VAL B 2 7 ? 7.415 4.157 -31.147 1.000 95.536 7 VAL PaP CA 1
ATOM 8060 C C . VAL B 2 7 ? 8.242 4.864 -32.208 1.000 95.285 7 VAL PaP C 1
ATOM 8061 O O . VAL B 2 7 ? 9.364 4.450 -32.475 1.000 93.633 7 VAL PaP O 1
ATOM 8088 N N . PRO B 2 9 ? 9.549 5.306 -35.903 1.000 97.495 9 PRO PaP N 1
ATOM 8089 C CA . PRO B 2 9 ? 9.754 4.265 -36.919 1.000 96.710 9 PRO PaP CA 1
ATOM 8090 C C . PRO B 2 9 ? 9.599 2.798 -36.460 1.000 93.872 9 PRO PaP C 1
ATOM 8091 O O . PRO B 2 9 ? 9.239 1.972 -37.277 1.000 92.851 9 PRO PaP O 1
ATOM 8102 N N . ASP B 2 10 ? 9.878 2.485 -35.192 1.000 92.642 10 ASP PaP N 1
ATOM 8103 C CA . ASP B 2 10 ? 9.903 1.087 -34.676 1.000 91.629 10 ASP PaP CA 1
ATOM 8104 C C . ASP B 2 10 ? 8.638 0.853 -33.833 1.000 90.769 10 ASP PaP C 1
ATOM 8105 O O . ASP B 2 10 ? 7.908 1.843 -33.602 1.000 92.188 10 ASP PaP O 1
ATOM 8114 N N . SER B 2 11 ? 8.373 -0.395 -33.409 1.000 89.186 11 SER PaP N 1
ATOM 8115 C CA . SER B 2 11 ? 7.129 -0.808 -32.695 1.000 87.447 11 SER PaP CA 1
ATOM 8116 C C . SER B 2 11 ? 7.437 -1.736 -31.506 1.000 86.268 11 SER PaP C 1
ATOM 8117 O O . SER B 2 11 ? 8.455 -2.466 -31.559 1.000 84.125 11 SER PaP O 1
ATOM 8125 N N . LEU B 2 12 ? 6.558 -1.713 -30.491 1.000 86.620 12 LEU PaP N 1
ATOM 8126 C CA . LEU B 2 12 ? 6.625 -2.532 -29.242 1.000 87.062 12 LEU PaP CA 1
ATOM 8127 C C . LEU B 2 12 ? 5.418 -3.477 -29.158 1.000 86.351 12 LEU PaP C 1
ATOM 8128 O O . LEU B 2 12 ? 4.281 -3.018 -29.327 1.000 85.451 12 LEU PaP O 1
ATOM 8144 N N . LEU B 2 13 ? 5.680 -4.753 -28.894 1.000 87.597 13 LEU PaP N 1
ATOM 8145 C CA . LEU B 2 13 ? 4.656 -5.771 -28.559 1.000 90.519 13 LEU PaP CA 1
ATOM 8146 C C . LEU B 2 13 ? 4.656 -5.927 -27.031 1.000 91.992 13 LEU PaP C 1
ATOM 8147 O O . LEU B 2 13 ? 5.556 -6.615 -26.499 1.000 93.762 13 LEU PaP O 1
ATOM 8163 N N . VAL B 2 14 ? 3.717 -5.241 -26.360 1.000 92.937 14 VAL PaP N 1
ATOM 8164 C CA . VAL B 2 14 ? 3.545 -5.205 -24.874 1.000 92.376 14 VAL PaP CA 1
ATOM 8165 C C . VAL B 2 14 ? 2.790 -6.467 -24.436 1.000 92.135 14 VAL PaP C 1
ATOM 8166 O O . VAL B 2 14 ? 1.566 -6.492 -24.585 1.000 88.976 14 VAL PaP O 1
ATOM 8179 N N . PHE B 2 15 ? 3.512 -7.474 -23.932 1.000 95.776 15 PHE PaP N 1
ATOM 8180 C CA . PHE B 2 15 ? 2.956 -8.758 -23.430 1.000 98.951 15 PHE PaP CA 1
ATOM 8181 C C . PHE B 2 15 ? 2.557 -8.535 -21.980 1.000 103.678 15 PHE PaP C 1
ATOM 8182 O O . PHE B 2 15 ? 3.227 -7.793 -21.272 1.000 102.959 15 PHE PaP O 1
#